Protein AF-A0A9W9VR51-F1 (afdb_monomer_lite)

Sequence (541 aa):
MGSLRTIALVILAISTFTFIALFGRLPAFRKTPIAFLYRVVWVYFPNSVAYVDSRLLGGRLTRIWNQSGKYILYENHPLVLLFFIGLLAGGEVVFLPAAWPRIGSVHYPWVSLVVFMPYFLLYKCVVTKSQITPENHDLEIKRYPYDQVLFHAGYRCSTCNLHKPARSKHCKFCKTCISRQDHHCVWLMNCVGANNYIFFLALLLSLSVLLIYGTCLGYSLLRQTLQKMIPAHIQVEMQGWVMYFNIWAIVIQLDPKVGTVTLLMLMTAPLAMAFLVYHTYLVWAGMTTNESAKWSDWKEDVEDGFAFKSHRGQIPDAQPFIDFNDCSWPVKSDQLLVSDDEPPLEGYILVPGTNRIEYRSDTDMPIDPRWHPVQSMKEIDNIYDLGFWNNLKDAAGISIITRGSGASPASGDKVSIHYTGWIYDPKKANKGFQGKQFDSSRSPGRGPLNVQIGVGQVIKGWDEGVLQMSVGEKSNLTITPDYAYGDKYSMFMTILEGLYANHSLHTERLARSPQAQLSSSAMHSTGAHAEGDFGWNLVSL

pLDDT: mean 80.58, std 17.97, range [21.73, 98.44]

Foldseek 3Di:
DPPLVVVVVVLVVVLLVVCLCVPLPPPVCCPDVSVVVNCVVPPVVLVVVQVVCCVPVVSVVVVVVVVVCCCQQVALDCPLQVVVVCLLVVLCVLACVLLVVPDDPVCVVVVVCLSPLLVVLLVLLQPWAQFDDPLQQVVLQLADFAQLQQWAWPDADPQARHTQHPLWDQDPRVSGIGRVFQDCDSNSSGTDGQGSLLSVLSSLVSLLCSLVVLLVSLVVVLVVLLCVVDPPVVVVVPDDPVSVSVSLVVSCVVVVSSNVSSVVSPSCNVVSVVVSVVVLVCLQQLGGNVVVVVVVVVQVLLVLQQKKKAFQVVDPLSPPSDPPVSRLQAFGGRMHMAGDPDADFPQWDDDHGDRYIDHDDDPPGHHDPRIDTRNDPVVRDPSSNPGNLVSVCSSNVWFWNYAAPADADDQFAKKWWWKWKAAQASNVSVVVRRHHTPDTQPPPPHHTDIDGALPPPAFQQCNPVSSSGGAQIWIKGWAQQNRHVHPVGHTMIMTIGGIHGPPPPPPPVCVPDPVNVVVVPPPDDDDDDDDDDDDDDDDDD

InterPro domains:
  IPR001179 FKBP-type peptidyl-prolyl cis-trans isomerase domain [PF00254] (409-488)
  IPR001179 FKBP-type peptidyl-prolyl cis-trans isomerase domain [PS50059] (412-488)
  IPR001594 Palmitoyltransferase, DHHC domain [PF01529] (156-295)
  IPR039859 Palmitoyltransferase PFA4/ZDHHC16/ZDHHC20/ERF2-like [PTHR22883] (83-392)
  IPR046357 Peptidyl-prolyl cis-trans isomerase domain superfamily [G3DSA:3.10.50.40] (393-495)

Radius of gyration: 29.49 Å; chains: 1; bounding box: 66×85×82 Å

Organism: NCBI:txid1131564

Secondary structure (DSSP, 8-state):
-HHHHHHHHHHHHHHHHHHHHHHTTSGGGTTSHHHHHHHIIIIIHHHHHHHHHHHHSTTHHHHHHHHHHHHHHSS--THHHHHHHHHHHHHHHHHHHHHGGGS-TTHHHHHHHHHHHHHHHHHHHHH---B--TTTHHHHHHHS---SSS--TTPEETTTTEEPPTT-EEETTTTEEETT--EEEGGGTEEE-TTTHHHHHHHHHHHHHHHHHHHHHHHHHHHHHHHHHS-HHHHHT---HHHHHHHHHHHHHHSHHHHHHHHHHHHHHHHHHHHHHHHHHHHHTT--HHHHHHHHHHHHHHHHT-EEEEEGGG-TT---S---TT---S----EEEEE-SSPPBTTEEEPTTSS-EEESS-S-PPB-TT-EE---GGGS--TT---HHHHHHHHTT-EEEE---SPPPPTT-EEEEEEEEEEE-GGGGGGTTEEEEEEETTSTT---EEEETTTTSS-HHHHHHGGGS-TT-EEEEEE-GGGTT-TTS--EEEEEEEEEE-TTHHHHHHTT-HHHHHSSSSSS-----------------

Structure (mmCIF, N/CA/C/O backbone):
data_AF-A0A9W9VR51-F1
#
_entry.id   AF-A0A9W9VR51-F1
#
loop_
_atom_site.group_PDB
_atom_site.id
_atom_site.type_symbol
_atom_site.label_atom_id
_atom_site.label_alt_id
_atom_site.label_comp_id
_atom_site.label_asym_id
_atom_site.label_entity_id
_atom_site.label_seq_id
_atom_site.pdbx_PDB_ins_code
_atom_site.Cartn_x
_atom_site.Cartn_y
_atom_site.Cartn_z
_atom_site.occupancy
_atom_site.B_iso_or_equiv
_atom_site.auth_seq_id
_atom_site.auth_comp_id
_atom_site.auth_asym_id
_atom_site.auth_atom_id
_atom_site.pdbx_PDB_model_num
ATOM 1 N N . MET A 1 1 ? -5.681 -6.961 41.348 1.00 52.41 1 MET A N 1
ATOM 2 C CA . MET A 1 1 ? -4.368 -7.174 40.691 1.00 52.41 1 MET A CA 1
ATOM 3 C C . MET A 1 1 ? -4.360 -8.316 39.670 1.00 52.41 1 MET A C 1
ATOM 5 O O . MET A 1 1 ? -3.678 -8.171 38.665 1.00 52.41 1 MET A O 1
ATOM 9 N N . GLY A 1 2 ? -5.106 -9.415 39.865 1.00 75.12 2 GLY A N 1
ATOM 10 C CA . GLY A 1 2 ? -5.097 -10.550 38.926 1.00 75.12 2 GLY A CA 1
ATOM 11 C C . GLY A 1 2 ? -5.645 -10.229 37.530 1.00 75.12 2 GLY A C 1
ATOM 12 O O . GLY A 1 2 ? -4.947 -10.419 36.545 1.00 75.12 2 GLY A O 1
ATOM 13 N N . SER A 1 3 ? -6.854 -9.673 37.433 1.00 65.19 3 SER A N 1
ATOM 14 C CA . SER A 1 3 ? -7.541 -9.464 36.148 1.00 65.19 3 SER A CA 1
ATOM 15 C C . SER A 1 3 ? -6.824 -8.492 35.205 1.00 65.19 3 SER A C 1
ATOM 17 O O . SER A 1 3 ? -6.687 -8.790 34.025 1.00 65.19 3 SER A O 1
ATOM 19 N N . LEU A 1 4 ? -6.309 -7.365 35.709 1.00 56.28 4 LEU A N 1
ATOM 20 C CA . LEU A 1 4 ? -5.608 -6.378 34.879 1.00 56.28 4 LEU A CA 1
ATOM 21 C C . LEU A 1 4 ? -4.275 -6.901 34.341 1.00 56.28 4 LEU A C 1
ATOM 23 O O . LEU A 1 4 ? -3.997 -6.754 33.155 1.00 56.28 4 LEU A O 1
ATOM 27 N N . ARG A 1 5 ? -3.458 -7.520 35.205 1.00 73.00 5 ARG A N 1
ATOM 28 C CA . ARG A 1 5 ? -2.203 -8.152 34.783 1.00 73.00 5 ARG A CA 1
ATOM 29 C C . ARG A 1 5 ? -2.491 -9.211 33.724 1.00 73.00 5 ARG A C 1
ATOM 31 O O . ARG A 1 5 ? -1.786 -9.259 32.726 1.00 73.00 5 ARG A O 1
ATOM 38 N N . THR A 1 6 ? -3.546 -10.003 33.907 1.00 74.75 6 THR A N 1
ATOM 39 C CA . THR A 1 6 ? -3.979 -10.988 32.914 1.00 74.75 6 THR A CA 1
ATOM 40 C C . THR A 1 6 ? -4.389 -10.328 31.600 1.00 74.75 6 THR A C 1
ATOM 42 O O . THR A 1 6 ? -3.892 -10.744 30.563 1.00 74.75 6 THR A O 1
ATOM 45 N N . ILE A 1 7 ? -5.216 -9.277 31.612 1.00 68.62 7 ILE A N 1
ATOM 46 C CA . ILE A 1 7 ? -5.632 -8.570 30.387 1.00 68.62 7 ILE A CA 1
ATOM 47 C C . ILE A 1 7 ? -4.420 -7.969 29.666 1.00 68.62 7 ILE A C 1
ATOM 49 O O . ILE A 1 7 ? -4.251 -8.198 28.474 1.00 68.62 7 ILE A O 1
ATOM 53 N N . ALA A 1 8 ? -3.543 -7.260 30.379 1.00 67.31 8 ALA A N 1
ATOM 54 C CA . ALA A 1 8 ? -2.346 -6.658 29.797 1.00 67.31 8 ALA A CA 1
ATOM 55 C C . ALA A 1 8 ? -1.380 -7.712 29.232 1.00 67.31 8 ALA A C 1
ATOM 57 O O . ALA A 1 8 ? -0.840 -7.518 28.148 1.00 67.31 8 ALA A O 1
ATOM 58 N N . LEU A 1 9 ? -1.193 -8.843 29.923 1.00 77.50 9 LEU A N 1
ATOM 59 C CA . LEU A 1 9 ? -0.374 -9.953 29.429 1.00 77.50 9 LEU A CA 1
ATOM 60 C C . LEU A 1 9 ? -0.997 -10.633 28.211 1.00 77.50 9 LEU A C 1
ATOM 62 O O . LEU A 1 9 ? -0.273 -10.944 27.275 1.00 77.50 9 LEU A O 1
ATOM 66 N N . VAL A 1 10 ? -2.316 -10.845 28.200 1.00 76.94 10 VAL A N 1
ATOM 67 C CA . VAL A 1 10 ? -3.035 -11.414 27.049 1.00 76.94 10 VAL A CA 1
ATOM 68 C C . VAL A 1 10 ? -2.874 -10.506 25.841 1.00 76.94 10 VAL A C 1
ATOM 70 O O . VAL A 1 10 ? -2.510 -10.957 24.763 1.00 76.94 10 VAL A O 1
ATOM 73 N N . ILE A 1 11 ? -3.088 -9.214 26.038 1.00 72.75 11 ILE A N 1
ATOM 74 C CA . ILE A 1 11 ? -2.928 -8.205 25.008 1.00 72.75 11 ILE A CA 1
ATOM 75 C C . ILE A 1 11 ? -1.483 -8.165 24.498 1.00 72.75 11 ILE A C 1
ATOM 77 O O . ILE A 1 11 ? -1.264 -8.259 23.296 1.00 72.75 11 ILE A O 1
ATOM 81 N N . LEU A 1 12 ? -0.494 -8.070 25.392 1.00 77.50 12 LEU A N 1
ATOM 82 C CA . LEU A 1 12 ? 0.919 -8.045 25.016 1.00 77.50 12 LEU A CA 1
ATOM 83 C C . LEU A 1 12 ? 1.310 -9.329 24.280 1.00 77.50 12 LEU A C 1
ATOM 85 O O . LEU A 1 12 ? 2.041 -9.263 23.295 1.00 77.50 12 LEU A O 1
ATOM 89 N N . ALA A 1 13 ? 0.797 -10.481 24.714 1.00 82.38 13 ALA A N 1
ATOM 90 C CA . ALA A 1 13 ? 1.004 -11.756 24.045 1.00 82.38 13 ALA A CA 1
ATOM 91 C C . ALA A 1 13 ? 0.387 -11.758 22.642 1.00 82.38 13 ALA A C 1
ATOM 93 O O . ALA A 1 13 ? 1.072 -12.136 21.698 1.00 82.38 13 ALA A O 1
ATOM 94 N N . ILE A 1 14 ? -0.852 -11.283 22.473 1.00 79.88 14 ILE A N 1
ATOM 95 C CA . ILE A 1 14 ? -1.516 -11.182 21.163 1.00 79.88 14 ILE A CA 1
ATOM 96 C C . ILE A 1 14 ? -0.765 -10.206 20.252 1.00 79.88 14 ILE A C 1
ATOM 98 O O . ILE A 1 14 ? -0.496 -10.538 19.099 1.00 79.88 14 ILE A O 1
ATOM 102 N N . SER A 1 15 ? -0.383 -9.029 20.746 1.00 75.00 15 SER A N 1
ATOM 103 C CA . SER A 1 15 ? 0.371 -8.035 19.977 1.00 75.00 15 SER A CA 1
ATOM 104 C C . SER A 1 15 ? 1.755 -8.553 19.587 1.00 75.00 15 SER A C 1
ATOM 106 O O . SER A 1 15 ? 2.140 -8.430 18.428 1.00 75.00 15 SER A O 1
ATOM 108 N N . THR A 1 16 ? 2.474 -9.201 20.509 1.00 80.94 16 THR A N 1
ATOM 109 C CA . THR A 1 16 ? 3.786 -9.817 20.242 1.00 80.94 16 THR A CA 1
ATOM 110 C C . THR A 1 16 ? 3.656 -10.966 19.248 1.00 80.94 16 THR A C 1
ATOM 112 O O . THR A 1 16 ? 4.427 -11.048 18.296 1.00 80.94 16 THR A O 1
ATOM 115 N N . PHE A 1 17 ? 2.648 -11.824 19.411 1.00 85.19 17 PHE A N 1
ATOM 116 C CA . PHE A 1 17 ? 2.348 -12.907 18.479 1.00 85.19 17 PHE A CA 1
ATOM 117 C C . PHE A 1 17 ? 2.042 -12.368 17.079 1.00 85.19 17 PHE A C 1
ATOM 119 O O . PHE A 1 17 ? 2.613 -12.841 16.100 1.00 85.19 17 PHE A O 1
ATOM 126 N N . THR A 1 18 ? 1.196 -11.341 16.987 1.00 76.38 18 THR A N 1
ATOM 127 C CA . THR A 1 18 ? 0.835 -10.687 15.723 1.00 76.38 18 THR A CA 1
ATOM 128 C C . THR A 1 18 ? 2.060 -10.047 15.074 1.00 76.38 18 THR A C 1
ATOM 130 O O . THR A 1 18 ? 2.288 -10.227 13.880 1.00 76.38 18 THR A O 1
ATOM 133 N N . PHE A 1 19 ? 2.900 -9.367 15.857 1.00 79.88 19 PHE A N 1
ATOM 134 C CA . PHE A 1 19 ? 4.151 -8.786 15.380 1.00 79.88 19 PHE A CA 1
ATOM 135 C C . PHE A 1 19 ? 5.100 -9.860 14.832 1.00 79.88 19 PHE A C 1
ATOM 137 O O . PHE A 1 19 ? 5.578 -9.740 13.707 1.00 79.88 19 PHE A O 1
ATOM 144 N N . ILE A 1 20 ? 5.329 -10.946 15.577 1.00 83.12 20 ILE A N 1
ATOM 145 C CA . ILE A 1 20 ? 6.168 -12.067 15.131 1.00 83.12 20 ILE A CA 1
ATOM 146 C C . ILE A 1 20 ? 5.590 -12.690 13.856 1.00 83.12 20 ILE A C 1
ATOM 148 O O . ILE A 1 20 ? 6.338 -12.954 12.919 1.00 83.12 20 ILE A O 1
ATOM 152 N N . ALA A 1 21 ? 4.273 -12.894 13.787 1.00 77.94 21 ALA A N 1
ATOM 153 C CA . ALA A 1 21 ? 3.611 -13.474 12.622 1.00 77.94 21 ALA A CA 1
ATOM 154 C C . ALA A 1 21 ? 3.775 -12.618 11.355 1.00 77.94 21 ALA A C 1
ATOM 156 O O . ALA A 1 21 ? 4.009 -13.161 10.275 1.00 77.94 21 ALA A O 1
ATOM 157 N N . LEU A 1 22 ? 3.684 -11.291 11.483 1.00 73.56 22 LEU A N 1
ATOM 158 C CA . LEU A 1 22 ? 3.779 -10.364 10.353 1.00 73.56 22 LEU A CA 1
ATOM 159 C C . LEU A 1 22 ? 5.228 -10.072 9.947 1.00 73.56 22 LEU A C 1
ATOM 161 O O . LEU A 1 22 ? 5.555 -10.092 8.758 1.00 73.56 22 LEU A O 1
ATOM 165 N N . PHE A 1 23 ? 6.098 -9.821 10.926 1.00 79.75 23 PHE A N 1
ATOM 166 C CA . PHE A 1 23 ? 7.432 -9.267 10.701 1.00 79.75 23 PHE A CA 1
ATOM 167 C C . PHE A 1 23 ? 8.563 -10.276 10.902 1.00 79.75 23 PHE A C 1
ATOM 169 O O . PHE A 1 23 ? 9.652 -10.066 10.381 1.00 79.75 23 PHE A O 1
ATOM 176 N N . GLY A 1 24 ? 8.338 -11.403 11.582 1.00 80.00 24 GLY A N 1
ATOM 177 C CA . GLY A 1 24 ? 9.412 -12.336 11.945 1.00 80.00 24 GLY A CA 1
ATOM 178 C C . GLY A 1 24 ? 10.113 -13.033 10.776 1.00 80.00 24 GLY A C 1
ATOM 179 O O . GLY A 1 24 ? 11.185 -13.604 10.960 1.00 80.00 24 GLY A O 1
ATOM 180 N N . ARG A 1 25 ? 9.555 -12.943 9.564 1.00 78.31 25 ARG A N 1
ATOM 181 C CA . ARG A 1 25 ? 10.185 -13.415 8.321 1.00 78.31 25 ARG A CA 1
ATOM 182 C C . ARG A 1 25 ? 11.056 -12.373 7.612 1.00 78.31 25 ARG A C 1
ATOM 184 O O . ARG A 1 25 ? 11.686 -12.717 6.615 1.00 78.31 25 ARG A O 1
ATOM 191 N N . LEU A 1 26 ? 11.047 -11.110 8.050 1.00 72.12 26 LEU A N 1
ATOM 192 C CA . LEU A 1 26 ? 11.796 -10.052 7.371 1.00 72.12 26 LEU A CA 1
ATOM 193 C C . LEU A 1 26 ? 13.311 -10.291 7.493 1.00 72.12 26 LEU A C 1
ATOM 195 O O . LEU A 1 26 ? 13.769 -10.692 8.568 1.00 72.12 26 LEU A O 1
ATOM 199 N N . PRO A 1 27 ? 14.103 -9.991 6.442 1.00 69.31 27 PRO A N 1
ATOM 200 C CA . PRO A 1 27 ? 15.560 -10.133 6.474 1.00 69.31 27 PRO A CA 1
ATOM 201 C C . PRO A 1 27 ? 16.213 -9.408 7.657 1.00 69.31 27 PRO A C 1
ATOM 203 O O . PRO A 1 27 ? 17.085 -9.978 8.311 1.00 69.31 27 PRO A O 1
ATOM 206 N N . ALA A 1 28 ? 15.706 -8.222 8.014 1.00 71.44 28 ALA A N 1
ATOM 207 C CA . ALA A 1 28 ? 16.165 -7.436 9.162 1.00 71.44 28 ALA A CA 1
ATOM 208 C C . ALA A 1 28 ? 16.145 -8.220 10.487 1.00 71.44 28 ALA A C 1
ATOM 210 O O . ALA A 1 28 ? 17.007 -8.039 11.342 1.00 71.44 28 ALA A O 1
ATOM 211 N N . PHE A 1 29 ? 15.193 -9.143 10.652 1.00 79.56 29 PHE A N 1
ATOM 212 C CA . PHE A 1 29 ? 15.061 -9.944 11.865 1.00 79.56 29 PHE A CA 1
ATOM 213 C C . PHE A 1 29 ? 15.735 -11.314 11.767 1.00 79.56 29 PHE A C 1
ATOM 215 O O . PHE A 1 29 ? 15.733 -12.033 12.764 1.00 79.56 29 PHE A O 1
ATOM 222 N N . ARG A 1 30 ? 16.349 -11.685 10.632 1.00 81.56 30 ARG A N 1
ATOM 223 C CA . ARG A 1 30 ? 16.844 -13.049 10.338 1.00 81.56 30 ARG A CA 1
ATOM 224 C C . ARG A 1 30 ? 17.785 -13.617 11.412 1.00 81.56 30 ARG A C 1
ATOM 226 O O . ARG A 1 30 ? 17.783 -14.829 11.620 1.00 81.56 30 ARG A O 1
ATOM 233 N N . LYS A 1 31 ? 18.548 -12.760 12.103 1.00 84.94 31 LYS A N 1
ATOM 234 C CA . LYS A 1 31 ? 19.495 -13.119 13.179 1.00 84.94 31 LYS A CA 1
ATOM 235 C C . LYS A 1 31 ? 19.008 -12.739 14.591 1.00 84.94 31 LYS A C 1
ATOM 237 O O . LYS A 1 31 ? 19.806 -12.661 15.516 1.00 84.94 31 LYS A O 1
ATOM 242 N N . THR A 1 32 ? 17.712 -12.486 14.770 1.00 90.06 32 THR A N 1
ATOM 243 C CA . THR A 1 32 ? 17.131 -12.026 16.046 1.00 90.06 32 THR A CA 1
ATOM 244 C C . THR A 1 32 ? 16.257 -13.099 16.708 1.00 90.06 32 THR A C 1
ATOM 246 O O . THR A 1 32 ? 15.789 -14.021 16.026 1.00 90.06 32 THR A O 1
ATOM 249 N N . PRO A 1 33 ? 15.941 -12.964 18.015 1.00 92.19 33 PRO A N 1
ATOM 250 C CA . PRO A 1 33 ? 14.974 -13.836 18.686 1.00 92.19 33 PRO A CA 1
ATOM 251 C C . PRO A 1 33 ? 13.595 -13.847 18.012 1.00 92.19 33 PRO A C 1
ATOM 253 O O . PRO A 1 33 ? 12.895 -14.854 18.062 1.00 92.19 33 PRO A O 1
ATOM 256 N N . ILE A 1 34 ? 13.214 -12.759 17.334 1.00 88.00 34 ILE A N 1
ATOM 257 C CA . ILE A 1 34 ? 11.936 -12.641 16.621 1.00 88.00 34 ILE A CA 1
ATOM 258 C C . ILE A 1 34 ? 11.867 -13.670 15.482 1.00 88.00 34 ILE A C 1
ATOM 260 O O . ILE A 1 34 ? 10.874 -14.389 15.374 1.00 88.00 34 ILE A O 1
ATOM 264 N N . ALA A 1 35 ? 12.923 -13.801 14.670 1.00 88.00 35 ALA A N 1
ATOM 265 C CA . ALA A 1 35 ? 12.959 -14.807 13.604 1.00 88.00 35 ALA A CA 1
ATOM 266 C C . ALA A 1 35 ? 13.033 -16.236 14.148 1.00 88.00 35 ALA A C 1
ATOM 268 O O . ALA A 1 35 ? 12.449 -17.149 13.562 1.00 88.00 35 ALA A O 1
ATOM 269 N N . PHE A 1 36 ? 13.711 -16.444 15.279 1.00 92.69 36 PHE A N 1
ATOM 270 C CA . PHE A 1 36 ? 13.698 -17.739 15.955 1.00 92.69 36 PHE A CA 1
ATOM 271 C C . PHE A 1 36 ? 12.279 -18.121 16.401 1.00 92.69 36 PHE A C 1
ATOM 273 O O . PHE A 1 36 ? 11.792 -19.189 16.033 1.00 92.69 36 PHE A O 1
ATOM 280 N N . LEU A 1 37 ? 11.583 -17.229 17.116 1.00 92.12 37 LEU A N 1
ATOM 281 C CA . LEU A 1 37 ? 10.201 -17.447 17.556 1.00 92.12 37 LEU A CA 1
ATOM 282 C C . LEU A 1 37 ? 9.254 -17.653 16.370 1.00 92.12 37 LEU A C 1
ATOM 284 O O . LEU A 1 37 ? 8.401 -18.536 16.418 1.00 92.12 37 LEU A O 1
ATOM 288 N N . TYR A 1 38 ? 9.443 -16.908 15.279 1.00 91.88 38 TYR A N 1
ATOM 289 C CA . TYR A 1 38 ? 8.705 -17.127 14.038 1.00 91.88 38 TYR A CA 1
ATOM 290 C C . TYR A 1 38 ? 8.883 -18.557 13.514 1.00 91.88 38 TYR A C 1
ATOM 292 O O . TYR A 1 38 ? 7.890 -19.227 13.236 1.00 91.88 38 TYR A O 1
ATOM 300 N N . ARG A 1 39 ? 10.123 -19.062 13.425 1.00 92.06 39 ARG A N 1
ATOM 301 C CA . ARG A 1 39 ? 10.389 -20.442 12.979 1.00 92.06 39 ARG A CA 1
ATOM 302 C C . ARG A 1 39 ? 9.756 -21.466 13.914 1.00 92.06 39 ARG A C 1
ATOM 304 O O . ARG A 1 39 ? 9.154 -22.421 13.435 1.00 92.06 39 ARG A O 1
ATOM 311 N N . VAL A 1 40 ? 9.836 -21.259 15.227 1.00 93.56 40 VAL A N 1
ATOM 312 C CA . VAL A 1 40 ? 9.200 -22.153 16.206 1.00 93.56 40 VAL A CA 1
ATOM 313 C C . VAL A 1 40 ? 7.690 -22.225 15.980 1.00 93.56 40 VAL A C 1
ATOM 315 O O . VAL A 1 40 ? 7.150 -23.319 15.837 1.00 93.56 40 VAL A O 1
ATOM 318 N N . VAL A 1 41 ? 7.018 -21.077 15.888 1.00 90.00 41 VAL A N 1
ATOM 319 C CA . VAL A 1 41 ? 5.552 -20.998 15.797 1.00 90.00 41 VAL A CA 1
ATOM 320 C C . VAL A 1 41 ? 5.019 -21.412 14.425 1.00 90.00 41 VAL A C 1
ATOM 322 O O . VAL A 1 41 ? 3.989 -22.074 14.355 1.00 90.00 41 VAL A O 1
ATOM 325 N N . TRP A 1 42 ? 5.691 -21.032 13.337 1.00 88.00 42 TRP A N 1
ATOM 326 C CA . TRP A 1 42 ? 5.146 -21.146 11.977 1.00 88.00 42 TRP A CA 1
ATOM 327 C C . TRP A 1 42 ? 5.806 -22.215 11.110 1.00 88.00 42 TRP A C 1
ATOM 329 O O . TRP A 1 42 ? 5.262 -22.558 10.064 1.00 88.00 42 TRP A O 1
ATOM 339 N N . VAL A 1 43 ? 6.949 -22.761 11.530 1.00 88.31 43 VAL A N 1
ATOM 340 C CA . VAL A 1 43 ? 7.636 -23.841 10.808 1.00 88.31 43 VAL A CA 1
ATOM 341 C C . VAL A 1 43 ? 7.653 -25.104 11.661 1.00 88.31 43 VAL A C 1
ATOM 343 O O . VAL A 1 43 ? 7.072 -26.117 11.282 1.00 88.31 43 VAL A O 1
ATOM 346 N N . TYR A 1 44 ? 8.262 -25.055 12.844 1.00 92.44 44 TYR A N 1
ATOM 347 C CA . TYR A 1 44 ? 8.492 -26.253 13.652 1.00 92.44 44 TYR A CA 1
ATOM 348 C C . TYR A 1 44 ? 7.224 -26.785 14.320 1.00 92.44 44 TYR A C 1
ATOM 350 O O . TYR A 1 44 ? 7.007 -27.997 14.309 1.00 92.44 44 TYR A O 1
ATOM 358 N N . PHE A 1 45 ? 6.371 -25.915 14.867 1.00 91.81 45 PHE A N 1
ATOM 359 C CA . PHE A 1 45 ? 5.119 -26.340 15.491 1.00 91.81 45 PHE A CA 1
ATOM 360 C C . PHE A 1 45 ? 4.143 -26.966 14.474 1.00 91.81 45 PHE A C 1
ATOM 362 O O . PHE A 1 45 ? 3.732 -28.105 14.703 1.00 91.81 45 PHE A O 1
ATOM 369 N N . PRO A 1 46 ? 3.832 -26.344 13.316 1.00 87.94 46 PRO A N 1
ATOM 370 C CA . PRO A 1 46 ? 2.957 -26.954 12.317 1.00 87.94 46 PRO A CA 1
ATOM 371 C C . PRO A 1 46 ? 3.530 -28.256 11.752 1.00 87.94 46 PRO A C 1
ATOM 373 O O . PRO A 1 46 ? 2.779 -29.210 11.576 1.00 87.94 46 PRO A O 1
ATOM 376 N N . ASN A 1 47 ? 4.851 -28.339 11.541 1.00 89.88 47 ASN A N 1
ATOM 377 C CA . ASN A 1 47 ? 5.500 -29.575 11.095 1.00 89.88 47 ASN A CA 1
ATOM 378 C C . ASN A 1 47 ? 5.408 -30.686 12.151 1.00 89.88 47 ASN A C 1
ATOM 380 O O . ASN A 1 47 ? 5.150 -31.835 11.805 1.00 89.88 47 ASN A O 1
ATOM 384 N N . SER A 1 48 ? 5.561 -30.350 13.435 1.00 90.94 48 SER A N 1
ATOM 385 C CA . SER A 1 48 ? 5.374 -31.296 14.542 1.00 90.94 48 SER A CA 1
ATOM 386 C C . SER A 1 48 ? 3.931 -31.801 14.613 1.00 90.94 48 SER A C 1
ATOM 388 O O . SER A 1 48 ? 3.708 -33.005 14.718 1.00 90.94 48 SER A O 1
ATOM 390 N N . VAL A 1 49 ? 2.943 -30.905 14.494 1.00 89.75 49 VAL A N 1
ATOM 391 C CA . VAL A 1 49 ? 1.518 -31.276 14.447 1.00 89.75 49 VAL A CA 1
ATOM 392 C C . VAL A 1 49 ? 1.229 -32.163 13.237 1.00 89.75 49 VAL A C 1
ATOM 394 O O . VAL A 1 49 ? 0.577 -33.192 13.386 1.00 89.75 49 VAL A O 1
ATOM 397 N N . ALA A 1 50 ? 1.758 -31.815 12.061 1.00 89.50 50 ALA A N 1
ATOM 398 C CA . ALA A 1 50 ? 1.613 -32.608 10.845 1.00 89.50 50 ALA A CA 1
ATOM 399 C C . ALA A 1 50 ? 2.239 -33.999 10.977 1.00 89.50 50 ALA A C 1
ATOM 401 O O . ALA A 1 50 ? 1.643 -34.989 10.558 1.00 89.50 50 ALA A O 1
ATOM 402 N N . TYR A 1 51 ? 3.407 -34.094 11.611 1.00 91.88 51 TYR A N 1
ATOM 403 C CA . TYR A 1 51 ? 4.064 -35.364 11.892 1.00 91.88 51 TYR A CA 1
ATOM 404 C C . TYR A 1 51 ? 3.224 -36.239 12.834 1.00 91.88 51 TYR A C 1
ATOM 406 O O . TYR A 1 51 ? 2.991 -37.412 12.542 1.00 91.88 51 TYR A O 1
ATOM 414 N N . VAL A 1 52 ? 2.702 -35.674 13.925 1.00 92.69 52 VAL A N 1
ATOM 415 C CA . VAL A 1 52 ? 1.833 -36.399 14.865 1.00 92.69 52 VAL A CA 1
ATOM 416 C C . VAL A 1 52 ? 0.523 -36.835 14.198 1.00 92.69 52 VAL A C 1
ATOM 418 O O . VAL A 1 52 ? 0.146 -38.000 14.311 1.00 92.69 52 VAL A O 1
ATOM 421 N N . ASP A 1 53 ? -0.140 -35.952 13.446 1.00 93.19 53 ASP A N 1
ATOM 422 C CA . ASP A 1 53 ? -1.364 -36.264 12.693 1.00 93.19 53 ASP A CA 1
ATOM 423 C C . ASP A 1 53 ? -1.120 -37.352 11.638 1.00 93.19 53 ASP A C 1
ATOM 425 O O . ASP A 1 53 ? -1.934 -38.262 11.483 1.00 93.19 53 ASP A O 1
ATOM 429 N N . SER A 1 54 ? 0.035 -37.325 10.962 1.00 92.62 54 SER A N 1
ATOM 430 C CA . SER A 1 54 ? 0.429 -38.367 10.006 1.00 92.62 54 SER A CA 1
ATOM 431 C C . SER A 1 54 ? 0.526 -39.746 10.661 1.00 92.62 54 SER A C 1
ATOM 433 O O . SER A 1 54 ? 0.145 -40.745 10.053 1.00 92.62 54 SER A O 1
ATOM 435 N N . ARG A 1 55 ? 0.967 -39.792 11.925 1.00 93.62 55 ARG A N 1
ATOM 436 C CA . ARG A 1 55 ? 1.223 -41.030 12.662 1.00 93.62 55 ARG A CA 1
ATOM 437 C C . ARG A 1 55 ? -0.002 -41.559 13.404 1.00 93.62 55 ARG A C 1
ATOM 439 O O . ARG A 1 55 ? -0.153 -42.770 13.506 1.00 93.62 55 ARG A O 1
ATOM 446 N N . LEU A 1 56 ? -0.860 -40.676 13.919 1.00 94.12 56 LEU A N 1
ATOM 447 C CA . LEU A 1 56 ? -2.026 -41.059 14.725 1.00 94.12 56 LEU A CA 1
ATOM 448 C C . LEU A 1 56 ? -3.333 -41.104 13.928 1.00 94.12 56 LEU A C 1
ATOM 450 O O . LEU A 1 56 ? -4.195 -41.928 14.218 1.00 94.12 56 LEU A O 1
ATOM 454 N N . LEU A 1 57 ? -3.502 -40.224 12.940 1.00 92.44 57 LEU A N 1
ATOM 455 C CA . LEU A 1 57 ? -4.779 -40.002 12.248 1.00 92.44 57 LEU A CA 1
ATOM 456 C C . LEU A 1 57 ? -4.642 -40.061 10.716 1.00 92.44 57 LEU A C 1
ATOM 458 O O . LEU A 1 57 ? -5.577 -39.718 9.986 1.00 92.44 57 LEU A O 1
ATOM 462 N N . GLY A 1 58 ? -3.480 -40.497 10.217 1.00 90.50 58 GLY A N 1
ATOM 463 C CA . GLY A 1 58 ? -3.197 -40.649 8.791 1.00 90.50 58 GLY A CA 1
ATOM 464 C C . GLY A 1 58 ? -3.187 -39.329 8.014 1.00 90.50 58 GLY A C 1
ATOM 465 O O . GLY A 1 58 ? -3.542 -39.313 6.837 1.00 90.50 58 GLY A O 1
ATOM 466 N N . GLY A 1 59 ? -2.848 -38.209 8.660 1.00 88.56 59 GLY A N 1
ATOM 467 C CA . GLY A 1 59 ? -2.718 -36.902 8.001 1.00 88.56 59 GLY A CA 1
ATOM 468 C C . GLY A 1 59 ? -4.051 -36.196 7.709 1.00 88.56 59 GLY A C 1
ATOM 469 O O . GLY A 1 59 ? -4.106 -35.263 6.898 1.00 88.56 59 GLY A O 1
ATOM 470 N N . ARG A 1 60 ? -5.162 -36.661 8.298 1.00 89.56 60 ARG A N 1
ATOM 471 C CA . ARG A 1 60 ? -6.498 -36.116 8.020 1.00 89.56 60 ARG A CA 1
ATOM 472 C C . ARG A 1 60 ? -6.677 -34.703 8.570 1.00 89.56 60 ARG A C 1
ATOM 474 O O . ARG A 1 60 ? -7.217 -33.873 7.835 1.00 89.56 60 ARG A O 1
ATOM 481 N N . LEU A 1 61 ? -6.248 -34.418 9.804 1.00 87.62 61 LEU A N 1
ATOM 482 C CA . LEU A 1 61 ? -6.450 -33.097 10.410 1.00 87.62 61 LEU A CA 1
ATOM 483 C C . LEU A 1 61 ? -5.618 -32.034 9.705 1.00 87.62 61 LEU A C 1
ATOM 485 O O . LEU A 1 61 ? -6.142 -30.976 9.371 1.00 87.62 61 LEU A O 1
ATOM 489 N N . THR A 1 62 ? -4.351 -32.319 9.413 1.00 87.50 62 THR A N 1
ATOM 490 C CA . THR A 1 62 ? -3.458 -31.401 8.705 1.00 87.50 62 THR A CA 1
ATOM 491 C C . THR A 1 62 ? -3.968 -31.116 7.301 1.00 87.50 62 THR A C 1
ATOM 493 O O . THR A 1 62 ? -3.931 -29.971 6.856 1.00 87.50 62 THR A O 1
ATOM 496 N N . ARG A 1 63 ? -4.515 -32.119 6.606 1.00 87.12 63 ARG A N 1
ATOM 497 C CA . ARG A 1 63 ? -5.141 -31.909 5.297 1.00 87.12 63 ARG A CA 1
ATOM 498 C C . ARG A 1 63 ? -6.362 -30.992 5.383 1.00 87.12 63 ARG A C 1
ATOM 500 O O . ARG A 1 63 ? -6.447 -30.065 4.584 1.00 87.12 63 ARG A O 1
ATOM 507 N N . ILE A 1 64 ? -7.268 -31.217 6.339 1.00 88.00 64 ILE A N 1
ATOM 508 C CA . ILE A 1 64 ? -8.448 -30.357 6.543 1.00 88.00 64 ILE A CA 1
ATOM 509 C C . ILE A 1 64 ? -8.008 -28.936 6.909 1.00 88.00 64 ILE A C 1
ATOM 511 O O . ILE A 1 64 ? -8.464 -27.978 6.295 1.00 88.00 64 ILE A O 1
ATOM 515 N N . TRP A 1 65 ? -7.076 -28.795 7.854 1.00 84.56 65 TRP A N 1
ATOM 516 C CA . TRP A 1 65 ? -6.531 -27.505 8.273 1.00 84.56 65 TRP A CA 1
ATOM 517 C C . TRP A 1 65 ? -5.926 -26.733 7.098 1.00 84.56 65 TRP A C 1
ATOM 519 O O . TRP A 1 65 ? -6.260 -25.571 6.880 1.00 84.56 65 TRP A O 1
ATOM 529 N N . ASN A 1 66 ? -5.087 -27.389 6.293 1.00 85.00 66 ASN A N 1
ATOM 530 C CA . ASN A 1 66 ? -4.458 -26.771 5.130 1.00 85.00 66 ASN A CA 1
ATOM 531 C C . ASN A 1 66 ? -5.478 -26.411 4.045 1.00 85.00 66 ASN A C 1
ATOM 533 O O . ASN A 1 66 ? -5.342 -25.363 3.421 1.00 85.00 66 ASN A O 1
ATOM 537 N N . GLN A 1 67 ? -6.504 -27.238 3.824 1.00 84.31 67 GLN A N 1
ATOM 538 C CA . GLN A 1 67 ? -7.585 -26.931 2.884 1.00 84.31 67 GLN A CA 1
ATOM 539 C C . GLN A 1 67 ? -8.403 -25.723 3.346 1.00 84.31 67 GLN A C 1
ATOM 541 O O . GLN A 1 67 ? -8.580 -24.789 2.570 1.00 84.31 67 GLN A O 1
ATOM 546 N N . SER A 1 68 ? -8.821 -25.689 4.612 1.00 81.75 68 SER A N 1
ATOM 547 C CA . SER A 1 68 ? -9.553 -24.559 5.193 1.00 81.75 68 SER A CA 1
ATOM 548 C C . SER A 1 68 ? -8.720 -23.278 5.188 1.00 81.75 68 SER A C 1
ATOM 550 O O . SER A 1 68 ? -9.203 -22.227 4.780 1.00 81.75 68 SER A O 1
ATOM 552 N N . GLY A 1 69 ? -7.444 -23.354 5.576 1.00 76.75 69 GLY A N 1
ATOM 553 C CA . GLY A 1 69 ? -6.527 -22.215 5.528 1.00 76.75 69 GLY A CA 1
ATOM 554 C C . GLY A 1 69 ? -6.305 -21.710 4.101 1.00 76.75 69 GLY A C 1
ATOM 555 O O . GLY A 1 69 ? -6.333 -20.502 3.864 1.00 76.75 69 GLY A O 1
ATOM 556 N N . LYS A 1 70 ? -6.154 -22.623 3.131 1.00 77.94 70 LYS A N 1
ATOM 557 C CA . LYS A 1 70 ? -6.065 -22.286 1.704 1.00 77.94 70 LYS A CA 1
ATOM 558 C C . LYS A 1 70 ? -7.331 -21.582 1.216 1.00 77.94 70 LYS A C 1
ATOM 560 O O . LYS A 1 70 ? -7.225 -20.533 0.594 1.00 77.94 70 LYS A O 1
ATOM 565 N N . TYR A 1 71 ? -8.498 -22.108 1.563 1.00 77.88 71 TYR A N 1
ATOM 566 C CA . TYR A 1 71 ? -9.791 -21.531 1.208 1.00 77.88 71 TYR A CA 1
ATOM 567 C C . TYR A 1 71 ? -10.001 -20.128 1.804 1.00 77.88 71 TYR A C 1
ATOM 569 O O . TYR A 1 71 ? -10.451 -19.219 1.117 1.00 77.88 71 TYR A O 1
ATOM 577 N N . ILE A 1 72 ? -9.635 -19.919 3.073 1.00 76.19 72 ILE A N 1
ATOM 578 C CA . ILE A 1 72 ? -9.863 -18.640 3.762 1.00 76.19 72 ILE A CA 1
ATOM 579 C C . ILE A 1 72 ? -8.855 -17.564 3.336 1.00 76.19 72 ILE A C 1
ATOM 581 O O . ILE A 1 72 ? -9.243 -16.415 3.142 1.00 76.19 72 ILE A O 1
ATOM 585 N N . LEU A 1 73 ? -7.564 -17.905 3.236 1.00 71.19 73 LEU A N 1
ATOM 586 C CA . LEU A 1 73 ? -6.482 -16.920 3.071 1.00 71.19 73 LEU A CA 1
ATOM 587 C C . LEU A 1 73 ? -5.939 -16.818 1.643 1.00 71.19 73 LEU A C 1
ATOM 589 O O . LEU A 1 73 ? -5.318 -15.814 1.298 1.00 71.19 73 LEU A O 1
ATOM 593 N N . TYR A 1 74 ? -6.106 -17.866 0.835 1.00 68.44 74 TYR A N 1
ATOM 594 C CA . TYR A 1 74 ? -5.466 -17.996 -0.477 1.00 68.44 74 TYR A CA 1
ATOM 595 C C . TYR A 1 74 ? -6.471 -18.161 -1.625 1.00 68.44 74 TYR A C 1
ATOM 597 O O . TYR A 1 74 ? -6.057 -18.272 -2.780 1.00 68.44 74 TYR A O 1
ATOM 605 N N . GLU A 1 75 ? -7.769 -18.143 -1.337 1.00 73.12 75 GLU A N 1
ATOM 606 C CA . GLU A 1 75 ? -8.836 -17.995 -2.324 1.00 73.12 75 GLU A CA 1
ATOM 607 C C . GLU A 1 75 ? -9.559 -16.664 -2.082 1.00 73.12 75 GLU A C 1
ATOM 609 O O . GLU A 1 75 ? -9.528 -16.120 -0.978 1.00 73.12 75 GLU A O 1
ATOM 614 N N . ASN A 1 76 ? -10.183 -16.096 -3.120 1.00 70.12 76 ASN A N 1
ATOM 615 C CA . ASN A 1 76 ? -10.931 -14.842 -2.989 1.00 70.12 76 ASN A CA 1
ATOM 616 C C . ASN A 1 76 ? -12.249 -15.114 -2.246 1.00 70.12 76 ASN A C 1
ATOM 618 O O . ASN A 1 76 ? -13.309 -15.189 -2.867 1.00 70.12 76 ASN A O 1
ATOM 622 N N . HIS A 1 77 ? -12.182 -15.276 -0.925 1.00 79.81 77 HIS A N 1
ATOM 623 C CA . HIS A 1 77 ? -13.338 -15.532 -0.075 1.00 79.81 77 HIS A CA 1
ATOM 624 C C . HIS A 1 77 ? -13.692 -14.312 0.793 1.00 79.81 77 HIS A C 1
ATOM 626 O O . HIS A 1 77 ? -12.803 -13.726 1.414 1.00 79.81 77 HIS A O 1
ATOM 632 N N . PRO A 1 78 ? -14.980 -13.929 0.913 1.00 86.31 78 PRO A N 1
ATOM 633 C CA . PRO A 1 78 ? -15.378 -12.708 1.618 1.00 86.31 78 PRO A CA 1
ATOM 634 C C . PRO A 1 78 ? -15.224 -12.727 3.129 1.00 86.31 78 PRO A C 1
ATOM 636 O O . PRO A 1 78 ? -15.427 -11.697 3.756 1.00 86.31 78 PRO A O 1
ATOM 639 N N . LEU A 1 79 ? -14.823 -13.843 3.738 1.00 87.50 79 LEU A N 1
ATOM 640 C CA . LEU A 1 79 ? -14.779 -13.959 5.200 1.00 87.50 79 LEU A CA 1
ATOM 641 C C . LEU A 1 79 ? -13.817 -12.964 5.845 1.00 87.50 79 LEU A C 1
ATOM 643 O O . LEU A 1 79 ? -14.176 -12.372 6.855 1.00 87.50 79 LEU A O 1
ATOM 647 N N . VAL A 1 80 ? -12.630 -12.750 5.271 1.00 87.00 80 VAL A N 1
ATOM 648 C CA . VAL A 1 80 ? -11.650 -11.813 5.845 1.00 87.00 80 VAL A CA 1
ATOM 649 C C . VAL A 1 80 ? -12.139 -10.367 5.725 1.00 87.00 80 VAL A C 1
ATOM 651 O O . VAL A 1 80 ? -12.024 -9.598 6.678 1.00 87.00 80 VAL A O 1
ATOM 654 N N . LEU A 1 81 ? -12.751 -10.010 4.591 1.00 90.75 81 LEU A N 1
ATOM 655 C CA . LEU A 1 81 ? -13.348 -8.690 4.382 1.00 90.75 81 LEU A CA 1
ATOM 656 C C . LEU A 1 81 ? -14.558 -8.462 5.305 1.00 90.75 81 LEU A C 1
ATOM 658 O O . LEU A 1 81 ? -14.655 -7.417 5.941 1.00 90.75 81 LEU A O 1
ATOM 662 N N . LEU A 1 82 ? -15.453 -9.447 5.425 1.00 92.44 82 LEU A N 1
ATOM 663 C CA . LEU A 1 82 ? -16.604 -9.398 6.332 1.00 92.44 82 LEU A CA 1
ATOM 664 C C . LEU A 1 82 ? -16.164 -9.310 7.793 1.00 92.44 82 LEU A C 1
ATOM 666 O O . LEU A 1 82 ? -16.748 -8.552 8.558 1.00 92.44 82 LEU A O 1
ATOM 670 N N . PHE A 1 83 ? -15.117 -10.043 8.174 1.00 90.31 83 PHE A N 1
ATOM 671 C CA . PHE A 1 83 ? -14.517 -9.950 9.499 1.00 90.31 83 PHE A CA 1
ATOM 672 C C . PHE A 1 83 ? -13.962 -8.545 9.765 1.00 90.31 83 PHE A C 1
ATOM 674 O O . PHE A 1 83 ? -14.236 -7.973 10.817 1.00 90.31 83 PHE A O 1
ATOM 681 N N . PHE A 1 84 ? -13.238 -7.960 8.807 1.00 91.88 84 PHE A N 1
ATOM 682 C CA . PHE A 1 84 ? -12.701 -6.604 8.928 1.00 91.88 84 PHE A CA 1
ATOM 683 C C . PHE A 1 84 ? -13.802 -5.545 9.071 1.00 91.88 84 PHE A C 1
ATOM 685 O O . PHE A 1 84 ? -13.754 -4.730 9.991 1.00 91.88 84 PHE A O 1
ATOM 692 N N . ILE A 1 85 ? -14.831 -5.601 8.218 1.00 95.38 85 ILE A N 1
ATOM 693 C CA . ILE A 1 85 ? -16.008 -4.722 8.306 1.00 95.38 85 ILE A CA 1
ATOM 694 C C . ILE A 1 85 ? -16.735 -4.934 9.640 1.00 95.38 85 ILE A C 1
ATOM 696 O O . ILE A 1 85 ? -17.126 -3.965 10.283 1.00 95.38 85 ILE A O 1
ATOM 700 N N . GLY A 1 86 ? -16.881 -6.185 10.082 1.00 94.19 86 GLY A N 1
ATOM 701 C CA . GLY A 1 86 ? -17.503 -6.526 11.359 1.00 94.19 86 GLY A CA 1
ATOM 702 C C . GLY A 1 86 ? -16.739 -5.979 12.565 1.00 94.19 86 GLY A C 1
ATOM 703 O O . GLY A 1 86 ? -17.365 -5.534 13.523 1.00 94.19 86 GLY A O 1
ATOM 704 N N . LEU A 1 87 ? -15.404 -5.957 12.517 1.00 91.19 87 LEU A N 1
ATOM 705 C CA . LEU A 1 87 ? -14.571 -5.376 13.570 1.00 91.19 87 LEU A CA 1
ATOM 706 C C . LEU A 1 87 ? -14.741 -3.852 13.648 1.00 91.19 87 LEU A C 1
ATOM 708 O O . LEU A 1 87 ? -14.916 -3.325 14.747 1.00 91.19 87 LEU A O 1
ATOM 712 N N . LEU A 1 88 ? -14.739 -3.161 12.502 1.00 95.00 88 LEU A N 1
ATOM 713 C CA . LEU A 1 88 ? -14.977 -1.713 12.430 1.00 95.00 88 LEU A CA 1
ATOM 714 C C . LEU A 1 88 ? -16.384 -1.356 12.933 1.00 95.00 88 LEU A C 1
ATOM 716 O O . LEU A 1 88 ? -16.529 -0.632 13.920 1.00 95.00 88 LEU A O 1
ATOM 720 N N . ALA A 1 89 ? -17.413 -1.952 12.326 1.00 96.88 89 ALA A N 1
ATOM 721 C CA . ALA A 1 89 ? -18.806 -1.663 12.650 1.00 96.88 89 ALA A CA 1
ATOM 722 C C . ALA A 1 89 ? -19.155 -2.077 14.085 1.00 96.88 89 ALA A C 1
ATOM 724 O O . ALA A 1 89 ? -19.865 -1.361 14.787 1.00 96.88 89 ALA A O 1
ATOM 725 N N . GLY A 1 90 ? -18.630 -3.210 14.560 1.00 94.25 90 GLY A N 1
ATOM 726 C CA . GLY A 1 90 ? -18.821 -3.667 15.935 1.00 94.25 90 GLY A CA 1
ATOM 727 C C . GLY A 1 90 ? -18.233 -2.695 16.958 1.00 94.25 90 GLY A C 1
ATOM 728 O O . GLY A 1 90 ? -18.893 -2.377 17.949 1.00 94.25 90 GLY A O 1
ATOM 729 N N . GLY A 1 91 ? -17.029 -2.170 16.703 1.00 94.94 91 GLY A N 1
ATOM 730 C CA . GLY A 1 91 ? -16.421 -1.135 17.540 1.00 94.94 91 GLY A CA 1
ATOM 731 C C . GLY A 1 91 ? -17.263 0.142 17.582 1.00 94.94 91 GLY A C 1
ATOM 732 O O . GLY A 1 91 ? -17.539 0.666 18.660 1.00 94.94 91 GLY A O 1
ATOM 733 N N . GLU A 1 92 ? -17.737 0.601 16.425 1.00 97.00 92 GLU A N 1
ATOM 734 C CA . GLU A 1 92 ? -18.572 1.800 16.290 1.00 97.00 92 GLU A CA 1
ATOM 735 C C . GLU A 1 92 ? -19.932 1.654 16.986 1.00 97.00 92 GLU A C 1
ATOM 737 O O . GLU A 1 92 ? -20.334 2.543 17.736 1.00 97.00 92 GLU A O 1
ATOM 742 N N . VAL A 1 93 ? -20.614 0.518 16.815 1.00 97.38 93 VAL A N 1
ATOM 743 C CA . VAL A 1 93 ? -21.906 0.219 17.460 1.00 97.38 93 VAL A CA 1
ATOM 744 C C . VAL A 1 93 ? -21.784 0.177 18.984 1.00 97.38 93 VAL A C 1
ATOM 746 O O . VAL A 1 93 ? -22.716 0.560 19.690 1.00 97.38 93 VAL A O 1
ATOM 749 N N . VAL A 1 94 ? -20.641 -0.259 19.518 1.00 95.56 94 VAL A N 1
ATOM 750 C CA . VAL A 1 94 ? -20.396 -0.267 20.967 1.00 95.56 94 VAL A CA 1
ATOM 751 C C . VAL A 1 94 ? -20.004 1.123 21.476 1.00 95.56 94 VAL A C 1
ATOM 753 O O . VAL A 1 94 ? -20.516 1.565 22.508 1.00 95.56 94 VAL A O 1
ATOM 756 N N . PHE A 1 95 ? -19.111 1.818 20.769 1.00 98.00 95 PHE A N 1
ATOM 757 C CA . PHE A 1 95 ? -18.515 3.076 21.217 1.00 98.00 95 PHE A CA 1
ATOM 758 C C . PHE A 1 95 ? -19.435 4.283 21.011 1.00 98.00 95 PHE A C 1
ATOM 760 O O . PHE A 1 95 ? -19.635 5.062 21.945 1.00 98.00 95 PHE A O 1
ATOM 767 N N . LEU A 1 96 ? -20.018 4.449 19.818 1.00 97.94 96 LEU A N 1
ATOM 768 C CA . LEU A 1 96 ? -20.747 5.665 19.448 1.00 97.94 96 LEU A CA 1
ATOM 769 C C . LEU A 1 96 ? -21.966 5.925 20.339 1.00 97.94 96 LEU A C 1
ATOM 771 O O . LEU A 1 96 ? -22.054 7.041 20.842 1.00 97.94 96 LEU A O 1
ATOM 775 N N . PRO A 1 97 ? -22.858 4.961 20.646 1.00 98.06 97 PRO A N 1
ATOM 776 C CA . PRO A 1 97 ? -24.001 5.231 21.523 1.00 98.06 97 PRO A CA 1
ATOM 777 C C . PRO A 1 97 ? -23.596 5.646 22.944 1.00 98.06 97 PRO A C 1
ATOM 779 O O . PRO A 1 97 ? -24.301 6.422 23.585 1.00 98.06 97 PRO A O 1
ATOM 782 N N . ALA A 1 98 ? -22.458 5.148 23.441 1.00 96.94 98 ALA A N 1
ATOM 783 C CA . ALA A 1 98 ? -21.923 5.523 24.750 1.00 96.94 98 ALA A CA 1
ATOM 784 C C . ALA A 1 98 ? -21.228 6.898 24.726 1.00 96.94 98 ALA A C 1
ATOM 786 O O . ALA A 1 98 ? -21.291 7.644 25.705 1.00 96.94 98 ALA A O 1
ATOM 787 N N . ALA A 1 99 ? -20.578 7.238 23.612 1.00 97.31 99 ALA A N 1
ATOM 788 C CA . ALA A 1 99 ? -19.867 8.496 23.417 1.00 97.31 99 ALA A CA 1
ATOM 789 C C . ALA A 1 99 ? -20.802 9.668 23.069 1.00 97.31 99 ALA A C 1
ATOM 791 O O . ALA A 1 99 ? -20.625 10.765 23.593 1.00 97.31 99 ALA A O 1
ATOM 792 N N . TRP A 1 100 ? -21.812 9.445 22.224 1.00 97.50 100 TRP A N 1
ATOM 793 C CA . TRP A 1 100 ? -22.664 10.481 21.626 1.00 97.50 100 TRP A CA 1
ATOM 794 C C . TRP A 1 100 ? -23.274 11.493 22.613 1.00 97.50 100 TRP A C 1
ATOM 796 O O . TRP A 1 100 ? -23.193 12.691 22.337 1.00 97.50 100 TRP A O 1
ATOM 806 N N . PRO A 1 101 ? -23.827 11.089 23.778 1.00 97.25 101 PRO A N 1
ATOM 807 C CA . PRO A 1 101 ? -24.396 12.046 24.732 1.00 97.25 101 PRO A CA 1
ATOM 808 C C . PRO A 1 101 ? -23.345 12.825 25.543 1.00 97.25 101 PRO A C 1
ATOM 810 O O . PRO A 1 101 ? -23.703 13.706 26.319 1.00 97.25 101 PRO A O 1
ATOM 813 N N . ARG A 1 102 ? -22.055 12.488 25.420 1.00 97.25 102 ARG A N 1
ATOM 814 C CA . ARG A 1 102 ? -20.956 13.029 26.245 1.00 97.25 102 ARG A CA 1
ATOM 815 C C . ARG A 1 102 ? -19.974 13.901 25.471 1.00 97.25 102 ARG A C 1
ATOM 817 O O . ARG A 1 102 ? -19.077 14.493 26.074 1.00 97.25 102 ARG A O 1
ATOM 824 N N . ILE A 1 103 ? -20.101 13.935 24.149 1.00 96.94 103 ILE A N 1
ATOM 825 C CA . ILE A 1 103 ? -19.237 14.714 23.265 1.00 96.94 103 ILE A CA 1
ATOM 826 C C . ILE A 1 103 ? -19.887 16.061 22.948 1.00 96.94 103 ILE A C 1
ATOM 828 O O . ILE A 1 103 ? -21.103 16.163 22.811 1.00 96.94 103 ILE A O 1
ATOM 832 N N . GLY A 1 104 ? -19.064 17.104 22.836 1.00 96.25 104 GLY A N 1
ATOM 833 C CA . GLY A 1 104 ? -19.530 18.422 22.411 1.00 96.25 104 GLY A CA 1
ATOM 834 C C . GLY A 1 104 ? -19.987 18.429 20.950 1.00 96.25 104 GLY A C 1
ATOM 835 O O . GLY A 1 104 ? -19.519 17.625 20.143 1.00 96.25 104 GLY A O 1
ATOM 836 N N . SER A 1 105 ? -20.846 19.387 20.592 1.00 96.12 105 SER A N 1
ATOM 837 C CA . SER A 1 105 ? -21.431 19.511 19.246 1.00 96.12 105 SER A CA 1
ATOM 838 C C . SER A 1 105 ? -20.402 19.636 18.122 1.00 96.12 105 SER A C 1
ATOM 840 O O . SER A 1 105 ? -20.649 19.182 17.005 1.00 96.12 105 SER A O 1
ATOM 842 N N . VAL A 1 106 ? -19.218 20.174 18.432 1.00 95.44 106 VAL A N 1
ATOM 843 C CA . VAL A 1 106 ? -18.084 20.249 17.503 1.00 95.44 106 VAL A CA 1
ATOM 844 C C . VAL A 1 106 ? -17.686 18.875 16.957 1.00 95.44 106 VAL A C 1
ATOM 846 O O . VAL A 1 106 ? -17.243 18.789 15.820 1.00 95.44 106 VAL A O 1
ATOM 849 N N . HIS A 1 107 ? -17.872 17.793 17.721 1.00 96.81 107 HIS A N 1
ATOM 850 C CA . HIS A 1 107 ? -17.447 16.453 17.322 1.00 96.81 107 HIS A CA 1
ATOM 851 C C . HIS A 1 107 ? -18.407 15.768 16.344 1.00 96.81 107 HIS A C 1
ATOM 853 O O . HIS A 1 107 ? -17.973 14.856 15.647 1.00 96.81 107 HIS A O 1
ATOM 859 N N . TYR A 1 108 ? -19.675 16.177 16.243 1.00 95.94 108 TYR A N 1
ATOM 860 C CA . TYR A 1 108 ? -20.655 15.500 15.383 1.00 95.94 108 TYR A CA 1
ATOM 861 C C . TYR A 1 108 ? -20.263 15.426 13.895 1.00 95.94 108 TYR A C 1
ATOM 863 O O . TYR A 1 108 ? -20.292 14.318 13.344 1.00 95.94 108 TYR A O 1
ATOM 871 N N . PRO A 1 109 ? -19.850 16.525 13.226 1.00 96.25 109 PRO A N 1
ATOM 872 C CA . PRO A 1 109 ? -19.424 16.441 11.829 1.00 96.25 109 PRO A CA 1
ATOM 873 C C . PRO A 1 109 ? -18.150 15.603 11.663 1.00 96.25 109 PRO A C 1
ATOM 875 O O . PRO A 1 109 ? -18.065 14.790 10.743 1.00 96.25 109 PRO A O 1
ATOM 878 N N . TRP A 1 110 ? -17.186 15.733 12.581 1.00 95.12 110 TRP A N 1
ATOM 879 C CA . TRP A 1 110 ? -15.924 14.992 12.519 1.00 95.12 110 TRP A CA 1
ATOM 880 C C . TRP A 1 110 ? -16.113 13.495 12.733 1.00 95.12 110 TRP A C 1
ATOM 882 O O . TRP A 1 110 ? -15.573 12.706 11.968 1.00 95.12 110 TRP A O 1
ATOM 892 N N . VAL A 1 111 ? -16.909 13.091 13.726 1.00 97.44 111 VAL A N 1
ATOM 893 C CA . VAL A 1 111 ? -17.228 11.678 13.973 1.00 97.44 111 VAL A CA 1
ATOM 894 C C . VAL A 1 111 ? -17.905 11.072 12.747 1.00 97.44 111 VAL A C 1
ATOM 896 O O . VAL A 1 111 ? -17.502 10.002 12.307 1.00 97.44 111 VAL A O 1
ATOM 899 N N . SER A 1 112 ? -18.867 11.779 12.148 1.00 95.94 112 SER A N 1
ATOM 900 C CA . SER A 1 112 ? -19.566 11.302 10.948 1.00 95.94 112 SER A CA 1
ATOM 901 C C . SER A 1 112 ? -18.603 11.093 9.773 1.00 95.94 112 SER A C 1
ATOM 903 O O . SER A 1 112 ? -18.634 10.049 9.125 1.00 95.94 112 SER A O 1
ATOM 905 N N . LEU A 1 113 ? -17.706 12.054 9.530 1.00 96.38 113 LEU A N 1
ATOM 906 C CA . LEU A 1 113 ? -16.704 11.976 8.466 1.00 96.38 113 LEU A CA 1
ATOM 907 C C . LEU A 1 113 ? -15.705 10.832 8.692 1.00 96.38 113 LEU A C 1
ATOM 909 O O . LEU A 1 113 ? -15.426 10.057 7.779 1.00 96.38 113 LEU A O 1
ATOM 913 N N . VAL A 1 114 ? -15.168 10.737 9.909 1.00 97.31 114 VAL A N 1
ATOM 914 C CA . VAL A 1 114 ? -14.115 9.785 10.279 1.00 97.31 114 VAL A CA 1
ATOM 915 C C . VAL A 1 114 ? -14.633 8.345 10.308 1.00 97.31 114 VAL A C 1
ATOM 917 O O . VAL A 1 114 ? -13.892 7.437 9.946 1.00 97.31 114 VAL A O 1
ATOM 920 N N . VAL A 1 115 ? -15.903 8.139 10.665 1.00 97.38 115 VAL A N 1
ATOM 921 C CA . VAL A 1 115 ? -16.575 6.833 10.573 1.00 97.38 115 VAL A CA 1
ATOM 922 C C . VAL A 1 115 ? -16.867 6.473 9.116 1.00 97.38 115 VAL A C 1
ATOM 924 O O . VAL A 1 115 ? -16.590 5.360 8.693 1.00 97.38 115 VAL A O 1
ATOM 927 N N . PHE A 1 116 ? -17.379 7.406 8.309 1.00 97.94 116 PHE A N 1
ATOM 928 C CA . PHE A 1 116 ? -17.781 7.114 6.929 1.00 97.94 116 PHE A CA 1
ATOM 929 C C . PHE A 1 116 ? -16.602 6.826 5.981 1.00 97.94 116 PHE A C 1
ATOM 931 O O . PHE A 1 116 ? -16.675 5.913 5.152 1.00 97.94 116 PHE A O 1
ATOM 938 N N . MET A 1 117 ? -15.519 7.605 6.077 1.00 97.44 117 MET A N 1
ATOM 939 C CA . MET A 1 117 ? -14.429 7.587 5.091 1.00 97.44 117 MET A CA 1
ATOM 940 C C . MET A 1 117 ? -13.767 6.212 4.894 1.00 97.44 117 MET A C 1
ATOM 942 O O . MET A 1 117 ? -13.616 5.810 3.735 1.00 97.44 117 MET A O 1
ATOM 946 N N . PRO A 1 118 ? -13.420 5.450 5.951 1.00 98.12 118 PRO A N 1
ATOM 947 C CA . PRO A 1 118 ? -12.851 4.115 5.792 1.00 98.12 118 PRO A CA 1
ATOM 948 C C . PRO A 1 118 ? -13.739 3.164 4.986 1.00 98.12 118 PRO A C 1
ATOM 950 O O . PRO A 1 118 ? -13.224 2.451 4.129 1.00 98.12 118 PRO A O 1
ATOM 953 N N . TYR A 1 119 ? -15.063 3.180 5.176 1.00 98.12 119 TYR A N 1
ATOM 954 C CA . TYR A 1 119 ? -15.975 2.320 4.408 1.00 98.12 119 TYR A CA 1
ATOM 955 C C . TYR A 1 119 ? -16.044 2.718 2.936 1.00 98.12 119 TYR A C 1
ATOM 957 O O . TYR A 1 119 ? -15.987 1.855 2.057 1.00 98.12 119 TYR A O 1
ATOM 965 N N . PHE A 1 120 ? -16.132 4.019 2.652 1.00 96.81 120 PHE A N 1
ATOM 966 C CA . PHE A 1 120 ? -16.141 4.519 1.278 1.00 96.81 120 PHE A CA 1
ATOM 967 C C . PHE A 1 120 ? -14.848 4.149 0.539 1.00 96.81 120 PHE A C 1
ATOM 969 O O . PHE A 1 120 ? -14.884 3.635 -0.581 1.00 96.81 120 PHE A O 1
ATOM 976 N N . LEU A 1 121 ? -13.696 4.357 1.176 1.00 96.75 121 LEU A N 1
ATOM 977 C CA . LEU A 1 121 ? -12.391 4.065 0.585 1.00 96.75 121 LEU A CA 1
ATOM 978 C C . LEU A 1 121 ? -12.139 2.561 0.467 1.00 96.75 121 LEU A C 1
ATOM 980 O O . LEU A 1 121 ? -11.604 2.116 -0.549 1.00 96.75 121 LEU A O 1
ATOM 984 N N . LEU A 1 122 ? -12.598 1.768 1.439 1.00 97.44 122 LEU A N 1
ATOM 985 C CA . LEU A 1 122 ? -12.605 0.309 1.362 1.00 97.44 122 LEU A CA 1
ATOM 986 C C . LEU A 1 122 ? -13.409 -0.158 0.147 1.00 97.44 122 LEU A C 1
ATOM 988 O O . LEU A 1 122 ? -12.892 -0.918 -0.671 1.00 97.44 122 LEU A O 1
ATOM 992 N N . TYR A 1 123 ? -14.627 0.359 -0.033 1.00 95.69 123 TYR A N 1
ATOM 993 C CA . TYR A 1 123 ? -15.446 0.074 -1.208 1.00 95.69 123 TYR A CA 1
ATOM 994 C C . TYR A 1 123 ? -14.703 0.424 -2.504 1.00 95.69 123 TYR A C 1
ATOM 996 O O . TYR A 1 123 ? -14.572 -0.434 -3.379 1.00 95.69 123 TYR A O 1
ATOM 1004 N N . LYS A 1 124 ? -14.132 1.634 -2.611 1.00 93.50 124 LYS A N 1
ATOM 1005 C CA . LYS A 1 124 ? -13.368 2.066 -3.797 1.00 93.50 124 LYS A CA 1
ATOM 1006 C C . LYS A 1 124 ? -12.170 1.154 -4.081 1.00 93.50 124 LYS A C 1
ATOM 1008 O O . LYS A 1 124 ? -11.939 0.831 -5.247 1.00 93.50 124 LYS A O 1
ATOM 1013 N N . CYS A 1 125 ? -11.460 0.685 -3.055 1.00 93.75 125 CYS A N 1
ATOM 1014 C CA . CYS A 1 125 ? -10.355 -0.269 -3.193 1.00 93.75 125 CYS A CA 1
ATOM 1015 C C . CYS A 1 125 ? -10.806 -1.633 -3.729 1.00 93.75 125 CYS A C 1
ATOM 1017 O O . CYS A 1 125 ? -10.107 -2.245 -4.544 1.00 93.75 125 CYS A O 1
ATOM 1019 N N . VAL A 1 126 ? -11.964 -2.115 -3.270 1.00 94.00 126 VAL A N 1
ATOM 1020 C CA . VAL A 1 126 ? -12.524 -3.418 -3.647 1.00 94.00 126 VAL A CA 1
ATOM 1021 C C . VAL A 1 126 ? -13.058 -3.390 -5.080 1.00 94.00 126 VAL A C 1
ATOM 1023 O O . VAL A 1 126 ? -12.762 -4.305 -5.853 1.00 94.00 126 VAL A O 1
ATOM 1026 N N . VAL A 1 127 ? -13.818 -2.358 -5.462 1.00 88.81 127 VAL A N 1
ATOM 1027 C CA . VAL A 1 127 ? -14.486 -2.307 -6.778 1.00 88.81 127 VAL A CA 1
ATOM 1028 C C . VAL A 1 127 ? -13.578 -1.835 -7.908 1.00 88.81 127 VAL A C 1
ATOM 1030 O O . VAL A 1 127 ? -13.749 -2.269 -9.043 1.00 88.81 127 VAL A O 1
ATOM 1033 N N . THR A 1 128 ? -12.586 -0.990 -7.620 1.00 87.75 128 THR A N 1
ATOM 1034 C CA . THR A 1 128 ? -11.675 -0.482 -8.652 1.00 87.75 128 THR A CA 1
ATOM 1035 C C . THR A 1 128 ? -10.624 -1.541 -8.977 1.00 87.75 128 THR A C 1
ATOM 1037 O O . THR A 1 128 ? -9.860 -1.968 -8.108 1.00 87.75 128 THR A O 1
ATOM 1040 N N . LYS A 1 129 ? -10.592 -1.999 -10.232 1.00 88.38 129 LYS A N 1
ATOM 1041 C CA . LYS A 1 129 ? -9.698 -3.070 -10.689 1.00 88.38 129 LYS A CA 1
ATOM 1042 C C . LYS A 1 129 ? -8.537 -2.518 -11.514 1.00 88.38 129 LYS A C 1
ATOM 1044 O O . LYS A 1 129 ? -8.692 -1.583 -12.294 1.00 88.38 129 LYS A O 1
ATOM 1049 N N . SER A 1 130 ? -7.386 -3.165 -11.368 1.00 93.19 130 SER A N 1
ATOM 1050 C CA . SER A 1 130 ? -6.154 -2.875 -12.120 1.00 93.19 130 SER A CA 1
ATOM 1051 C C . SER A 1 130 ? -5.765 -4.058 -13.017 1.00 93.19 130 SER A C 1
ATOM 1053 O O . SER A 1 130 ? -4.586 -4.319 -13.236 1.00 93.19 130 SER A O 1
ATOM 1055 N N . GLN A 1 131 ? -6.752 -4.846 -13.453 1.00 94.56 131 GLN A N 1
ATOM 1056 C CA . GLN A 1 131 ? -6.536 -6.046 -14.262 1.00 94.56 131 GLN A CA 1
ATOM 1057 C C . GLN A 1 131 ? -6.200 -5.674 -15.707 1.00 94.56 131 GLN A C 1
ATOM 1059 O O . GLN A 1 131 ? -6.779 -4.746 -16.270 1.00 94.56 131 GLN A O 1
ATOM 1064 N N . ILE A 1 132 ? -5.279 -6.428 -16.296 1.00 93.69 132 ILE A N 1
ATOM 1065 C CA . ILE A 1 132 ? -4.912 -6.312 -17.703 1.00 93.69 132 ILE A CA 1
ATOM 1066 C C . ILE A 1 132 ? -5.786 -7.286 -18.483 1.00 93.69 132 ILE A C 1
ATOM 1068 O O . ILE A 1 132 ? -5.792 -8.488 -18.207 1.00 93.69 132 ILE A O 1
ATOM 1072 N N . THR A 1 133 ? -6.535 -6.749 -19.433 1.00 89.06 133 THR A N 1
ATOM 1073 C CA . THR A 1 133 ? -7.432 -7.477 -20.324 1.00 89.06 133 THR A CA 1
ATOM 1074 C C . THR A 1 133 ? -6.972 -7.276 -21.768 1.00 89.06 133 THR A C 1
ATOM 1076 O O . THR A 1 133 ? -6.193 -6.360 -22.036 1.00 89.06 133 THR A O 1
ATOM 1079 N N . PRO A 1 134 ? -7.424 -8.104 -22.723 1.00 87.44 134 PRO A N 1
ATOM 1080 C CA . PRO A 1 134 ? -7.100 -7.898 -24.133 1.00 87.44 134 PRO A CA 1
ATOM 1081 C C . PRO A 1 134 ? -7.461 -6.493 -24.639 1.00 87.44 134 PRO A C 1
ATOM 1083 O O . PRO A 1 134 ? -6.746 -5.939 -25.465 1.00 87.44 134 PRO A O 1
ATOM 1086 N N . GLU A 1 135 ? -8.525 -5.886 -24.109 1.00 84.69 135 GLU A N 1
ATOM 1087 C CA . GLU A 1 135 ? -9.021 -4.574 -24.540 1.00 84.69 135 GLU A CA 1
ATOM 1088 C C . GLU A 1 135 ? -8.141 -3.405 -24.074 1.00 84.69 135 GLU A C 1
ATOM 1090 O O . GLU A 1 135 ? -8.072 -2.386 -24.759 1.00 84.69 135 GLU A O 1
ATOM 1095 N N . ASN A 1 136 ? -7.477 -3.524 -22.917 1.00 83.56 136 ASN A N 1
ATOM 1096 C CA . ASN A 1 136 ? -6.605 -2.472 -22.377 1.00 83.56 136 ASN A CA 1
ATOM 1097 C C . ASN A 1 136 ? -5.103 -2.773 -22.529 1.00 83.56 136 ASN A C 1
ATOM 1099 O O . ASN A 1 136 ? -4.274 -1.940 -22.169 1.00 83.56 136 ASN A O 1
ATOM 1103 N N . HIS A 1 137 ? -4.745 -3.938 -23.070 1.00 86.88 137 HIS A N 1
ATOM 1104 C CA . HIS A 1 137 ? -3.369 -4.432 -23.130 1.00 86.88 137 HIS A CA 1
ATOM 1105 C C . HIS A 1 137 ? -2.406 -3.468 -23.835 1.00 86.88 137 HIS A C 1
ATOM 1107 O O . HIS A 1 137 ? -1.359 -3.139 -23.273 1.00 86.88 137 HIS A O 1
ATOM 1113 N N . ASP A 1 138 ? -2.794 -2.949 -25.002 1.00 82.62 138 ASP A N 1
ATOM 1114 C CA . ASP A 1 138 ? -1.980 -2.010 -25.787 1.00 82.62 138 ASP A CA 1
ATOM 1115 C C . ASP A 1 138 ? -1.673 -0.715 -25.024 1.00 82.62 138 ASP A C 1
ATOM 1117 O O . ASP A 1 138 ? -0.591 -0.142 -25.148 1.00 82.62 138 ASP A O 1
ATOM 1121 N N . LEU A 1 139 ? -2.627 -0.249 -24.217 1.00 79.75 139 LEU A N 1
ATOM 1122 C CA . LEU A 1 139 ? -2.474 0.951 -23.397 1.00 79.75 139 LEU A CA 1
ATOM 1123 C C . LEU A 1 139 ? -1.551 0.695 -22.217 1.00 79.75 139 LEU A C 1
ATOM 1125 O O . LEU A 1 139 ? -0.663 1.497 -21.938 1.00 79.75 139 LEU A O 1
ATOM 1129 N N . GLU A 1 140 ? -1.751 -0.430 -21.531 1.00 86.44 140 GLU A N 1
ATOM 1130 C CA . GLU A 1 140 ? -0.938 -0.787 -20.376 1.00 86.44 140 GLU A CA 1
ATOM 1131 C C . GLU A 1 140 ? 0.522 -1.018 -20.783 1.00 86.44 140 GLU A C 1
ATOM 1133 O O . GLU A 1 140 ? 1.415 -0.603 -20.050 1.00 86.44 140 GLU A O 1
ATOM 1138 N N . ILE A 1 141 ? 0.787 -1.574 -21.977 1.00 86.25 141 ILE A N 1
ATOM 1139 C CA . ILE A 1 141 ? 2.147 -1.672 -22.539 1.00 86.25 141 ILE A CA 1
ATOM 1140 C C . ILE A 1 141 ? 2.820 -0.302 -22.659 1.00 86.25 141 ILE A C 1
ATOM 1142 O O . ILE A 1 141 ? 4.008 -0.189 -22.372 1.00 86.25 141 ILE A O 1
ATOM 1146 N N . LYS A 1 142 ? 2.083 0.730 -23.080 1.00 84.00 142 LYS A N 1
ATOM 1147 C CA . LYS A 1 142 ? 2.626 2.083 -23.283 1.00 84.00 142 LYS A CA 1
ATOM 1148 C C . LYS A 1 142 ? 2.710 2.904 -21.994 1.00 84.00 142 LYS A C 1
ATOM 1150 O O . LYS A 1 142 ? 3.259 4.003 -22.017 1.00 84.00 142 LYS A O 1
ATOM 1155 N N . ARG A 1 143 ? 2.167 2.404 -20.880 1.00 84.06 143 ARG A N 1
ATOM 1156 C CA . ARG A 1 143 ? 2.044 3.156 -19.623 1.00 84.06 143 ARG A CA 1
ATOM 1157 C C . ARG A 1 143 ? 3.385 3.451 -18.962 1.00 84.06 143 ARG A C 1
ATOM 1159 O O . ARG A 1 143 ? 3.576 4.548 -18.449 1.00 84.06 143 ARG A O 1
ATOM 1166 N N . TYR A 1 144 ? 4.289 2.477 -18.976 1.00 88.19 144 TYR A N 1
ATOM 1167 C CA . TYR A 1 144 ? 5.615 2.581 -18.376 1.00 88.19 144 TYR A CA 1
ATOM 1168 C C . TYR A 1 144 ? 6.663 2.022 -19.346 1.00 88.19 144 TYR A C 1
ATOM 1170 O O . TYR A 1 144 ? 6.405 0.990 -19.973 1.00 88.19 144 TYR A O 1
ATOM 1178 N N . PRO A 1 145 ? 7.837 2.664 -19.474 1.00 86.94 145 PRO A N 1
ATOM 1179 C CA . PRO A 1 145 ? 8.919 2.149 -20.300 1.00 86.94 145 PRO A CA 1
ATOM 1180 C C . PRO A 1 145 ? 9.545 0.922 -19.630 1.00 86.94 145 PRO A C 1
ATOM 1182 O O . PRO A 1 145 ? 9.491 0.784 -18.412 1.00 86.94 145 PRO A O 1
ATOM 1185 N N . TYR A 1 146 ? 10.164 0.042 -20.414 1.00 87.62 146 TYR A N 1
ATOM 1186 C CA . TYR A 1 146 ? 10.999 -1.037 -19.882 1.00 87.62 146 TYR A CA 1
ATOM 1187 C C . TYR A 1 146 ? 12.375 -0.467 -19.526 1.00 87.62 146 TYR A C 1
ATOM 1189 O O . TYR A 1 146 ? 13.015 0.169 -20.365 1.00 87.62 146 TYR A O 1
ATOM 1197 N N . ASP A 1 147 ? 12.818 -0.681 -18.290 1.00 87.00 147 ASP A N 1
ATOM 1198 C CA . ASP A 1 147 ? 14.071 -0.126 -17.767 1.00 87.00 147 ASP A CA 1
ATOM 1199 C C . ASP A 1 147 ? 15.297 -0.983 -18.102 1.00 87.00 147 ASP A C 1
ATOM 1201 O O . ASP A 1 147 ? 16.412 -0.499 -17.951 1.00 87.00 147 ASP A O 1
ATOM 1205 N N . GLN A 1 148 ? 15.099 -2.224 -18.572 1.00 85.06 148 GLN A N 1
ATOM 1206 C CA . GLN A 1 148 ? 16.161 -3.222 -18.774 1.00 85.06 148 GLN A CA 1
ATOM 1207 C C . GLN A 1 148 ? 16.956 -3.527 -17.490 1.00 85.06 148 GLN A C 1
ATOM 1209 O O . GLN A 1 148 ? 18.086 -3.997 -17.555 1.00 85.06 148 GLN A O 1
ATOM 1214 N N . VAL A 1 149 ? 16.349 -3.269 -16.326 1.00 89.44 149 VAL A N 1
ATOM 1215 C CA . VAL A 1 149 ? 16.914 -3.547 -14.999 1.00 89.44 149 VAL A CA 1
ATOM 1216 C C . VAL A 1 149 ? 15.964 -4.441 -14.215 1.00 89.44 149 VAL A C 1
ATOM 1218 O O . VAL A 1 149 ? 16.309 -5.559 -13.836 1.00 89.44 149 VAL A O 1
ATOM 1221 N N . LEU A 1 150 ? 14.732 -3.985 -13.986 1.00 91.44 150 LEU A N 1
ATOM 1222 C CA . LEU A 1 150 ? 13.689 -4.765 -13.320 1.00 91.44 150 LEU A CA 1
ATOM 1223 C C . LEU A 1 150 ? 12.683 -5.367 -14.300 1.00 91.44 150 LEU A C 1
ATOM 1225 O O . LEU A 1 150 ? 11.990 -6.338 -13.952 1.00 91.44 150 LEU A O 1
ATOM 1229 N N . PHE A 1 151 ? 12.528 -4.738 -15.464 1.00 90.75 151 PHE A N 1
ATOM 1230 C CA . PHE A 1 151 ? 11.520 -5.043 -16.462 1.00 90.75 151 PHE A CA 1
ATOM 1231 C C . PHE A 1 151 ? 12.113 -4.976 -17.866 1.00 90.75 151 PHE A C 1
ATOM 1233 O O . PHE A 1 151 ? 12.494 -3.914 -18.357 1.00 90.75 151 PHE A O 1
ATOM 1240 N N . HIS A 1 152 ? 12.076 -6.118 -18.543 1.00 86.50 152 HIS A N 1
ATOM 1241 C CA . HIS A 1 152 ? 12.564 -6.285 -19.905 1.00 86.50 152 HIS A CA 1
ATOM 1242 C C . HIS A 1 152 ? 11.402 -6.492 -20.874 1.00 86.50 152 HIS A C 1
ATOM 1244 O O . HIS A 1 152 ? 10.377 -7.097 -20.535 1.00 86.50 152 HIS A O 1
ATOM 1250 N N . ALA A 1 153 ? 11.567 -5.992 -22.094 1.00 82.81 153 ALA A N 1
ATOM 1251 C CA . 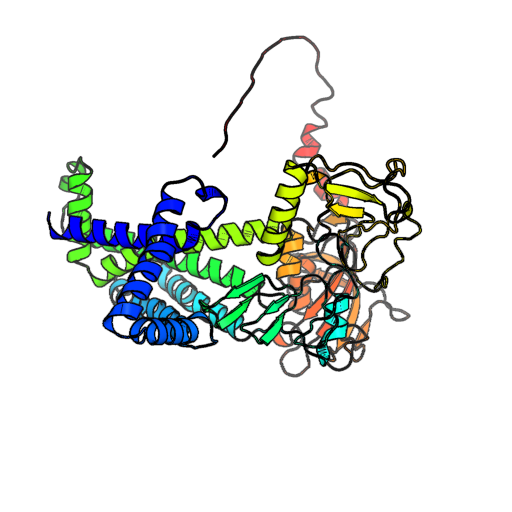ALA A 1 153 ? 10.592 -6.177 -23.158 1.00 82.81 153 ALA A CA 1
ATOM 1252 C C . ALA A 1 153 ? 10.562 -7.636 -23.656 1.00 82.81 153 ALA A C 1
ATOM 1254 O O . ALA A 1 153 ? 11.503 -8.404 -23.475 1.00 82.81 153 ALA A O 1
ATOM 1255 N N . GLY A 1 154 ? 9.455 -8.029 -24.293 1.00 79.38 154 GLY A N 1
ATOM 1256 C CA . GLY A 1 154 ? 9.302 -9.355 -24.911 1.00 79.38 154 GLY A CA 1
ATOM 1257 C C . GLY A 1 154 ? 8.853 -10.477 -23.966 1.00 79.38 154 GLY A C 1
ATOM 1258 O O . GLY A 1 154 ? 8.463 -11.545 -24.434 1.00 79.38 154 GLY A O 1
ATOM 1259 N N . TYR A 1 155 ? 8.811 -10.245 -22.650 1.00 84.75 155 TYR A N 1
ATOM 1260 C CA . TYR A 1 155 ? 8.347 -11.260 -21.706 1.00 84.75 155 TYR A CA 1
ATOM 1261 C C . TYR A 1 155 ? 6.838 -11.524 -21.848 1.00 84.75 155 TYR A C 1
ATOM 1263 O O . TYR A 1 155 ? 6.009 -10.619 -21.704 1.00 84.75 155 TYR A O 1
ATOM 1271 N N . ARG A 1 156 ? 6.453 -12.790 -22.048 1.00 89.88 156 ARG A N 1
ATOM 1272 C CA . ARG A 1 156 ? 5.047 -13.229 -22.099 1.00 89.88 156 ARG A CA 1
ATOM 1273 C C . ARG A 1 156 ? 4.623 -13.908 -20.803 1.00 89.88 156 ARG A C 1
ATOM 1275 O O . ARG A 1 156 ? 5.341 -14.726 -20.239 1.00 89.88 156 ARG A O 1
ATOM 1282 N N . CYS A 1 157 ? 3.419 -13.600 -20.328 1.00 93.06 157 CYS A N 1
ATOM 1283 C CA . CYS A 1 157 ? 2.804 -14.355 -19.241 1.00 93.06 157 CYS A CA 1
ATOM 1284 C C . CYS A 1 157 ? 2.285 -15.694 -19.776 1.00 93.06 157 CYS A C 1
ATOM 1286 O O . CYS A 1 157 ? 1.395 -15.696 -20.622 1.00 93.06 157 CYS A O 1
ATOM 1288 N N . SER A 1 158 ? 2.779 -16.817 -19.250 1.00 93.81 158 SER A N 1
ATOM 1289 C CA . SER A 1 158 ? 2.336 -18.163 -19.646 1.00 93.81 158 SER A CA 1
ATOM 1290 C C . SER A 1 158 ? 0.859 -18.432 -19.339 1.00 93.81 158 SER A C 1
ATOM 1292 O O . SER A 1 158 ? 0.182 -19.082 -20.125 1.00 93.81 158 SER A O 1
ATOM 1294 N N . THR A 1 159 ? 0.337 -17.896 -18.230 1.00 94.50 159 THR A N 1
ATOM 1295 C CA . THR A 1 159 ? -1.062 -18.101 -17.823 1.00 94.50 159 THR A CA 1
ATOM 1296 C C . THR A 1 159 ? -2.046 -17.247 -18.622 1.00 94.50 159 THR A C 1
ATOM 1298 O O . THR A 1 159 ? -3.081 -17.740 -19.053 1.00 94.50 159 THR A O 1
ATOM 1301 N N . CYS A 1 160 ? -1.752 -15.955 -18.798 1.00 94.06 160 CYS A N 1
ATOM 1302 C CA . CYS A 1 160 ? -2.650 -15.018 -19.487 1.00 94.06 160 CYS A CA 1
ATOM 1303 C C . CYS A 1 160 ? -2.422 -14.964 -21.003 1.00 94.06 160 CYS A C 1
ATOM 1305 O O . CYS A 1 160 ? -3.214 -14.354 -21.709 1.00 94.06 160 CYS A O 1
ATOM 1307 N N . ASN A 1 161 ? -1.315 -15.532 -21.487 1.00 92.62 161 ASN A N 1
ATOM 1308 C CA . ASN A 1 161 ? -0.864 -15.462 -22.874 1.00 92.62 161 ASN A CA 1
ATOM 1309 C C . ASN A 1 161 ? -0.827 -14.033 -23.463 1.00 92.62 161 ASN A C 1
ATOM 1311 O O . ASN A 1 161 ? -1.205 -13.806 -24.610 1.00 92.62 161 ASN A O 1
ATOM 1315 N N . LEU A 1 162 ? -0.337 -13.068 -22.681 1.00 90.62 162 LEU A N 1
ATOM 1316 C CA . LEU A 1 162 ? -0.144 -11.673 -23.095 1.00 90.62 162 LEU A CA 1
ATOM 1317 C C . LEU A 1 162 ? 1.300 -11.222 -22.861 1.00 90.62 162 LEU A C 1
ATOM 1319 O O . LEU A 1 162 ? 1.984 -11.756 -21.983 1.00 90.62 162 LEU A O 1
ATOM 1323 N N . HIS A 1 163 ? 1.768 -10.240 -23.634 1.00 90.62 163 HIS A N 1
ATOM 1324 C CA . HIS A 1 163 ? 3.054 -9.574 -23.385 1.00 90.62 163 HIS A CA 1
ATOM 1325 C C . HIS A 1 163 ? 2.931 -8.768 -22.097 1.00 90.62 163 HIS A C 1
ATOM 1327 O O . HIS A 1 163 ? 2.022 -7.956 -21.983 1.00 90.62 163 HIS A O 1
ATOM 1333 N N . LYS A 1 164 ? 3.784 -8.995 -21.103 1.00 91.62 164 LYS A N 1
ATOM 1334 C CA . LYS A 1 164 ? 3.645 -8.326 -19.808 1.00 91.62 164 LYS A CA 1
ATOM 1335 C C . LYS A 1 164 ? 4.099 -6.871 -19.909 1.00 91.62 164 LYS A C 1
ATOM 1337 O O . LYS A 1 164 ? 5.283 -6.666 -20.149 1.00 91.62 164 LYS A O 1
ATOM 1342 N N . PRO A 1 165 ? 3.226 -5.886 -19.625 1.00 91.94 165 PRO A N 1
ATOM 1343 C CA . PRO A 1 165 ? 3.663 -4.504 -19.480 1.00 91.94 165 PRO A CA 1
ATOM 1344 C C . PRO A 1 165 ? 4.701 -4.334 -18.371 1.00 91.94 165 PRO A C 1
ATOM 1346 O O . PRO A 1 165 ? 4.704 -5.105 -17.397 1.00 91.94 165 PRO A O 1
ATOM 1349 N N . ALA A 1 166 ? 5.538 -3.302 -18.470 1.00 92.00 166 ALA A N 1
ATOM 1350 C CA . ALA A 1 166 ? 6.435 -2.917 -17.386 1.00 92.00 166 ALA A CA 1
ATOM 1351 C C . ALA A 1 166 ? 5.640 -2.673 -16.088 1.00 92.00 166 ALA A C 1
ATOM 1353 O O . ALA A 1 166 ? 4.472 -2.274 -16.110 1.00 92.00 166 ALA A O 1
ATOM 1354 N N . ARG A 1 167 ? 6.245 -2.995 -14.938 1.00 94.69 167 ARG A N 1
ATOM 1355 C CA . ARG A 1 167 ? 5.606 -2.926 -13.606 1.00 94.69 167 ARG A CA 1
ATOM 1356 C C . ARG A 1 167 ? 4.394 -3.849 -13.397 1.00 94.69 167 ARG A C 1
ATOM 1358 O O . ARG A 1 167 ? 3.780 -3.835 -12.331 1.00 94.69 167 ARG A O 1
ATOM 1365 N N . SER A 1 168 ? 4.054 -4.711 -14.359 1.00 95.62 168 SER A N 1
ATOM 1366 C CA . SER A 1 168 ? 2.966 -5.685 -14.209 1.00 95.62 168 SER A CA 1
ATOM 1367 C C . SER A 1 168 ? 3.421 -7.032 -13.633 1.00 95.62 168 SER A C 1
ATOM 1369 O O . SER A 1 168 ? 4.548 -7.511 -13.835 1.00 95.62 168 SER A O 1
ATOM 1371 N N . LYS A 1 169 ? 2.504 -7.726 -12.952 1.00 95.38 169 LYS A N 1
ATOM 1372 C CA . LYS A 1 169 ? 2.732 -9.091 -12.458 1.00 95.38 169 LYS A CA 1
ATOM 1373 C C . LYS A 1 169 ? 1.461 -9.929 -12.536 1.00 95.38 169 LYS A C 1
ATOM 1375 O O . LYS A 1 169 ? 0.353 -9.424 -12.394 1.00 95.38 169 LYS A O 1
ATOM 1380 N N . HIS A 1 170 ? 1.631 -11.217 -12.840 1.00 96.56 170 HIS A N 1
ATOM 1381 C CA . HIS A 1 170 ? 0.532 -12.175 -12.794 1.00 96.56 170 HIS A CA 1
ATOM 1382 C C . HIS A 1 170 ? 0.222 -12.497 -11.336 1.00 96.56 170 HIS A C 1
ATOM 1384 O O . HIS A 1 170 ? 1.069 -13.034 -10.615 1.00 96.56 170 HIS A O 1
ATOM 1390 N N . CYS A 1 171 ? -0.993 -12.185 -10.906 1.00 95.06 171 CYS A N 1
ATOM 1391 C CA . CYS A 1 171 ? -1.450 -12.525 -9.576 1.00 95.06 171 CYS A CA 1
ATOM 1392 C C . CYS A 1 171 ? -2.153 -13.882 -9.608 1.00 95.06 171 CYS A C 1
ATOM 1394 O O . CYS A 1 171 ? -3.236 -14.010 -10.175 1.00 95.06 171 CYS A O 1
ATOM 1396 N N . LYS A 1 172 ? -1.582 -14.882 -8.926 1.00 91.44 172 LYS A N 1
ATOM 1397 C CA . LYS A 1 172 ? -2.169 -16.230 -8.820 1.00 91.44 172 LYS A CA 1
ATOM 1398 C C . LYS A 1 172 ? -3.569 -16.250 -8.189 1.00 91.44 172 LYS A C 1
ATOM 1400 O O . LYS A 1 172 ? -4.352 -17.149 -8.468 1.00 91.44 172 LYS A O 1
ATOM 1405 N N . PHE A 1 173 ? -3.875 -15.261 -7.348 1.00 88.75 173 PHE A N 1
ATOM 1406 C CA . PHE A 1 173 ? -5.149 -15.147 -6.635 1.00 88.75 173 PHE A CA 1
ATOM 1407 C C . PHE A 1 173 ? -6.233 -14.507 -7.501 1.00 88.75 173 PHE A C 1
ATOM 1409 O O . PHE A 1 173 ? -7.353 -15.001 -7.581 1.00 88.75 173 PHE A O 1
ATOM 1416 N N . CYS A 1 174 ? -5.887 -13.427 -8.206 1.00 90.94 174 CYS A N 1
ATOM 1417 C CA . CYS A 1 174 ? -6.786 -12.790 -9.167 1.00 90.94 174 CYS A CA 1
ATOM 1418 C C . CYS A 1 174 ? -6.851 -13.545 -10.504 1.00 90.94 174 CYS A C 1
ATOM 1420 O O . CYS A 1 174 ? -7.717 -13.240 -11.315 1.00 90.94 174 CYS A O 1
ATOM 1422 N N . LYS A 1 175 ? -5.939 -14.504 -10.729 1.00 92.69 175 LYS A N 1
ATOM 1423 C CA . LYS A 1 175 ? -5.793 -15.314 -11.950 1.00 92.69 175 LYS A CA 1
ATOM 1424 C C . LYS A 1 175 ? -5.633 -14.474 -13.218 1.00 92.69 175 LYS A C 1
ATOM 1426 O O . LYS A 1 175 ? -6.031 -14.879 -14.302 1.00 92.69 175 LYS A O 1
ATOM 1431 N N . THR A 1 176 ? -5.039 -13.294 -13.076 1.00 94.94 176 THR A N 1
ATOM 1432 C CA . THR A 1 176 ? -4.795 -12.377 -14.186 1.00 94.94 176 THR A CA 1
ATOM 1433 C C . THR A 1 176 ? -3.572 -11.502 -13.917 1.00 94.94 176 THR A C 1
ATOM 1435 O O . THR A 1 176 ? -3.107 -11.385 -12.776 1.00 94.94 176 THR A O 1
ATOM 1438 N N . CYS A 1 177 ? -3.030 -10.903 -14.974 1.00 97.19 177 CYS A N 1
ATOM 1439 C CA . CYS A 1 177 ? -1.998 -9.884 -14.873 1.00 97.19 177 CYS A CA 1
ATOM 1440 C C . CYS A 1 177 ? -2.591 -8.581 -14.338 1.00 97.19 177 CYS A C 1
ATOM 1442 O O . CYS A 1 177 ? -3.673 -8.164 -14.739 1.00 97.19 177 CYS A O 1
ATOM 1444 N N . ILE A 1 178 ? -1.874 -7.949 -13.416 1.00 97.62 178 ILE A N 1
ATOM 1445 C CA . ILE A 1 178 ? -2.265 -6.698 -12.775 1.00 97.62 178 ILE A CA 1
ATOM 1446 C C . ILE A 1 178 ? -1.268 -5.616 -13.188 1.00 97.62 178 ILE A C 1
ATOM 1448 O O . ILE A 1 178 ? -0.057 -5.826 -13.077 1.00 97.62 178 ILE A O 1
ATOM 1452 N N . SER A 1 179 ? -1.777 -4.480 -13.666 1.00 94.88 179 SER A N 1
ATOM 1453 C CA . SER A 1 179 ? -0.975 -3.306 -14.017 1.00 94.88 179 SER A CA 1
ATOM 1454 C C . SER A 1 179 ? -0.453 -2.607 -12.764 1.00 94.88 179 SER A C 1
ATOM 1456 O O . SER A 1 179 ? -1.188 -2.481 -11.777 1.00 94.88 179 SER A O 1
ATOM 1458 N N . ARG A 1 180 ? 0.824 -2.190 -12.806 1.00 94.94 180 ARG A N 1
ATOM 1459 C CA . ARG A 1 180 ? 1.593 -1.648 -11.671 1.00 94.94 180 ARG A CA 1
ATOM 1460 C C . ARG A 1 180 ? 1.259 -2.389 -10.374 1.00 94.94 180 ARG A C 1
ATOM 1462 O O . ARG A 1 180 ? 0.738 -1.805 -9.428 1.00 94.94 180 ARG A O 1
ATOM 1469 N N . GLN A 1 181 ? 1.429 -3.712 -10.382 1.00 96.62 181 GLN A N 1
ATOM 1470 C CA . GLN A 1 181 ? 0.968 -4.547 -9.276 1.00 96.62 181 GLN A CA 1
ATOM 1471 C C . GLN A 1 181 ? 1.803 -4.259 -8.030 1.00 96.62 181 GLN A C 1
ATOM 1473 O O . GLN A 1 181 ? 2.983 -4.599 -7.992 1.00 96.62 181 GLN A O 1
ATOM 1478 N N . ASP A 1 182 ? 1.156 -3.754 -6.984 1.00 97.12 182 ASP A N 1
ATOM 1479 C CA . ASP A 1 182 ? 1.800 -3.574 -5.694 1.00 97.12 182 ASP A CA 1
ATOM 1480 C C . ASP A 1 182 ? 1.792 -4.884 -4.904 1.00 97.12 182 ASP A C 1
ATOM 1482 O O . ASP A 1 182 ? 2.810 -5.566 -4.775 1.00 97.12 182 ASP A O 1
ATOM 1486 N N . HIS A 1 183 ? 0.609 -5.318 -4.479 1.00 95.19 183 HIS A N 1
ATOM 1487 C CA . HIS A 1 183 ? 0.423 -6.590 -3.796 1.00 95.19 183 HIS A CA 1
ATOM 1488 C C . HIS A 1 183 ? -1.010 -7.103 -3.964 1.00 95.19 183 HIS A C 1
ATOM 1490 O O . HIS A 1 183 ? -1.920 -6.401 -4.410 1.00 95.19 183 HIS A O 1
ATOM 1496 N N . HIS A 1 184 ? -1.222 -8.368 -3.615 1.00 94.38 184 HIS A N 1
ATOM 1497 C CA . HIS A 1 184 ? -2.566 -8.894 -3.419 1.00 94.38 184 HIS A CA 1
ATOM 1498 C C . HIS A 1 184 ? -2.961 -8.697 -1.959 1.00 94.38 184 HIS A C 1
ATOM 1500 O O . HIS A 1 184 ? -2.294 -9.232 -1.073 1.00 94.38 184 HIS A O 1
ATOM 1506 N N . CYS A 1 185 ? -4.019 -7.928 -1.710 1.00 93.44 185 CYS A N 1
ATOM 1507 C CA . CYS A 1 185 ? -4.473 -7.643 -0.359 1.00 93.44 185 CYS A CA 1
ATOM 1508 C C . CYS A 1 185 ? -5.655 -8.543 -0.007 1.00 93.44 185 CYS A C 1
ATOM 1510 O O . CYS A 1 185 ? -6.760 -8.372 -0.526 1.00 93.44 185 CYS A O 1
ATOM 1512 N N . VAL A 1 186 ? -5.424 -9.480 0.914 1.00 89.81 186 VAL A N 1
ATOM 1513 C CA . VAL A 1 186 ? -6.453 -10.414 1.401 1.00 89.81 186 VAL A CA 1
ATOM 1514 C C . VAL A 1 186 ? -7.614 -9.656 2.063 1.00 89.81 186 VAL A C 1
ATOM 1516 O O . VAL A 1 186 ? -8.767 -10.043 1.907 1.00 89.81 186 VAL A O 1
ATOM 1519 N N . TRP A 1 187 ? -7.332 -8.519 2.710 1.00 90.88 187 TRP A N 1
ATOM 1520 C CA . TRP A 1 187 ? -8.342 -7.653 3.333 1.00 90.88 187 TRP A CA 1
ATOM 1521 C C . TRP A 1 187 ? -9.276 -6.969 2.332 1.00 90.88 187 TRP A C 1
ATOM 1523 O O . TRP A 1 187 ? -10.386 -6.604 2.695 1.00 90.88 187 TRP A O 1
ATOM 1533 N N . LEU A 1 188 ? -8.841 -6.803 1.081 1.00 92.88 188 LEU A N 1
ATOM 1534 C CA . LEU A 1 188 ? -9.633 -6.192 0.010 1.00 92.88 188 LEU A CA 1
ATOM 1535 C C . LEU A 1 188 ? -10.239 -7.227 -0.940 1.00 92.88 188 LEU A C 1
ATOM 1537 O O . LEU A 1 188 ? -11.007 -6.861 -1.828 1.00 92.88 188 LEU A O 1
ATOM 1541 N N . MET A 1 189 ? -9.823 -8.496 -0.833 1.00 90.56 189 MET A N 1
ATOM 1542 C CA . MET A 1 189 ? -10.075 -9.530 -1.846 1.00 90.56 189 MET A CA 1
ATOM 1543 C C . MET A 1 189 ? -9.744 -9.059 -3.271 1.00 90.56 189 MET A C 1
ATOM 1545 O O . MET A 1 189 ? -10.416 -9.388 -4.253 1.00 90.56 189 MET A O 1
ATOM 1549 N N . ASN A 1 190 ? -8.739 -8.197 -3.383 1.00 93.00 190 ASN A N 1
ATOM 1550 C CA . ASN A 1 190 ? -8.391 -7.521 -4.616 1.00 93.00 190 ASN A CA 1
ATOM 1551 C C . ASN A 1 190 ? -6.893 -7.239 -4.630 1.00 93.00 190 ASN A C 1
ATOM 1553 O O . ASN A 1 190 ? -6.249 -7.095 -3.587 1.00 93.00 190 ASN A O 1
ATOM 1557 N N . CYS A 1 191 ? -6.329 -7.134 -5.827 1.00 96.00 191 CYS A N 1
ATOM 1558 C CA . CYS A 1 191 ? -4.994 -6.578 -5.955 1.00 96.00 191 CYS A CA 1
ATOM 1559 C C . CYS A 1 191 ? -5.032 -5.064 -5.803 1.00 96.00 191 CYS A C 1
ATOM 1561 O O . CYS A 1 191 ? -5.903 -4.396 -6.361 1.00 96.00 191 CYS A O 1
ATOM 1563 N N . VAL A 1 192 ? -4.040 -4.544 -5.090 1.00 97.75 192 VAL A N 1
ATOM 1564 C CA . VAL A 1 192 ? -3.682 -3.134 -5.140 1.00 97.75 192 VAL A CA 1
ATOM 1565 C C . VAL A 1 192 ? -2.723 -2.962 -6.317 1.00 97.75 192 VAL A C 1
ATOM 1567 O O . VAL A 1 192 ? -1.714 -3.663 -6.419 1.00 97.75 192 VAL A O 1
ATOM 1570 N N . GLY A 1 193 ? -3.071 -2.079 -7.244 1.00 95.88 193 GLY A N 1
ATOM 1571 C CA . GLY A 1 193 ? -2.284 -1.779 -8.434 1.00 95.88 193 GLY A CA 1
ATOM 1572 C C . GLY A 1 193 ? -2.623 -0.407 -9.006 1.00 95.88 193 GLY A C 1
ATOM 1573 O O . GLY A 1 193 ? -3.197 0.425 -8.305 1.00 95.88 193 GLY A O 1
ATOM 1574 N N . ALA A 1 194 ? -2.313 -0.186 -10.283 1.00 90.38 194 ALA A N 1
ATOM 1575 C CA . ALA A 1 194 ? -2.308 1.140 -10.908 1.00 90.38 194 ALA A CA 1
ATOM 1576 C C . ALA A 1 194 ? -3.542 2.018 -10.621 1.00 90.38 194 ALA A C 1
ATOM 1578 O O . ALA A 1 194 ? -3.397 3.192 -10.304 1.00 90.38 194 ALA A O 1
ATOM 1579 N N . ASN A 1 195 ? -4.752 1.459 -10.711 1.00 87.75 195 ASN A N 1
ATOM 1580 C CA . ASN A 1 195 ? -5.990 2.242 -10.685 1.00 87.75 195 ASN A CA 1
ATOM 1581 C C . ASN A 1 195 ? -6.578 2.426 -9.278 1.00 87.75 195 ASN A C 1
ATOM 1583 O O . ASN A 1 195 ? -7.441 3.277 -9.084 1.00 87.75 195 ASN A O 1
ATOM 1587 N N . ASN A 1 196 ? -6.166 1.615 -8.299 1.00 91.62 196 ASN A N 1
ATOM 1588 C CA . ASN A 1 196 ? -6.725 1.641 -6.942 1.00 91.62 196 ASN A CA 1
ATOM 1589 C C . ASN A 1 196 ? -5.698 1.927 -5.838 1.00 91.62 196 ASN A C 1
ATOM 1591 O O . ASN A 1 196 ? -6.082 1.999 -4.671 1.00 91.62 196 ASN A O 1
ATOM 1595 N N . TYR A 1 197 ? -4.426 2.137 -6.186 1.00 95.50 197 TYR A N 1
ATOM 1596 C CA . TYR A 1 197 ? -3.366 2.434 -5.221 1.00 95.50 197 TYR A CA 1
ATOM 1597 C C . TYR A 1 197 ? -3.637 3.717 -4.417 1.00 95.50 197 TYR A C 1
ATOM 1599 O O . TYR A 1 197 ? -3.472 3.713 -3.199 1.00 95.50 197 TYR A O 1
ATOM 1607 N N . ILE A 1 198 ? -4.145 4.788 -5.045 1.00 92.44 198 ILE A N 1
ATOM 1608 C CA . ILE A 1 198 ? -4.488 6.027 -4.324 1.00 92.44 198 ILE A CA 1
ATOM 1609 C C . ILE A 1 198 ? -5.619 5.833 -3.308 1.00 92.44 198 ILE A C 1
ATOM 1611 O O . ILE A 1 198 ? -5.546 6.358 -2.199 1.00 92.44 198 ILE A O 1
ATOM 1615 N N . PHE A 1 199 ? -6.637 5.032 -3.641 1.00 94.88 199 PHE A N 1
ATOM 1616 C CA . PHE A 1 199 ? -7.707 4.706 -2.695 1.00 94.88 199 PHE A CA 1
ATOM 1617 C C . PHE A 1 199 ? -7.172 3.883 -1.529 1.00 94.88 199 PHE A C 1
ATOM 1619 O O . PHE A 1 199 ? -7.614 4.078 -0.404 1.00 94.88 199 PHE A O 1
ATOM 1626 N N . PHE A 1 200 ? -6.201 3.004 -1.782 1.00 97.31 200 PHE A N 1
ATOM 1627 C CA . PHE A 1 200 ? -5.561 2.212 -0.740 1.00 97.31 200 PHE A CA 1
ATOM 1628 C C . PHE A 1 200 ? -4.718 3.079 0.206 1.00 97.31 200 PHE A C 1
ATOM 1630 O O . PHE A 1 200 ? -4.845 2.949 1.422 1.00 97.31 200 PHE A O 1
ATOM 1637 N N . LEU A 1 201 ? -3.938 4.029 -0.323 1.00 96.69 201 LEU A N 1
ATOM 1638 C CA . LEU A 1 201 ? -3.235 5.029 0.491 1.00 96.69 201 LEU A CA 1
ATOM 1639 C C . LEU A 1 201 ? -4.207 5.857 1.339 1.00 96.69 201 LEU A C 1
ATOM 1641 O O . LEU A 1 201 ? -4.014 6.010 2.545 1.00 96.69 201 LEU A O 1
ATOM 1645 N N . ALA A 1 202 ? -5.281 6.354 0.721 1.00 95.94 202 ALA A N 1
ATOM 1646 C CA . ALA A 1 202 ? -6.313 7.108 1.420 1.00 95.94 202 ALA A CA 1
ATOM 1647 C C . ALA A 1 202 ? -7.025 6.251 2.480 1.00 95.94 202 ALA A C 1
ATOM 1649 O O . ALA A 1 202 ? -7.330 6.752 3.560 1.00 95.94 202 ALA A O 1
ATOM 1650 N N . LEU A 1 203 ? -7.260 4.960 2.217 1.00 97.94 203 LEU A N 1
ATOM 1651 C CA . LEU A 1 203 ? -7.839 4.026 3.181 1.00 97.94 203 LEU A CA 1
ATOM 1652 C C . LEU A 1 203 ? -6.937 3.897 4.413 1.00 97.94 203 LEU A C 1
ATOM 1654 O O . LEU A 1 203 ? -7.423 4.075 5.528 1.00 97.94 203 LEU A O 1
ATOM 1658 N N . LEU A 1 204 ? -5.632 3.668 4.227 1.00 98.06 204 LEU A N 1
ATOM 1659 C CA . LEU A 1 204 ? -4.662 3.601 5.328 1.00 98.06 204 LEU A CA 1
ATOM 1660 C C . LEU A 1 204 ? -4.624 4.901 6.143 1.00 98.06 204 LEU A C 1
ATOM 1662 O O . LEU A 1 204 ? -4.587 4.855 7.376 1.00 98.06 204 LEU A O 1
ATOM 1666 N N . LEU A 1 205 ? -4.688 6.054 5.471 1.00 98.06 205 LEU A N 1
ATOM 1667 C CA . LEU A 1 205 ? -4.776 7.355 6.131 1.00 98.06 205 LEU A CA 1
ATOM 1668 C C . LEU A 1 205 ? -6.074 7.490 6.935 1.00 98.06 205 LEU A C 1
ATOM 1670 O O . LEU A 1 205 ? -6.022 7.825 8.114 1.00 98.06 205 LEU A O 1
ATOM 1674 N N . SER A 1 206 ? -7.227 7.184 6.337 1.00 98.31 206 SER A N 1
ATOM 1675 C CA . SER A 1 206 ? -8.533 7.290 6.999 1.00 98.31 206 SER A CA 1
ATOM 1676 C C . SER A 1 206 ? -8.662 6.354 8.204 1.00 98.31 206 SER A C 1
ATOM 1678 O O . SER A 1 206 ? -9.176 6.769 9.238 1.00 98.31 206 SER A O 1
ATOM 1680 N N . LEU A 1 207 ? -8.125 5.131 8.116 1.00 98.19 207 LEU A N 1
ATOM 1681 C CA . LEU A 1 207 ? -8.056 4.192 9.235 1.00 98.19 207 LEU A CA 1
ATOM 1682 C C . LEU A 1 207 ? -7.130 4.716 10.334 1.00 98.19 207 LEU A C 1
ATOM 1684 O O . LEU A 1 207 ? -7.495 4.678 11.504 1.00 98.19 207 LEU A O 1
ATOM 1688 N N . SER A 1 208 ? -5.961 5.254 9.978 1.00 98.31 208 SER A N 1
ATOM 1689 C CA . SER A 1 208 ? -5.047 5.859 10.956 1.00 98.31 208 SER A CA 1
ATOM 1690 C C . SER A 1 208 ? -5.710 7.036 11.678 1.00 98.31 208 SER A C 1
ATOM 1692 O O . SER A 1 208 ? -5.645 7.124 12.902 1.00 98.31 208 SER A O 1
ATOM 1694 N N . VAL A 1 209 ? -6.417 7.900 10.941 1.00 98.44 209 VAL A N 1
ATOM 1695 C CA . VAL A 1 209 ? -7.185 9.016 11.509 1.00 98.44 209 VAL A CA 1
ATOM 1696 C C . VAL A 1 209 ? -8.297 8.507 12.425 1.00 98.44 209 VAL A C 1
ATOM 1698 O O . VAL A 1 209 ? -8.390 8.992 13.548 1.00 98.44 209 VAL A O 1
ATOM 1701 N N . LEU A 1 210 ? -9.092 7.514 12.005 1.00 98.31 210 LEU A N 1
ATOM 1702 C CA . LEU A 1 210 ? -10.138 6.895 12.831 1.00 98.31 210 LEU A CA 1
ATOM 1703 C C . LEU A 1 210 ? -9.579 6.371 14.152 1.00 98.31 210 LEU A C 1
ATOM 1705 O O . LEU A 1 210 ? -10.106 6.700 15.213 1.00 98.31 210 LEU A O 1
ATOM 1709 N N . LEU A 1 211 ? -8.496 5.598 14.095 1.00 98.00 211 LEU A N 1
ATOM 1710 C CA . LEU A 1 211 ? -7.911 4.970 15.274 1.00 98.00 211 LEU A CA 1
ATOM 1711 C C . LEU A 1 211 ? -7.294 6.006 16.224 1.00 98.00 211 LEU A C 1
ATOM 1713 O O . LEU A 1 211 ? -7.522 5.932 17.430 1.00 98.00 211 LEU A O 1
ATOM 1717 N N . ILE A 1 212 ? -6.568 7.004 15.709 1.00 98.00 212 ILE A N 1
ATOM 1718 C CA . ILE A 1 212 ? -5.953 8.060 16.532 1.00 98.00 212 ILE A CA 1
ATOM 1719 C C . ILE A 1 212 ? -7.028 8.973 17.128 1.00 98.00 212 ILE A C 1
ATOM 1721 O O . ILE A 1 212 ? -7.054 9.189 18.339 1.00 98.00 212 ILE A O 1
ATOM 1725 N N . TYR A 1 213 ? -7.939 9.490 16.300 1.00 98.25 213 TYR A N 1
ATOM 1726 C CA . TYR A 1 213 ? -9.012 10.373 16.752 1.00 98.25 213 TYR A CA 1
ATOM 1727 C C . TYR A 1 213 ? -9.930 9.663 17.750 1.00 98.25 213 TYR A C 1
ATOM 1729 O O . TYR A 1 213 ? -10.222 10.214 18.812 1.00 98.25 213 TYR A O 1
ATOM 1737 N N . GLY A 1 214 ? -10.329 8.424 17.454 1.00 97.94 214 GLY A N 1
ATOM 1738 C CA . GLY A 1 214 ? -11.124 7.592 18.350 1.00 97.94 214 GLY A CA 1
ATOM 1739 C C . GLY A 1 214 ? -10.413 7.317 19.675 1.00 97.94 214 GLY A C 1
ATOM 1740 O O . GLY A 1 214 ? -11.041 7.403 20.728 1.00 97.94 214 GLY A O 1
ATOM 1741 N N . THR A 1 215 ? -9.097 7.082 19.655 1.00 98.00 215 THR A N 1
ATOM 1742 C CA . THR A 1 215 ? -8.284 6.927 20.872 1.00 98.00 215 THR A CA 1
ATOM 1743 C C . THR A 1 215 ? -8.258 8.207 21.707 1.00 98.00 215 THR A C 1
ATOM 1745 O O . THR A 1 215 ? -8.509 8.158 22.911 1.00 98.00 215 THR A O 1
ATOM 1748 N N . CYS A 1 216 ? -8.008 9.364 21.089 1.00 98.25 216 CYS A N 1
ATOM 1749 C CA . CYS A 1 216 ? -7.991 10.657 21.778 1.00 98.25 216 CYS A CA 1
ATOM 1750 C C . CYS A 1 216 ? -9.362 11.009 22.374 1.00 98.25 216 CYS A C 1
ATOM 1752 O O . CYS A 1 216 ? -9.458 11.437 23.527 1.00 98.25 216 CYS A O 1
ATOM 1754 N N . LEU A 1 217 ? -10.433 10.795 21.604 1.00 98.12 217 LEU A N 1
ATOM 1755 C CA . LEU A 1 217 ? -11.805 11.015 22.053 1.00 98.12 217 LEU A CA 1
ATOM 1756 C C . LEU A 1 217 ? -12.167 10.061 23.196 1.00 98.12 217 LEU A C 1
ATOM 1758 O O . LEU A 1 217 ? -12.685 10.494 24.223 1.00 98.12 217 LEU A O 1
ATOM 1762 N N . GLY A 1 218 ? -11.833 8.781 23.049 1.00 98.00 218 GLY A N 1
ATOM 1763 C CA . GLY A 1 218 ? -12.021 7.756 24.066 1.00 98.00 218 GLY A CA 1
ATOM 1764 C C . GLY A 1 218 ? -11.290 8.073 25.368 1.00 98.00 218 GLY A C 1
ATOM 1765 O O . GLY A 1 218 ? -11.895 8.038 26.436 1.00 98.00 218 GLY A O 1
ATOM 1766 N N . TYR A 1 219 ? -10.024 8.491 25.293 1.00 97.69 219 TYR A N 1
ATOM 1767 C CA . TYR A 1 219 ? -9.255 8.945 26.453 1.00 97.69 219 TYR A CA 1
ATOM 1768 C C . TYR A 1 219 ? -9.912 10.145 27.149 1.00 97.69 219 TYR A C 1
ATOM 1770 O O . TYR A 1 219 ? -10.040 10.153 28.374 1.00 97.69 219 TYR A O 1
ATOM 1778 N N . SER A 1 220 ? -10.384 11.135 26.382 1.00 97.69 220 SER A N 1
ATOM 1779 C CA . SER A 1 220 ? -11.112 12.292 26.923 1.00 97.69 220 SER A CA 1
ATOM 1780 C C . SER A 1 220 ? -12.380 11.869 27.675 1.00 97.69 220 SER A C 1
ATOM 1782 O O . SER A 1 220 ? -12.620 12.312 28.800 1.00 97.69 220 SER A O 1
ATOM 1784 N N . LEU A 1 221 ? -13.159 10.944 27.107 1.00 97.81 221 LEU A N 1
ATOM 1785 C CA . LEU A 1 221 ? -14.354 10.397 27.748 1.00 97.81 221 LEU A CA 1
ATOM 1786 C C . LEU A 1 221 ? -14.007 9.617 29.022 1.00 97.81 221 LEU A C 1
ATOM 1788 O O . LEU A 1 221 ? -14.591 9.874 30.072 1.00 97.81 221 LEU A O 1
ATOM 1792 N N . LEU A 1 222 ? -13.014 8.729 28.983 1.00 96.75 222 LEU A N 1
ATOM 1793 C CA . LEU A 1 222 ? -12.572 7.990 30.168 1.00 96.75 222 LEU A CA 1
ATOM 1794 C C . LEU A 1 222 ? -12.032 8.924 31.262 1.00 96.75 222 LEU A C 1
ATOM 1796 O O . LEU A 1 222 ? -12.254 8.674 32.445 1.00 96.75 222 LEU A O 1
ATOM 1800 N N . ARG A 1 223 ? -11.409 10.050 30.896 1.00 94.56 223 ARG A N 1
ATOM 1801 C CA . ARG A 1 223 ? -11.010 11.086 31.857 1.00 94.56 223 ARG A CA 1
ATOM 1802 C C . ARG A 1 223 ? -12.215 11.721 32.557 1.00 94.56 223 ARG A C 1
ATOM 1804 O O . ARG A 1 223 ? -12.136 11.967 33.757 1.00 94.56 223 ARG A O 1
ATOM 1811 N N . GLN A 1 224 ? -13.340 11.930 31.867 1.00 94.62 224 GLN A N 1
ATOM 1812 C CA . GLN A 1 224 ? -14.586 12.359 32.526 1.00 94.62 224 GLN A CA 1
ATOM 1813 C C . GLN A 1 224 ? -15.078 11.300 33.528 1.00 94.62 224 GLN A C 1
ATOM 1815 O O . GLN A 1 224 ? -15.563 11.645 34.604 1.00 94.62 224 GLN A O 1
ATOM 1820 N N . THR A 1 225 ? -14.946 10.011 33.197 1.00 94.44 225 THR A N 1
ATOM 1821 C CA . THR A 1 225 ? -15.283 8.906 34.112 1.00 94.44 225 THR A CA 1
ATOM 1822 C C . THR A 1 225 ? -14.369 8.918 35.344 1.00 94.44 225 THR A C 1
ATOM 1824 O O . THR A 1 225 ? -14.857 8.819 36.468 1.00 94.44 225 THR A O 1
ATOM 1827 N N . LEU A 1 226 ? -13.063 9.135 35.158 1.00 92.50 226 LEU A N 1
ATOM 1828 C CA . LEU A 1 226 ? -12.096 9.286 36.249 1.00 92.50 226 LEU A CA 1
ATOM 1829 C C . LEU A 1 226 ? -12.438 10.469 37.168 1.00 92.50 226 LEU A C 1
ATOM 1831 O O . LEU A 1 226 ? -12.436 10.313 38.385 1.00 92.50 226 LEU A O 1
ATOM 1835 N N . GLN A 1 227 ? -12.776 11.629 36.600 1.00 91.12 227 GLN A N 1
ATOM 1836 C CA . GLN A 1 227 ? -13.145 12.829 37.363 1.00 91.12 227 GLN A CA 1
ATOM 1837 C C . GLN A 1 227 ? -14.407 12.640 38.212 1.00 91.12 227 GLN A C 1
ATOM 1839 O O . GLN A 1 227 ? -14.511 13.235 39.281 1.00 91.12 227 GLN A O 1
ATOM 1844 N N . LYS A 1 228 ? -15.353 11.806 37.762 1.00 90.38 228 LYS A N 1
ATOM 1845 C CA . LYS A 1 228 ? -16.538 11.440 38.554 1.00 90.38 228 LYS A CA 1
ATOM 1846 C C . LYS A 1 228 ? -16.209 10.487 39.704 1.00 90.38 228 LYS A C 1
ATOM 1848 O O . LYS A 1 228 ? -16.911 10.499 40.706 1.00 90.38 228 LYS A O 1
ATOM 1853 N N . MET A 1 229 ? -15.177 9.657 39.550 1.00 88.19 229 MET A N 1
ATOM 1854 C CA . MET A 1 229 ? -14.774 8.669 40.554 1.00 88.19 229 MET A CA 1
ATOM 1855 C C . MET A 1 229 ? -13.881 9.268 41.640 1.00 88.19 229 MET A C 1
ATOM 1857 O O . MET A 1 229 ? -14.065 8.974 42.817 1.00 88.19 229 MET A O 1
ATOM 1861 N N . ILE A 1 230 ? -12.892 10.073 41.245 1.00 84.44 230 ILE A N 1
ATOM 1862 C CA . ILE A 1 230 ? -11.848 10.581 42.137 1.00 84.44 230 ILE A CA 1
ATOM 1863 C C . ILE A 1 230 ? -11.821 12.111 42.035 1.00 84.44 230 ILE A C 1
ATOM 1865 O O . ILE A 1 230 ? -11.498 12.633 40.964 1.00 84.44 230 ILE A O 1
ATOM 1869 N N . PRO A 1 231 ? -12.119 12.849 43.120 1.00 80.56 231 PRO A N 1
ATOM 1870 C CA . PRO A 1 231 ? -11.990 14.303 43.159 1.00 80.56 231 PRO A CA 1
ATOM 1871 C C . PRO A 1 231 ? -10.571 14.780 42.814 1.00 80.56 231 PRO A C 1
ATOM 1873 O O . PRO A 1 231 ? -9.585 14.140 43.172 1.00 80.56 231 PRO A O 1
ATOM 1876 N N . ALA A 1 232 ? -10.457 15.946 42.171 1.00 76.38 232 ALA A N 1
ATOM 1877 C CA . ALA A 1 232 ? -9.189 16.456 41.633 1.00 76.38 232 ALA A CA 1
ATOM 1878 C C . ALA A 1 232 ? -8.053 16.590 42.669 1.00 76.38 232 ALA A C 1
ATOM 1880 O O . ALA A 1 232 ? -6.898 16.382 42.315 1.00 76.38 232 ALA A O 1
ATOM 1881 N N . HIS A 1 233 ? -8.364 16.885 43.937 1.00 74.06 233 HIS A N 1
ATOM 1882 C CA . HIS A 1 233 ? -7.352 17.015 44.994 1.00 74.06 233 HIS A CA 1
ATOM 1883 C C . HIS A 1 233 ? -6.642 15.685 45.305 1.00 74.06 233 HIS A C 1
ATOM 1885 O O . HIS A 1 233 ? -5.438 15.681 45.527 1.00 74.06 233 HIS A O 1
ATOM 1891 N N . ILE A 1 234 ? -7.354 14.556 45.222 1.00 73.25 234 ILE A N 1
ATOM 1892 C CA . ILE A 1 234 ? -6.800 13.211 45.456 1.00 73.25 234 ILE A CA 1
ATOM 1893 C C . ILE A 1 234 ? -5.976 12.745 44.246 1.00 73.25 234 ILE A C 1
ATOM 1895 O O . ILE A 1 234 ? -5.006 12.008 44.392 1.00 73.25 234 ILE A O 1
ATOM 1899 N N . GLN A 1 235 ? -6.315 13.209 43.036 1.00 70.69 235 GLN A N 1
ATOM 1900 C CA . GLN A 1 235 ? -5.584 12.842 41.815 1.00 70.69 235 GLN A CA 1
ATOM 1901 C C . GLN A 1 235 ? -4.127 13.337 41.817 1.00 70.69 235 GLN A C 1
ATOM 1903 O O . GLN A 1 235 ? -3.271 12.695 41.216 1.00 70.69 235 GLN A O 1
ATOM 1908 N N . VAL A 1 236 ? -3.835 14.462 42.480 1.00 63.78 236 VAL A N 1
ATOM 1909 C CA . VAL A 1 236 ? -2.488 15.067 42.535 1.00 63.78 236 VAL A CA 1
ATOM 1910 C C . VAL A 1 236 ? -1.540 14.276 43.444 1.00 63.78 236 VAL A C 1
ATOM 1912 O O . VAL A 1 236 ? -0.337 14.224 43.193 1.00 63.78 236 VAL A O 1
ATOM 1915 N N . GLU A 1 237 ? -2.079 13.598 44.457 1.00 66.25 237 GLU A N 1
ATOM 1916 C CA . GLU A 1 237 ? -1.312 12.744 45.373 1.00 66.25 237 GLU A CA 1
ATOM 1917 C C . GLU A 1 237 ? -0.961 11.380 44.759 1.00 66.25 237 GLU A C 1
ATOM 1919 O O . GLU A 1 237 ? -0.162 10.621 45.311 1.00 66.25 237 GLU A O 1
ATOM 1924 N N . MET A 1 238 ? -1.523 11.057 43.590 1.00 62.84 238 MET A N 1
ATOM 1925 C CA . MET A 1 238 ? -1.332 9.766 42.946 1.00 62.84 238 MET A CA 1
ATOM 1926 C C . MET A 1 238 ? 0.035 9.639 42.253 1.00 62.84 238 MET A C 1
ATOM 1928 O O . MET A 1 238 ? 0.134 9.642 41.026 1.00 62.84 238 MET A O 1
ATOM 1932 N N . GLN A 1 239 ? 1.106 9.475 43.028 1.00 66.44 239 GLN A N 1
ATOM 1933 C CA . GLN A 1 239 ? 2.455 9.297 42.492 1.00 66.44 239 GLN A CA 1
ATOM 1934 C C . GLN A 1 239 ? 2.827 7.809 42.411 1.00 66.44 239 GLN A C 1
ATOM 1936 O O . GLN A 1 239 ? 3.164 7.171 43.403 1.00 66.44 239 GLN A O 1
ATOM 1941 N N . GLY A 1 240 ? 2.746 7.226 41.211 1.00 81.75 240 GLY A N 1
ATOM 1942 C CA . GLY A 1 240 ? 3.301 5.896 40.938 1.00 81.75 240 GLY A CA 1
ATOM 1943 C C . GLY A 1 240 ? 2.668 5.171 39.750 1.00 81.75 240 GLY A C 1
ATOM 1944 O O . GLY A 1 240 ? 1.446 5.097 39.627 1.00 81.75 240 GLY A O 1
ATOM 1945 N N . TRP A 1 241 ? 3.507 4.558 38.906 1.00 82.12 241 TRP A N 1
ATOM 1946 C CA . TRP A 1 241 ? 3.080 3.813 37.712 1.00 82.12 241 TRP A CA 1
ATOM 1947 C C . TRP A 1 241 ? 2.065 2.703 38.018 1.00 82.12 241 TRP A C 1
ATOM 1949 O O . TRP A 1 241 ? 1.074 2.556 37.309 1.00 82.12 241 TRP A O 1
ATOM 1959 N N . VAL A 1 242 ? 2.261 1.946 39.103 1.00 80.62 242 VAL A N 1
ATOM 1960 C CA . VAL A 1 242 ? 1.351 0.852 39.496 1.00 80.62 242 VAL A CA 1
ATOM 1961 C C . VAL A 1 242 ? -0.047 1.378 39.827 1.00 80.62 242 VAL A C 1
ATOM 1963 O O . VAL A 1 242 ? -1.047 0.819 39.379 1.00 80.62 242 VAL A O 1
ATOM 1966 N N . MET A 1 243 ? -0.125 2.470 40.588 1.00 81.94 243 MET A N 1
ATOM 1967 C CA . MET A 1 243 ? -1.394 3.096 40.954 1.00 81.94 243 MET A CA 1
ATOM 1968 C C . MET A 1 243 ? -2.081 3.718 39.734 1.00 81.94 243 MET A C 1
ATOM 1970 O O . MET A 1 243 ? -3.281 3.521 39.558 1.00 81.94 243 MET A O 1
ATOM 1974 N N . TYR A 1 244 ? -1.317 4.368 38.851 1.00 84.12 244 TYR A N 1
ATOM 1975 C CA . TYR A 1 244 ? -1.810 4.881 37.573 1.00 84.12 244 TYR A CA 1
ATOM 1976 C C . TYR A 1 244 ? -2.495 3.780 36.748 1.00 84.12 244 TYR A C 1
ATOM 1978 O O . TYR A 1 244 ? -3.667 3.913 36.396 1.00 84.12 244 TYR A O 1
ATOM 1986 N N . PHE A 1 245 ? -1.812 2.656 36.496 1.00 84.81 245 PHE A N 1
ATOM 1987 C CA . PHE A 1 245 ? -2.386 1.559 35.709 1.00 84.81 245 PHE A CA 1
ATOM 1988 C C . PHE A 1 245 ? -3.599 0.917 36.388 1.00 84.81 245 PHE A C 1
ATOM 1990 O O . PHE A 1 245 ? -4.585 0.620 35.715 1.00 84.81 245 PHE A O 1
ATOM 1997 N N . ASN A 1 246 ? -3.564 0.732 37.712 1.00 84.69 246 ASN A N 1
ATOM 1998 C CA . ASN A 1 246 ? -4.702 0.191 38.456 1.00 84.69 246 ASN A CA 1
ATOM 1999 C C . ASN A 1 246 ? -5.934 1.101 38.367 1.00 84.69 246 ASN A C 1
ATOM 2001 O O . ASN A 1 246 ? -7.047 0.605 38.223 1.00 84.69 246 ASN A O 1
ATOM 2005 N N . ILE A 1 247 ? -5.757 2.419 38.414 1.00 87.12 247 ILE A N 1
ATOM 2006 C CA . ILE A 1 247 ? -6.882 3.354 38.330 1.00 87.12 247 ILE A CA 1
ATOM 2007 C C . ILE A 1 247 ? -7.454 3.397 36.921 1.00 87.12 247 ILE A C 1
ATOM 2009 O O . ILE A 1 247 ? -8.665 3.273 36.761 1.00 87.12 247 ILE A O 1
ATOM 2013 N N . TRP A 1 248 ? -6.612 3.460 35.890 1.00 89.62 248 TRP A N 1
ATOM 2014 C CA . TRP A 1 248 ? -7.093 3.382 34.509 1.00 89.62 248 TRP A CA 1
ATOM 2015 C C . TRP A 1 248 ? -7.790 2.056 34.198 1.00 89.62 248 TRP A C 1
ATOM 2017 O O . TRP A 1 248 ? -8.785 2.041 33.477 1.00 89.62 248 TRP A O 1
ATOM 2027 N N . ALA A 1 249 ? -7.348 0.954 34.801 1.00 87.00 249 ALA A N 1
ATOM 2028 C CA . ALA A 1 249 ? -8.052 -0.319 34.724 1.00 87.00 249 ALA A CA 1
ATOM 2029 C C . ALA A 1 249 ? -9.460 -0.266 35.316 1.00 87.00 249 ALA A C 1
ATOM 2031 O O . ALA A 1 249 ? -10.398 -0.776 34.707 1.00 87.00 249 ALA A O 1
ATOM 2032 N N . ILE A 1 250 ? -9.606 0.345 36.494 1.00 89.38 250 ILE A N 1
ATOM 2033 C CA . ILE A 1 250 ? -10.909 0.523 37.142 1.00 89.38 250 ILE A CA 1
ATOM 2034 C C . ILE A 1 250 ? -11.788 1.439 36.284 1.00 89.38 250 ILE A C 1
ATOM 2036 O O . ILE A 1 250 ? -12.943 1.113 36.038 1.00 89.38 250 ILE A O 1
ATOM 2040 N N . VAL A 1 251 ? -11.241 2.538 35.755 1.00 92.56 251 VAL A N 1
ATOM 2041 C CA . VAL A 1 251 ? -11.958 3.451 34.848 1.00 92.56 251 VAL A CA 1
ATOM 2042 C C . VAL A 1 251 ? -12.489 2.708 33.618 1.00 92.56 251 VAL A C 1
ATOM 2044 O O . VAL A 1 251 ? -13.660 2.857 33.278 1.00 92.56 251 VAL A O 1
ATOM 2047 N N . ILE A 1 252 ? -11.665 1.866 32.986 1.00 92.31 252 ILE A N 1
ATOM 2048 C CA . ILE A 1 252 ? -12.078 1.028 31.850 1.00 92.31 252 ILE A CA 1
ATOM 2049 C C . ILE A 1 252 ? -13.168 0.030 32.263 1.00 92.31 252 ILE A C 1
ATOM 2051 O O . ILE A 1 252 ? -14.109 -0.182 31.506 1.00 92.31 252 ILE A O 1
ATOM 2055 N N . GLN A 1 253 ? -13.078 -0.571 33.452 1.00 89.94 253 GLN A N 1
ATOM 2056 C CA . GLN A 1 253 ? -14.089 -1.516 33.945 1.00 89.94 253 GLN A CA 1
ATOM 2057 C C . GLN A 1 253 ? -15.431 -0.849 34.265 1.00 89.94 253 GLN A C 1
ATOM 2059 O O . GLN A 1 253 ? -16.473 -1.472 34.075 1.00 89.94 253 GLN A O 1
ATOM 2064 N N . LEU A 1 254 ? -15.422 0.402 34.729 1.00 93.38 254 LEU A N 1
ATOM 2065 C CA . LEU A 1 254 ? -16.642 1.165 35.005 1.00 93.38 254 LEU A CA 1
ATOM 2066 C C . LEU A 1 254 ? -17.312 1.697 33.738 1.00 93.38 254 LEU A C 1
ATOM 2068 O O . LEU A 1 254 ? -18.519 1.926 33.731 1.00 93.38 254 LEU A O 1
ATOM 2072 N N . ASP A 1 255 ? -16.544 1.884 32.669 1.00 95.44 255 ASP A N 1
ATOM 2073 C CA . ASP A 1 255 ? -17.040 2.336 31.374 1.00 95.44 255 ASP A CA 1
ATOM 2074 C C . ASP A 1 255 ? -16.569 1.396 30.253 1.00 95.44 255 ASP A C 1
ATOM 2076 O O . ASP A 1 255 ? -15.770 1.781 29.396 1.00 95.44 255 ASP A O 1
ATOM 2080 N N . PRO A 1 256 ? -17.031 0.131 30.245 1.00 91.88 256 PRO A N 1
ATOM 2081 C CA . PRO A 1 256 ? -16.454 -0.910 29.398 1.00 91.88 256 PRO A CA 1
ATOM 2082 C C . PRO A 1 256 ? -16.689 -0.666 27.907 1.00 91.88 256 PRO A C 1
ATOM 2084 O O . PRO A 1 256 ? -15.862 -1.082 27.094 1.00 91.88 256 PRO A O 1
ATOM 2087 N N . LYS A 1 257 ? -17.776 0.025 27.535 1.00 94.31 257 LYS A N 1
ATOM 2088 C CA . LYS A 1 257 ? -18.099 0.344 26.134 1.00 94.31 257 LYS A CA 1
ATOM 2089 C C . LYS A 1 257 ? -17.095 1.331 25.543 1.00 94.31 257 LYS A C 1
ATOM 2091 O O . LYS A 1 257 ? -16.555 1.082 24.470 1.00 94.31 257 LYS A O 1
ATOM 2096 N N . VAL A 1 258 ? -16.802 2.418 26.259 1.00 97.19 258 VAL A N 1
ATOM 2097 C CA . VAL A 1 258 ? -15.788 3.391 25.833 1.00 97.19 258 VAL A CA 1
ATOM 2098 C C . VAL A 1 258 ? -14.393 2.806 26.045 1.00 97.19 258 VAL A C 1
ATOM 2100 O O . VAL A 1 258 ? -13.570 2.831 25.134 1.00 97.19 258 VAL A O 1
ATOM 2103 N N . GLY A 1 259 ? -14.133 2.228 27.216 1.00 92.50 259 GLY A N 1
ATOM 2104 C CA . GLY A 1 259 ? -12.822 1.749 27.645 1.00 92.50 259 GLY A CA 1
ATOM 2105 C C . GLY A 1 259 ? -12.243 0.651 26.762 1.00 92.50 259 GLY A C 1
ATOM 2106 O O . GLY A 1 259 ? -11.112 0.776 26.294 1.00 92.50 259 GLY A O 1
ATOM 2107 N N . THR A 1 260 ? -13.022 -0.396 26.482 1.00 89.31 260 THR A N 1
ATOM 2108 C CA . THR A 1 260 ? -12.544 -1.548 25.698 1.00 89.31 260 THR A CA 1
ATOM 2109 C C . THR A 1 260 ? -12.266 -1.164 24.249 1.00 89.31 260 THR A C 1
ATOM 2111 O O . THR A 1 260 ? -11.221 -1.524 23.710 1.00 89.31 260 THR A O 1
ATOM 2114 N N . VAL A 1 261 ? -13.162 -0.395 23.619 1.00 94.62 261 VAL A N 1
ATOM 2115 C CA . VAL A 1 261 ? -12.973 0.035 22.225 1.00 94.62 261 VAL A CA 1
ATOM 2116 C C . VAL A 1 261 ? -11.833 1.053 22.121 1.00 94.62 261 VAL A C 1
ATOM 2118 O O . VAL A 1 261 ? -11.033 0.962 21.197 1.00 94.62 261 VAL A O 1
ATOM 2121 N N . THR A 1 262 ? -11.676 1.957 23.096 1.00 96.44 262 THR A N 1
ATOM 2122 C CA . THR A 1 262 ? -10.523 2.881 23.158 1.00 96.44 262 THR A CA 1
ATOM 2123 C C . THR A 1 262 ? -9.206 2.122 23.235 1.00 96.44 262 THR A C 1
ATOM 2125 O O . THR A 1 262 ? -8.272 2.443 22.507 1.00 96.44 262 THR A O 1
ATOM 2128 N N . LEU A 1 263 ? -9.131 1.092 24.083 1.00 89.94 263 LEU A N 1
ATOM 2129 C CA . LEU A 1 263 ? -7.940 0.256 24.191 1.00 89.94 263 LEU A CA 1
ATOM 2130 C C . LEU A 1 263 ? -7.666 -0.494 22.881 1.00 89.94 263 LEU A C 1
ATOM 2132 O O . LEU A 1 263 ? -6.532 -0.506 22.415 1.00 89.94 263 LEU A O 1
ATOM 2136 N N . LEU A 1 264 ? -8.696 -1.059 22.243 1.00 89.19 264 LEU A N 1
ATOM 2137 C CA . LEU A 1 264 ? -8.554 -1.700 20.935 1.00 89.19 264 LEU A CA 1
ATOM 2138 C C . LEU A 1 264 ? -8.011 -0.722 19.880 1.00 89.19 264 LEU A C 1
ATOM 2140 O O . LEU A 1 264 ? -7.069 -1.065 19.164 1.00 89.19 264 LEU A O 1
ATOM 2144 N N . MET A 1 265 ? -8.555 0.496 19.802 1.00 95.31 265 MET A N 1
ATOM 2145 C CA . MET A 1 265 ? -8.092 1.523 18.859 1.00 95.31 265 MET A CA 1
ATOM 2146 C C . MET A 1 265 ? -6.642 1.936 19.133 1.00 95.31 265 MET A C 1
ATOM 2148 O O . MET A 1 265 ? -5.826 1.938 18.212 1.00 95.31 265 MET A O 1
ATOM 2152 N N . LEU A 1 266 ? -6.294 2.188 20.400 1.00 93.44 266 LEU A N 1
ATOM 2153 C CA . LEU A 1 266 ? -4.940 2.566 20.819 1.00 93.44 266 LEU A CA 1
ATOM 2154 C C . LEU A 1 266 ? -3.904 1.529 20.378 1.00 93.44 266 LEU A C 1
ATOM 2156 O O . LEU A 1 266 ? -2.805 1.874 19.956 1.00 93.44 266 LEU A O 1
ATOM 2160 N N . MET A 1 267 ? -4.254 0.250 20.479 1.00 86.38 267 MET A N 1
ATOM 2161 C CA . MET A 1 267 ? -3.323 -0.846 20.220 1.00 86.38 267 MET A CA 1
ATOM 2162 C C . MET A 1 267 ? -3.254 -1.273 18.761 1.00 86.38 267 MET A C 1
ATOM 2164 O O . MET A 1 267 ? -2.272 -1.887 18.347 1.00 86.38 267 MET A O 1
ATOM 2168 N N . THR A 1 268 ? -4.271 -0.937 17.975 1.00 88.12 268 THR A N 1
ATOM 2169 C CA . THR A 1 268 ? -4.297 -1.197 16.532 1.00 88.12 268 THR A CA 1
ATOM 2170 C C . THR A 1 268 ? -3.746 -0.023 15.721 1.00 88.12 268 THR A C 1
ATOM 2172 O O . THR A 1 268 ? -3.212 -0.249 14.633 1.00 88.12 268 THR A O 1
ATOM 2175 N N . ALA A 1 269 ? -3.780 1.205 16.257 1.00 92.19 269 ALA A N 1
ATOM 2176 C CA . ALA A 1 269 ? -3.256 2.403 15.597 1.00 92.19 269 ALA A CA 1
ATOM 2177 C C . ALA A 1 269 ? -1.803 2.261 15.093 1.00 92.19 269 ALA A C 1
ATOM 2179 O O . ALA A 1 269 ? -1.571 2.581 13.924 1.00 92.19 269 ALA A O 1
ATOM 2180 N N . PRO A 1 270 ? -0.831 1.724 15.869 1.00 88.50 270 PRO A N 1
ATOM 2181 C CA . PRO A 1 270 ? 0.553 1.619 15.406 1.00 88.50 270 PRO A CA 1
ATOM 2182 C C . PRO A 1 270 ? 0.709 0.756 14.154 1.00 88.50 270 PRO A C 1
ATOM 2184 O O . PRO A 1 270 ? 1.528 1.065 13.294 1.00 88.50 270 PRO A O 1
ATOM 2187 N N . LEU A 1 271 ? -0.095 -0.305 14.019 1.00 85.50 271 LEU A N 1
ATOM 2188 C CA . LEU A 1 271 ? -0.044 -1.185 12.853 1.00 85.50 271 LEU A CA 1
ATOM 2189 C C . LEU A 1 271 ? -0.534 -0.464 11.590 1.00 85.50 271 LEU A C 1
ATOM 2191 O O . LEU A 1 271 ? 0.130 -0.520 10.557 1.00 85.50 271 LEU A O 1
ATOM 2195 N N . ALA A 1 272 ? -1.669 0.238 11.677 1.00 91.75 272 ALA A N 1
ATOM 2196 C CA . ALA A 1 272 ? -2.198 1.020 10.559 1.00 91.75 272 ALA A CA 1
ATOM 2197 C C . ALA A 1 272 ? -1.224 2.136 10.140 1.00 91.75 272 ALA A C 1
ATOM 2199 O O . ALA A 1 272 ? -0.947 2.305 8.951 1.00 91.75 272 ALA A O 1
ATOM 2200 N N . MET A 1 273 ? -0.638 2.831 11.121 1.00 93.69 273 MET A N 1
ATOM 2201 C CA . MET A 1 273 ? 0.363 3.871 10.883 1.00 93.69 273 MET A CA 1
ATOM 2202 C C . MET A 1 273 ? 1.637 3.315 10.246 1.00 93.69 273 MET A C 1
ATOM 2204 O O . MET A 1 273 ? 2.156 3.922 9.316 1.00 93.69 273 MET A O 1
ATOM 2208 N N . ALA A 1 274 ? 2.131 2.158 10.696 1.00 88.50 274 ALA A N 1
ATOM 2209 C CA . ALA A 1 274 ? 3.316 1.532 10.115 1.00 88.50 274 ALA A CA 1
ATOM 2210 C C . ALA A 1 274 ? 3.109 1.198 8.629 1.00 88.50 274 ALA A C 1
ATOM 2212 O O . ALA A 1 274 ? 3.982 1.484 7.810 1.00 88.50 274 ALA A O 1
ATOM 2213 N N . PHE A 1 275 ? 1.936 0.668 8.257 1.00 94.25 275 PHE A N 1
ATOM 2214 C CA . PHE A 1 275 ? 1.602 0.444 6.849 1.00 94.25 275 PHE A CA 1
ATOM 2215 C C . PHE A 1 275 ? 1.505 1.752 6.059 1.00 94.25 275 PHE A C 1
ATOM 2217 O O . PHE A 1 275 ? 2.023 1.823 4.945 1.00 94.25 275 PHE A O 1
ATOM 2224 N N . LEU A 1 276 ? 0.898 2.801 6.625 1.00 96.25 276 LEU A N 1
ATOM 2225 C CA . LEU A 1 276 ? 0.830 4.113 5.975 1.00 96.25 276 LEU A CA 1
ATOM 2226 C C . LEU A 1 276 ? 2.227 4.703 5.734 1.00 96.25 276 LEU A C 1
ATOM 2228 O O . LEU A 1 276 ? 2.512 5.162 4.629 1.00 96.25 276 LEU A O 1
ATOM 2232 N N . VAL A 1 277 ? 3.106 4.662 6.738 1.00 95.50 277 VAL A N 1
ATOM 2233 C CA . VAL A 1 277 ? 4.493 5.139 6.632 1.00 95.50 277 VAL A CA 1
ATOM 2234 C C . VAL A 1 277 ? 5.248 4.345 5.571 1.00 95.50 277 VAL A C 1
ATOM 2236 O O . VAL A 1 277 ? 5.876 4.942 4.700 1.00 95.50 277 VAL A O 1
ATOM 2239 N N . TYR A 1 278 ? 5.132 3.016 5.583 1.00 95.06 278 TYR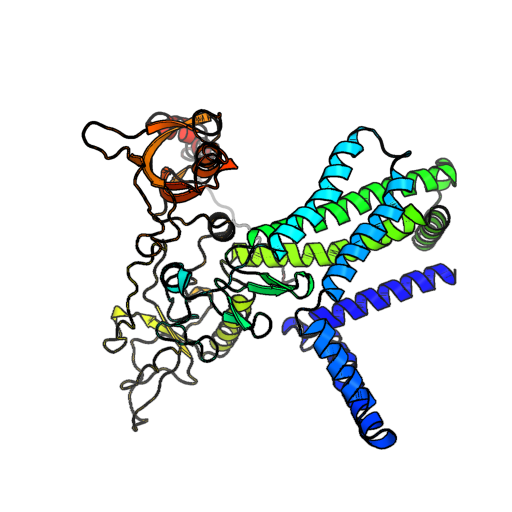 A N 1
ATOM 2240 C CA . TYR A 1 278 ? 5.789 2.166 4.595 1.00 95.06 278 TYR A CA 1
ATOM 2241 C C . TYR A 1 278 ? 5.334 2.482 3.164 1.00 95.06 278 TYR A C 1
ATOM 2243 O O . TYR A 1 278 ? 6.164 2.694 2.284 1.00 95.06 278 TYR A O 1
ATOM 2251 N N . HIS A 1 279 ? 4.028 2.610 2.923 1.00 96.56 279 HIS A N 1
ATOM 2252 C CA . HIS A 1 279 ? 3.533 2.957 1.591 1.00 96.56 279 HIS A CA 1
ATOM 2253 C C . HIS A 1 279 ? 3.844 4.405 1.185 1.00 96.56 279 HIS A C 1
ATOM 2255 O O . HIS A 1 279 ? 4.026 4.679 -0.001 1.00 96.56 279 HIS A O 1
ATOM 2261 N N . THR A 1 280 ? 3.973 5.320 2.148 1.00 95.62 280 THR A N 1
ATOM 2262 C CA . THR A 1 280 ? 4.462 6.684 1.896 1.00 95.62 280 THR A CA 1
ATOM 2263 C C . THR A 1 280 ? 5.927 6.662 1.460 1.00 95.62 280 THR A C 1
ATOM 2265 O O . THR A 1 280 ? 6.288 7.347 0.507 1.00 95.62 280 THR A O 1
ATOM 2268 N N . TYR A 1 281 ? 6.755 5.825 2.092 1.00 95.31 281 TYR A N 1
ATOM 2269 C CA . TYR A 1 281 ? 8.134 5.579 1.668 1.00 95.31 281 TYR A CA 1
ATOM 2270 C C . TYR A 1 281 ? 8.203 4.979 0.256 1.00 95.31 281 TYR A C 1
ATOM 2272 O O . TYR A 1 281 ? 9.002 5.434 -0.557 1.00 95.31 281 TYR A O 1
ATOM 2280 N N . LEU A 1 282 ? 7.335 4.019 -0.077 1.00 95.88 282 LEU A N 1
ATOM 2281 C CA . LEU A 1 282 ? 7.270 3.449 -1.428 1.00 95.88 282 LEU A CA 1
ATOM 2282 C C . LEU A 1 282 ? 6.928 4.508 -2.489 1.00 95.88 282 LEU A C 1
ATOM 2284 O O . LEU A 1 282 ? 7.553 4.543 -3.548 1.00 95.88 282 LEU A O 1
ATOM 2288 N N . VAL A 1 283 ? 5.993 5.418 -2.184 1.00 94.88 283 VAL A N 1
ATOM 2289 C CA . VAL A 1 283 ? 5.706 6.583 -3.041 1.00 94.88 283 VAL A CA 1
ATOM 2290 C C . VAL A 1 283 ? 6.925 7.494 -3.141 1.00 94.88 283 VAL A C 1
ATOM 2292 O O . VAL A 1 283 ? 7.283 7.902 -4.241 1.00 94.88 283 VAL A O 1
ATOM 2295 N N . TRP A 1 284 ? 7.586 7.803 -2.025 1.00 93.19 284 TRP A N 1
ATOM 2296 C CA . TRP A 1 284 ? 8.797 8.624 -2.025 1.00 93.19 284 TRP A CA 1
ATOM 2297 C C . TRP A 1 284 ? 9.892 8.035 -2.919 1.00 93.19 284 TRP A C 1
ATOM 2299 O O . TRP A 1 284 ? 10.445 8.771 -3.723 1.00 93.19 284 TRP A O 1
ATOM 2309 N N . ALA A 1 285 ? 10.113 6.723 -2.857 1.00 89.94 285 ALA A N 1
ATOM 2310 C CA . ALA A 1 285 ? 11.129 6.020 -3.636 1.00 89.94 285 ALA A CA 1
ATOM 2311 C C . ALA A 1 285 ? 10.684 5.599 -5.056 1.00 89.94 285 ALA A C 1
ATOM 2313 O O . ALA A 1 285 ? 11.416 4.893 -5.749 1.00 89.94 285 ALA A O 1
ATOM 2314 N N . GLY A 1 286 ? 9.468 5.953 -5.490 1.00 92.62 286 GLY A N 1
ATOM 2315 C CA . GLY A 1 286 ? 8.981 5.667 -6.847 1.00 92.62 286 GLY A CA 1
ATOM 2316 C C . GLY A 1 286 ? 8.717 4.191 -7.157 1.00 92.62 286 GLY A C 1
ATOM 2317 O O . GLY A 1 286 ? 8.603 3.810 -8.324 1.00 92.62 286 GLY A O 1
ATOM 2318 N N . MET A 1 287 ? 8.585 3.342 -6.139 1.00 94.38 287 MET A N 1
ATOM 2319 C CA . MET A 1 287 ? 8.478 1.889 -6.298 1.00 94.38 287 MET A CA 1
ATOM 2320 C C . MET A 1 287 ? 7.196 1.314 -5.695 1.00 94.38 287 MET A C 1
ATOM 2322 O O . MET A 1 287 ? 6.518 1.932 -4.881 1.00 94.38 287 MET A O 1
ATOM 2326 N N . THR A 1 288 ? 6.851 0.108 -6.123 1.00 96.38 288 THR A N 1
ATOM 2327 C CA . THR A 1 288 ? 5.812 -0.728 -5.514 1.00 96.38 288 THR A CA 1
ATOM 2328 C C . THR A 1 288 ? 6.414 -1.695 -4.491 1.00 96.38 288 THR A C 1
ATOM 2330 O O . THR A 1 288 ? 7.604 -1.996 -4.548 1.00 96.38 288 THR A O 1
ATOM 2333 N N . THR A 1 289 ? 5.597 -2.281 -3.614 1.00 94.50 289 THR A N 1
ATOM 2334 C CA . THR A 1 289 ? 6.017 -3.362 -2.696 1.00 94.50 289 THR A CA 1
ATOM 2335 C C . THR A 1 289 ? 6.633 -4.550 -3.450 1.00 94.50 289 THR A C 1
ATOM 2337 O O . THR A 1 289 ? 7.545 -5.224 -2.973 1.00 94.50 289 THR A O 1
ATOM 2340 N N . ASN A 1 290 ? 6.142 -4.842 -4.659 1.00 93.75 290 ASN A N 1
ATOM 2341 C CA . ASN A 1 290 ? 6.701 -5.902 -5.492 1.00 93.75 290 ASN A CA 1
ATOM 2342 C C . ASN A 1 290 ? 8.079 -5.534 -6.065 1.00 93.75 290 ASN A C 1
ATOM 2344 O O . ASN A 1 290 ? 8.927 -6.407 -6.221 1.00 93.75 290 ASN A O 1
ATOM 2348 N N . GLU A 1 291 ? 8.292 -4.265 -6.401 1.00 95.06 291 GLU A N 1
ATOM 2349 C CA . GLU A 1 291 ? 9.582 -3.758 -6.876 1.00 95.06 291 GLU A CA 1
ATOM 2350 C C . GLU A 1 291 ? 10.591 -3.625 -5.740 1.00 95.06 291 GLU A C 1
ATOM 2352 O O . GLU A 1 291 ? 11.750 -3.951 -5.954 1.00 95.06 291 GLU A O 1
ATOM 2357 N N . SER A 1 292 ? 10.171 -3.251 -4.526 1.00 93.00 292 SER A N 1
ATOM 2358 C CA . SER A 1 292 ? 11.082 -3.150 -3.379 1.00 93.00 292 SER A CA 1
ATOM 2359 C C . SER A 1 292 ? 11.766 -4.477 -3.054 1.00 93.00 292 SER A C 1
ATOM 2361 O O . SER A 1 292 ? 12.910 -4.482 -2.620 1.00 93.00 292 SER A O 1
ATOM 2363 N N . ALA A 1 293 ? 11.084 -5.605 -3.282 1.00 86.12 293 ALA A N 1
ATOM 2364 C CA . ALA A 1 293 ? 11.700 -6.924 -3.158 1.00 86.12 293 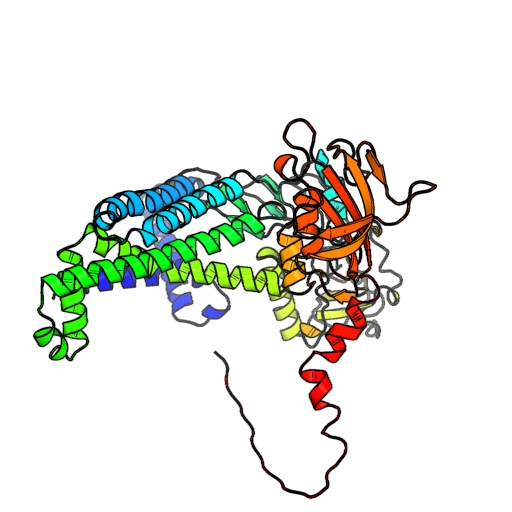ALA A CA 1
ATOM 2365 C C . ALA A 1 293 ? 12.804 -7.131 -4.208 1.00 86.12 293 ALA A C 1
ATOM 2367 O O . ALA A 1 293 ? 13.905 -7.517 -3.849 1.00 86.12 293 ALA A O 1
ATOM 2368 N N . LYS A 1 294 ? 12.550 -6.782 -5.476 1.00 90.75 294 LYS A N 1
ATOM 2369 C CA . LYS A 1 294 ? 13.559 -6.889 -6.543 1.00 90.75 294 LYS A CA 1
ATOM 2370 C C . LYS A 1 294 ? 14.751 -5.952 -6.330 1.00 90.75 294 LYS A C 1
ATOM 2372 O O . LYS A 1 294 ? 15.875 -6.296 -6.660 1.00 90.75 294 LYS A O 1
ATOM 2377 N N . TRP A 1 295 ? 14.504 -4.755 -5.799 1.00 93.25 295 TRP A N 1
ATOM 2378 C CA . TRP A 1 295 ? 15.570 -3.826 -5.426 1.00 93.25 295 TRP A CA 1
ATOM 2379 C C . TRP A 1 295 ? 16.404 -4.342 -4.252 1.00 93.25 295 TRP A C 1
ATOM 2381 O O . TRP A 1 295 ? 17.579 -4.007 -4.164 1.00 93.25 295 TRP A O 1
ATOM 2391 N N . SER A 1 296 ? 15.819 -5.155 -3.364 1.00 88.88 296 SER A N 1
ATOM 2392 C CA . SER A 1 296 ? 16.576 -5.852 -2.321 1.00 88.88 296 SER A CA 1
ATOM 2393 C C . SER A 1 296 ? 17.523 -6.884 -2.923 1.00 88.88 296 SER A C 1
ATOM 2395 O O . SER A 1 296 ? 18.657 -6.946 -2.474 1.00 88.88 296 SER A O 1
ATOM 2397 N N . ASP A 1 297 ? 17.082 -7.635 -3.937 1.00 89.56 297 ASP A N 1
ATOM 2398 C CA . ASP A 1 297 ? 17.936 -8.610 -4.630 1.00 89.56 297 ASP A CA 1
ATOM 2399 C C . ASP A 1 297 ? 19.133 -7.895 -5.286 1.00 89.56 297 ASP A C 1
ATOM 2401 O O . ASP A 1 297 ? 20.276 -8.253 -5.048 1.00 89.56 297 ASP A O 1
ATOM 2405 N N . TRP A 1 298 ? 18.890 -6.785 -5.997 1.00 93.06 298 TRP A N 1
ATOM 2406 C CA . TRP A 1 298 ? 19.976 -5.960 -6.549 1.00 93.06 298 TRP A CA 1
ATOM 2407 C C . TRP A 1 298 ? 20.914 -5.388 -5.490 1.00 93.06 298 TRP A C 1
ATOM 2409 O O . TRP A 1 298 ? 22.105 -5.241 -5.737 1.00 93.06 298 TRP A O 1
ATOM 2419 N N . LYS A 1 299 ? 20.384 -5.026 -4.320 1.00 91.00 299 LYS A N 1
ATOM 2420 C CA . LYS A 1 299 ? 21.208 -4.537 -3.219 1.00 91.00 299 LYS A CA 1
ATOM 2421 C C . LYS A 1 299 ? 22.146 -5.631 -2.706 1.00 91.00 299 LYS A C 1
ATOM 2423 O O . LYS A 1 299 ? 23.293 -5.313 -2.419 1.00 91.00 299 LYS A O 1
ATOM 2428 N N . GLU A 1 300 ? 21.663 -6.867 -2.598 1.00 89.94 300 GLU A N 1
ATOM 2429 C CA . GLU A 1 300 ? 22.492 -8.023 -2.238 1.00 89.94 300 GLU A CA 1
ATOM 2430 C C . GLU A 1 300 ? 23.575 -8.251 -3.312 1.00 89.94 300 GLU A C 1
ATOM 2432 O O . GLU A 1 300 ? 24.752 -8.251 -2.971 1.00 89.94 300 GLU A O 1
ATOM 2437 N N . ASP A 1 301 ? 23.217 -8.265 -4.603 1.00 92.44 301 ASP A N 1
ATOM 2438 C CA . ASP A 1 301 ? 24.183 -8.422 -5.709 1.00 92.44 301 ASP A CA 1
ATOM 2439 C C . ASP A 1 301 ? 25.254 -7.310 -5.740 1.00 92.44 301 ASP A C 1
ATOM 2441 O O . ASP A 1 301 ? 26.413 -7.564 -6.057 1.00 92.44 301 ASP A O 1
ATOM 2445 N N . VAL A 1 302 ? 24.895 -6.064 -5.408 1.00 93.00 302 VAL A N 1
ATOM 2446 C CA . VAL A 1 302 ? 25.850 -4.943 -5.306 1.00 93.00 302 VAL A CA 1
ATOM 2447 C C . VAL A 1 302 ? 26.766 -5.094 -4.090 1.00 93.00 302 VAL A C 1
ATOM 2449 O O . VAL A 1 302 ? 27.960 -4.832 -4.196 1.00 93.00 302 VAL A O 1
ATOM 2452 N N . GLU A 1 303 ? 26.228 -5.495 -2.934 1.00 92.44 303 GLU A N 1
ATOM 2453 C CA . GLU A 1 303 ? 27.019 -5.719 -1.714 1.00 92.44 303 GLU A CA 1
ATOM 2454 C C . GLU A 1 303 ? 28.006 -6.886 -1.877 1.00 92.44 303 GLU A C 1
ATOM 2456 O O . GLU A 1 303 ? 29.118 -6.815 -1.349 1.00 92.44 303 GLU A O 1
ATOM 2461 N N . ASP A 1 304 ? 27.621 -7.908 -2.643 1.00 92.31 304 ASP A N 1
ATOM 2462 C CA . ASP A 1 304 ? 28.447 -9.079 -2.944 1.00 92.31 304 ASP A CA 1
ATOM 2463 C C . ASP A 1 304 ? 29.408 -8.854 -4.134 1.00 92.31 304 ASP A C 1
ATOM 2465 O O . ASP A 1 304 ? 30.347 -9.627 -4.318 1.00 92.31 304 ASP A O 1
ATOM 2469 N N . GLY A 1 305 ? 29.241 -7.766 -4.899 1.00 93.06 305 GLY A N 1
ATOM 2470 C CA . GLY A 1 305 ? 30.128 -7.386 -6.007 1.00 93.06 305 GLY A CA 1
ATOM 2471 C C . GLY A 1 305 ? 29.804 -8.033 -7.360 1.00 93.06 305 GLY A C 1
ATOM 2472 O O . GLY A 1 305 ? 30.640 -7.993 -8.258 1.00 93.06 305 GLY A O 1
ATOM 2473 N N . PHE A 1 306 ? 28.600 -8.585 -7.523 1.00 94.81 306 PHE A N 1
ATOM 2474 C CA . PHE A 1 306 ? 28.145 -9.290 -8.730 1.00 94.81 306 PHE A CA 1
ATOM 2475 C C . PHE A 1 306 ? 27.428 -8.397 -9.750 1.00 94.81 306 PHE A C 1
ATOM 2477 O O . PHE A 1 306 ? 27.113 -8.826 -10.858 1.00 94.81 306 PHE A O 1
ATOM 2484 N N . ALA A 1 307 ? 27.141 -7.143 -9.402 1.00 95.69 307 ALA A N 1
ATOM 2485 C CA . ALA A 1 307 ? 26.422 -6.223 -10.276 1.00 95.69 307 ALA A CA 1
ATOM 2486 C C . ALA A 1 307 ? 27.369 -5.415 -11.182 1.00 95.69 307 ALA A C 1
ATOM 2488 O O . ALA A 1 307 ? 28.225 -4.668 -10.703 1.00 95.69 307 ALA A O 1
ATOM 2489 N N . PHE A 1 308 ? 27.137 -5.468 -12.496 1.00 94.94 308 PHE A N 1
ATOM 2490 C CA . PHE A 1 308 ? 27.886 -4.703 -13.496 1.00 94.94 308 PHE A CA 1
ATOM 2491 C C . PHE A 1 308 ? 26.958 -3.829 -14.344 1.00 94.94 308 PHE A C 1
ATOM 2493 O O . PHE A 1 308 ? 25.876 -4.254 -14.758 1.00 94.94 308 PHE A O 1
ATOM 2500 N N . LYS A 1 309 ? 27.394 -2.599 -14.632 1.00 93.50 309 LYS A N 1
ATOM 2501 C CA . LYS A 1 309 ? 26.658 -1.599 -15.416 1.00 93.50 309 LYS A CA 1
ATOM 2502 C C . LYS A 1 309 ? 27.403 -1.226 -16.698 1.00 93.50 309 LYS A C 1
ATOM 2504 O O . LYS A 1 309 ? 28.621 -1.053 -16.706 1.00 93.50 309 LYS A O 1
ATOM 2509 N N . SER A 1 310 ? 26.648 -1.053 -17.777 1.00 91.31 310 SER A N 1
ATOM 2510 C CA . SER A 1 310 ? 27.114 -0.496 -19.051 1.00 91.31 310 SER A CA 1
ATOM 2511 C C . SER A 1 310 ? 26.048 0.424 -19.660 1.00 91.31 310 SER A C 1
ATOM 2513 O O . SER A 1 310 ? 24.961 0.589 -19.099 1.00 91.31 310 SER A O 1
ATOM 2515 N N . HIS A 1 311 ? 26.346 1.030 -20.808 1.00 86.50 311 HIS A N 1
ATOM 2516 C CA . HIS A 1 311 ? 25.419 1.877 -21.558 1.00 86.50 311 HIS A CA 1
ATOM 2517 C C . HIS A 1 311 ? 24.994 1.200 -22.859 1.00 86.50 311 HIS A C 1
ATOM 2519 O O . HIS A 1 311 ? 25.814 0.660 -23.600 1.00 86.50 311 HIS A O 1
ATOM 2525 N N . ARG A 1 312 ? 23.706 1.300 -23.199 1.00 78.69 312 ARG A N 1
ATOM 2526 C CA . ARG A 1 312 ? 23.116 0.694 -24.403 1.00 78.69 312 ARG A CA 1
ATOM 2527 C C . ARG A 1 312 ? 23.853 1.085 -25.683 1.00 78.69 312 ARG A C 1
ATOM 2529 O O . ARG A 1 312 ? 24.038 0.248 -26.554 1.00 78.69 312 ARG A O 1
ATOM 2536 N N . GLY A 1 313 ? 24.303 2.337 -25.781 1.00 74.31 313 GLY A N 1
ATOM 2537 C CA . GLY A 1 313 ? 25.047 2.828 -26.945 1.00 74.31 313 GLY A CA 1
ATOM 2538 C C . GLY A 1 313 ? 26.444 2.216 -27.114 1.00 74.31 313 GLY A C 1
ATOM 2539 O O . GLY A 1 313 ? 27.006 2.297 -28.201 1.00 74.31 313 GLY A O 1
ATOM 2540 N N . GLN A 1 314 ? 27.003 1.606 -26.066 1.00 79.94 314 GLN A N 1
ATOM 2541 C CA . GLN A 1 314 ? 28.332 0.989 -26.085 1.00 79.94 314 GLN A CA 1
ATOM 2542 C C . GLN A 1 314 ? 28.286 -0.499 -26.458 1.00 79.94 314 GLN A C 1
ATOM 2544 O O . GLN A 1 314 ? 29.316 -1.057 -26.840 1.00 79.94 314 GLN A O 1
ATOM 2549 N N . ILE A 1 315 ? 27.115 -1.143 -26.373 1.00 78.25 315 ILE A N 1
ATOM 2550 C CA . ILE A 1 315 ? 26.933 -2.577 -26.623 1.00 78.25 315 ILE A CA 1
ATOM 2551 C C . ILE A 1 315 ? 26.187 -2.782 -27.961 1.00 78.25 315 ILE A C 1
ATOM 2553 O O . ILE A 1 315 ? 24.966 -2.646 -27.999 1.00 78.25 315 ILE A O 1
ATOM 2557 N N . PRO A 1 316 ? 26.880 -3.131 -29.066 1.00 60.97 316 PRO A N 1
ATOM 2558 C CA . PRO A 1 316 ? 26.285 -3.258 -3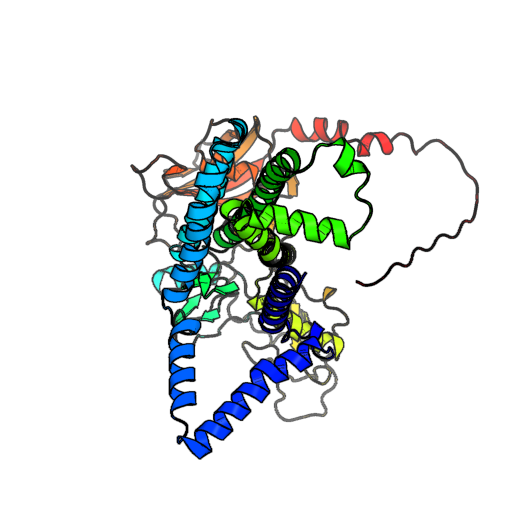0.404 1.00 60.97 316 PRO A CA 1
ATOM 2559 C C . PRO A 1 316 ? 25.198 -4.336 -30.502 1.00 60.97 316 PRO A C 1
ATOM 2561 O O . PRO A 1 316 ? 24.220 -4.159 -31.225 1.00 60.97 316 PRO A O 1
ATOM 2564 N N . ASP A 1 317 ? 25.355 -5.428 -29.744 1.00 60.88 317 ASP A N 1
ATOM 2565 C CA . ASP A 1 317 ? 24.431 -6.570 -29.710 1.00 60.88 317 ASP A CA 1
ATOM 2566 C C . ASP A 1 317 ? 23.322 -6.428 -28.661 1.00 60.88 317 ASP A C 1
ATOM 2568 O O . ASP A 1 317 ? 22.453 -7.297 -28.552 1.00 60.88 317 ASP A O 1
ATOM 2572 N N . ALA A 1 318 ? 23.286 -5.309 -27.925 1.00 57.03 318 ALA A N 1
ATOM 2573 C CA . ALA A 1 318 ? 22.105 -4.908 -27.173 1.00 57.03 318 ALA A CA 1
ATOM 2574 C C . ALA A 1 318 ? 21.058 -4.411 -28.177 1.00 57.03 318 ALA A C 1
ATOM 2576 O O . ALA A 1 318 ? 20.734 -3.224 -28.240 1.00 57.03 318 ALA A O 1
ATOM 2577 N N . GLN A 1 319 ? 20.566 -5.328 -29.021 1.00 52.53 319 GLN A N 1
ATOM 2578 C CA . GLN A 1 319 ? 19.520 -5.031 -29.982 1.00 52.53 319 GLN A CA 1
ATOM 2579 C C . GLN A 1 319 ? 18.379 -4.316 -29.258 1.00 52.53 319 GLN A C 1
ATOM 2581 O O . GLN A 1 319 ? 18.037 -4.687 -28.127 1.00 52.53 319 GLN A O 1
ATOM 2586 N N . PRO A 1 320 ? 17.754 -3.311 -29.892 1.00 47.41 320 PRO A N 1
ATOM 2587 C CA . PRO A 1 320 ? 16.562 -2.701 -29.348 1.00 47.41 320 PRO A CA 1
ATOM 2588 C C . PRO A 1 320 ? 15.485 -3.784 -29.336 1.00 47.41 320 PRO A C 1
ATOM 2590 O O . PRO A 1 320 ? 14.825 -4.033 -30.344 1.00 47.41 320 PRO A O 1
ATOM 2593 N N . PHE A 1 321 ? 15.319 -4.464 -28.200 1.00 47.91 321 PHE A N 1
ATOM 2594 C CA . PHE A 1 321 ? 14.180 -5.333 -27.948 1.00 47.91 321 PHE A CA 1
ATOM 2595 C C . PHE A 1 321 ? 12.958 -4.426 -27.868 1.00 47.91 321 PHE A C 1
ATOM 2597 O O . PHE A 1 321 ? 12.538 -4.017 -26.793 1.00 47.91 321 PHE A O 1
ATOM 2604 N N . ILE A 1 322 ? 12.450 -4.072 -29.048 1.00 46.91 322 ILE A N 1
ATOM 2605 C CA . ILE A 1 322 ? 11.237 -3.312 -29.300 1.00 46.91 322 ILE A CA 1
ATOM 2606 C C . ILE A 1 322 ? 11.234 -2.028 -28.474 1.00 46.91 322 ILE A C 1
ATOM 2608 O O . ILE A 1 322 ? 10.682 -1.957 -27.375 1.00 46.91 322 ILE A O 1
ATOM 2612 N N . ASP A 1 323 ? 11.859 -0.995 -29.032 1.00 48.94 323 ASP A N 1
ATOM 2613 C CA . ASP A 1 323 ? 11.695 0.352 -28.518 1.00 48.94 323 ASP A CA 1
ATOM 2614 C C . ASP A 1 323 ? 10.224 0.740 -28.710 1.00 48.94 323 ASP A C 1
ATOM 2616 O O . ASP A 1 323 ? 9.804 1.200 -29.774 1.00 48.94 323 ASP A O 1
ATOM 2620 N N . PHE A 1 324 ? 9.402 0.504 -27.686 1.00 52.34 324 PHE A N 1
ATOM 2621 C CA . PHE A 1 324 ? 8.101 1.143 -27.553 1.00 52.34 324 PHE A CA 1
ATOM 2622 C C . PHE A 1 324 ? 8.358 2.628 -27.248 1.00 52.34 324 PHE A C 1
ATOM 2624 O O . PHE A 1 324 ? 8.008 3.139 -26.185 1.00 52.34 324 PHE A O 1
ATOM 2631 N N . ASN A 1 325 ? 8.977 3.321 -28.210 1.00 49.53 325 ASN A N 1
ATOM 2632 C CA . ASN A 1 325 ? 9.331 4.741 -28.190 1.00 49.53 325 ASN A CA 1
ATOM 2633 C C . ASN A 1 325 ? 8.099 5.655 -28.071 1.00 49.53 325 ASN A C 1
ATOM 2635 O O . ASN A 1 325 ? 8.223 6.864 -27.907 1.00 49.53 325 ASN A O 1
ATOM 2639 N N . ASP A 1 326 ? 6.914 5.053 -28.118 1.00 59.41 326 ASP A N 1
ATOM 2640 C CA . ASP A 1 326 ? 5.600 5.645 -27.914 1.00 59.41 326 ASP A CA 1
ATOM 2641 C C . ASP A 1 326 ? 5.206 5.787 -26.428 1.00 59.41 326 ASP A C 1
ATOM 2643 O O . ASP A 1 326 ? 4.069 6.152 -26.126 1.00 59.41 326 ASP A O 1
ATOM 2647 N N . CYS A 1 327 ? 6.097 5.471 -25.480 1.00 67.19 327 CYS A N 1
ATOM 2648 C CA . CYS A 1 327 ? 5.842 5.709 -24.061 1.00 67.19 327 CYS A CA 1
ATOM 2649 C C . CYS A 1 327 ? 6.078 7.187 -23.710 1.00 67.19 327 CYS A C 1
ATOM 2651 O O . CYS A 1 327 ? 7.180 7.711 -23.863 1.00 67.19 327 CYS A O 1
ATOM 2653 N N . SER A 1 328 ? 5.051 7.858 -23.182 1.00 67.31 328 SER A N 1
ATOM 2654 C CA . SER A 1 328 ? 5.098 9.273 -22.788 1.00 67.31 328 SER A CA 1
ATOM 2655 C C . SER A 1 328 ? 5.757 9.519 -21.423 1.00 67.31 328 SER A C 1
ATOM 2657 O O . SER A 1 328 ? 5.471 10.530 -20.784 1.00 67.31 328 SER A O 1
ATOM 2659 N N . TRP A 1 329 ? 6.571 8.585 -20.925 1.00 80.94 329 TRP A N 1
ATOM 2660 C CA . TRP A 1 329 ? 7.200 8.706 -19.611 1.00 80.94 329 TRP A CA 1
ATOM 2661 C C . TRP A 1 329 ? 8.331 9.747 -19.641 1.00 80.94 329 TRP A C 1
ATOM 2663 O O . TRP A 1 329 ? 9.156 9.726 -20.557 1.00 80.94 329 TRP A O 1
ATOM 2673 N N . PRO A 1 330 ? 8.405 10.664 -18.658 1.00 76.00 330 PRO A N 1
ATOM 2674 C CA . PRO A 1 330 ? 9.279 11.835 -18.735 1.00 76.00 330 PRO A CA 1
ATOM 2675 C C . PRO A 1 330 ? 10.767 11.544 -18.485 1.00 76.00 330 PRO A C 1
ATOM 2677 O O . PRO A 1 330 ? 11.585 12.446 -18.645 1.00 76.00 330 PRO A O 1
ATOM 2680 N N . VAL A 1 331 ? 11.122 10.330 -18.055 1.00 79.44 331 VAL A N 1
ATOM 2681 C CA . VAL A 1 331 ? 12.497 9.936 -17.713 1.00 79.44 331 VAL A CA 1
ATOM 2682 C C . VAL A 1 331 ? 12.920 8.756 -18.583 1.00 79.44 331 VAL A C 1
ATOM 2684 O O . VAL A 1 331 ? 12.165 7.806 -18.769 1.00 79.44 331 VAL A O 1
ATOM 2687 N N . LYS A 1 332 ? 14.141 8.799 -19.111 1.00 76.19 332 LYS A N 1
ATOM 2688 C CA . LYS A 1 332 ? 14.755 7.689 -19.846 1.00 76.19 332 LYS A CA 1
ATOM 2689 C C . LYS A 1 332 ? 16.140 7.433 -19.255 1.00 76.19 332 LYS A C 1
ATOM 2691 O O . LYS A 1 332 ? 16.790 8.379 -18.822 1.00 76.19 332 LYS A O 1
ATOM 2696 N N . SER A 1 333 ? 16.570 6.177 -19.249 1.00 81.12 333 SER A N 1
ATOM 2697 C CA . SER A 1 333 ? 17.950 5.790 -18.945 1.00 81.12 333 SER A CA 1
ATOM 2698 C C . SER A 1 333 ? 18.457 4.883 -20.060 1.00 81.12 333 SER A C 1
ATOM 2700 O O . SER A 1 333 ? 17.699 4.086 -20.626 1.00 81.12 333 SER A O 1
ATOM 2702 N N . ASP A 1 334 ? 19.729 5.047 -20.399 1.00 81.19 334 ASP A N 1
ATOM 2703 C CA . ASP A 1 334 ? 20.452 4.217 -21.352 1.00 81.19 334 ASP A CA 1
ATOM 2704 C C . ASP A 1 334 ? 21.222 3.082 -20.662 1.00 81.19 334 ASP A C 1
ATOM 2706 O O . ASP A 1 334 ? 21.929 2.342 -21.339 1.00 81.19 334 ASP A O 1
ATOM 2710 N N . GLN A 1 335 ? 21.077 2.911 -19.346 1.00 87.38 335 GLN A N 1
ATOM 2711 C CA . GLN A 1 335 ? 21.802 1.882 -18.611 1.00 87.38 335 GLN A CA 1
ATOM 2712 C C . GLN A 1 335 ? 21.396 0.461 -19.028 1.00 87.38 335 GLN A C 1
ATOM 2714 O O . GLN A 1 335 ? 20.259 0.192 -19.432 1.00 87.38 335 GLN A O 1
ATOM 2719 N N . LEU A 1 336 ? 22.346 -0.450 -18.865 1.00 88.19 336 LEU A N 1
ATOM 2720 C CA . LEU A 1 336 ? 22.179 -1.893 -18.879 1.00 88.19 336 LEU A CA 1
ATOM 2721 C C . LEU A 1 336 ? 22.821 -2.440 -17.614 1.00 88.19 336 LEU A C 1
ATOM 2723 O O . LEU A 1 336 ? 23.925 -2.023 -17.264 1.00 88.19 336 LEU A O 1
ATOM 2727 N N . LEU A 1 337 ? 22.131 -3.357 -16.945 1.00 91.31 337 LEU A N 1
ATOM 2728 C CA . LEU A 1 337 ? 22.654 -4.037 -15.772 1.00 91.31 337 LEU A CA 1
ATOM 2729 C C . LEU A 1 337 ? 22.684 -5.542 -16.004 1.00 91.31 337 LEU A C 1
ATOM 2731 O O . LEU A 1 337 ? 21.717 -6.121 -16.500 1.00 91.31 337 LEU A O 1
ATOM 2735 N N . VAL A 1 338 ? 23.784 -6.162 -15.598 1.00 92.75 338 VAL A N 1
ATOM 2736 C CA . VAL A 1 338 ? 23.933 -7.616 -15.543 1.00 92.75 338 VAL A CA 1
ATOM 2737 C C . VAL A 1 338 ? 24.416 -8.029 -14.162 1.00 92.75 338 VAL A C 1
ATOM 2739 O O . VAL A 1 338 ? 25.058 -7.245 -13.465 1.00 92.75 338 VAL A O 1
ATOM 2742 N N . SER A 1 339 ? 24.041 -9.239 -13.770 1.00 92.81 339 SER A N 1
ATOM 2743 C CA . SER A 1 339 ? 24.486 -9.881 -12.538 1.00 92.81 339 SER A CA 1
ATOM 2744 C C . SER A 1 339 ? 25.229 -11.157 -12.920 1.00 92.81 339 SER A C 1
ATOM 2746 O O . SER A 1 339 ? 24.652 -12.004 -13.614 1.00 92.81 339 SER A O 1
ATOM 2748 N N . ASP A 1 340 ? 26.505 -11.239 -12.549 1.00 91.19 340 ASP A N 1
ATOM 2749 C CA . ASP A 1 340 ? 27.379 -12.390 -12.792 1.00 91.19 340 ASP A CA 1
ATOM 2750 C C . ASP A 1 340 ? 28.455 -12.490 -11.696 1.00 91.19 340 ASP A C 1
ATOM 2752 O O . ASP A 1 340 ? 28.771 -11.494 -11.046 1.00 91.19 340 ASP A O 1
ATOM 2756 N N . ASP A 1 341 ? 29.009 -13.685 -11.486 1.00 87.94 341 ASP A N 1
ATOM 2757 C CA . ASP A 1 341 ? 29.989 -13.936 -10.415 1.00 87.94 341 ASP A CA 1
ATOM 2758 C C . ASP A 1 341 ? 31.334 -13.226 -10.684 1.00 87.94 341 ASP A C 1
ATOM 2760 O O . ASP A 1 341 ? 32.054 -12.867 -9.753 1.00 87.94 341 ASP A O 1
ATOM 2764 N N . GLU A 1 342 ? 31.665 -13.010 -11.961 1.00 88.25 342 GLU A N 1
ATOM 2765 C CA . GLU A 1 342 ? 32.910 -12.399 -12.435 1.00 88.25 342 GLU A CA 1
ATOM 2766 C C . GLU A 1 342 ? 32.624 -11.267 -13.443 1.00 88.25 342 GLU A C 1
ATOM 2768 O O . GLU A 1 342 ? 31.554 -11.237 -14.061 1.00 88.25 342 GLU A O 1
ATOM 2773 N N . PRO A 1 343 ? 33.570 -10.330 -13.661 1.00 90.06 343 PRO A N 1
ATOM 2774 C CA . PRO A 1 343 ? 33.414 -9.278 -14.661 1.00 90.06 343 PRO A CA 1
ATOM 2775 C C . PRO A 1 343 ? 33.120 -9.833 -16.067 1.00 90.06 343 PRO A C 1
ATOM 2777 O O . PRO A 1 343 ? 33.815 -10.754 -16.506 1.00 90.06 343 PRO A O 1
ATOM 2780 N N . PRO A 1 344 ? 32.159 -9.251 -16.816 1.00 91.06 344 PRO A N 1
ATOM 2781 C CA . PRO A 1 344 ? 31.820 -9.720 -18.156 1.00 91.06 344 PRO A CA 1
ATOM 2782 C C . PRO A 1 344 ? 33.032 -9.754 -19.098 1.00 91.06 344 PRO A C 1
ATOM 2784 O O . PRO A 1 344 ? 33.732 -8.751 -19.259 1.00 91.06 344 PRO A O 1
ATOM 2787 N N . LEU A 1 345 ? 33.263 -10.898 -19.745 1.00 90.50 345 LEU A N 1
ATOM 2788 C CA . LEU A 1 345 ? 34.339 -11.078 -20.727 1.00 90.50 345 LEU A CA 1
ATOM 2789 C C . LEU A 1 345 ? 33.866 -10.735 -22.141 1.00 90.50 345 LEU A C 1
ATOM 2791 O O . LEU A 1 345 ? 32.681 -10.849 -22.452 1.00 90.50 345 LEU A O 1
ATOM 2795 N N . GLU A 1 346 ? 34.784 -10.377 -23.036 1.00 86.88 346 GLU A N 1
ATOM 2796 C CA . GLU A 1 346 ? 34.474 -10.197 -24.454 1.00 86.88 346 GLU A CA 1
ATOM 2797 C C . GLU A 1 346 ? 33.861 -11.469 -25.076 1.00 86.88 346 GLU A C 1
ATOM 2799 O O . GLU A 1 346 ? 34.186 -12.597 -24.714 1.00 86.88 346 GLU A O 1
ATOM 2804 N N . GLY A 1 347 ? 32.956 -11.298 -26.047 1.00 82.06 347 GLY A N 1
ATOM 2805 C CA . GLY A 1 347 ? 32.278 -12.422 -26.712 1.00 82.06 347 GLY A CA 1
ATOM 2806 C C . GLY A 1 347 ? 31.076 -13.002 -25.952 1.00 82.06 347 GLY A C 1
ATOM 2807 O O . GLY A 1 347 ? 30.506 -14.004 -26.396 1.00 82.06 347 GLY A O 1
ATOM 2808 N N . TYR A 1 348 ? 30.668 -12.373 -24.845 1.00 86.06 348 TYR A N 1
ATOM 2809 C CA . TYR A 1 348 ? 29.420 -12.678 -24.145 1.00 86.06 348 TYR A CA 1
ATOM 2810 C C . TYR A 1 348 ? 28.177 -12.431 -25.014 1.00 86.06 348 TYR A C 1
ATOM 2812 O O . TYR A 1 348 ? 28.169 -11.625 -25.947 1.00 86.06 348 TYR A O 1
ATOM 2820 N N . ILE A 1 349 ? 27.084 -13.100 -24.658 1.00 85.00 349 ILE A N 1
ATOM 2821 C CA . ILE A 1 349 ? 25.759 -12.896 -25.239 1.00 85.00 349 ILE A CA 1
ATOM 2822 C C . ILE A 1 349 ? 24.805 -12.493 -24.125 1.00 85.00 349 ILE A C 1
ATOM 2824 O O . ILE A 1 349 ? 24.653 -13.209 -23.137 1.00 85.00 349 ILE A O 1
ATOM 2828 N N . LEU A 1 350 ? 24.128 -11.357 -24.302 1.00 84.88 350 LEU A N 1
ATOM 2829 C CA . LEU A 1 350 ? 23.030 -10.960 -23.424 1.00 84.88 350 LEU A CA 1
ATOM 2830 C C . LEU A 1 350 ? 21.867 -11.933 -23.602 1.00 84.88 350 LEU A C 1
ATOM 2832 O O . LEU A 1 350 ? 21.305 -12.039 -24.696 1.00 84.88 350 LEU A O 1
ATOM 2836 N N . VAL A 1 351 ? 21.471 -12.604 -22.523 1.00 84.06 351 VAL A N 1
ATOM 2837 C CA . VAL A 1 351 ? 20.306 -13.488 -22.541 1.00 84.06 351 VAL A CA 1
ATOM 2838 C C . VAL A 1 351 ? 19.042 -12.626 -22.644 1.00 84.06 351 VAL A C 1
ATOM 2840 O O . VAL A 1 351 ? 18.744 -11.857 -21.718 1.00 84.06 351 VAL A O 1
ATOM 2843 N N . PRO A 1 352 ? 18.260 -12.741 -23.736 1.00 79.94 352 PRO A N 1
ATOM 2844 C CA . PRO A 1 352 ? 17.113 -11.876 -23.970 1.00 79.94 352 PRO A CA 1
ATOM 2845 C C . PRO A 1 352 ? 16.105 -11.876 -22.822 1.00 79.94 352 PRO A C 1
ATOM 2847 O O . PRO A 1 352 ? 15.651 -12.926 -22.367 1.00 79.94 352 PRO A O 1
ATOM 2850 N N . GLY A 1 353 ? 15.698 -10.682 -22.392 1.00 77.12 353 GLY A N 1
ATOM 2851 C CA . GLY A 1 353 ? 14.676 -10.530 -21.359 1.00 77.12 353 GLY A CA 1
ATOM 2852 C C . GLY A 1 353 ? 15.162 -10.791 -19.929 1.00 77.12 353 GLY A C 1
ATOM 2853 O O . GLY A 1 353 ? 14.325 -10.980 -19.044 1.00 77.12 353 GLY A O 1
ATOM 2854 N N . THR A 1 354 ? 16.478 -10.836 -19.703 1.00 84.62 354 THR A N 1
ATOM 2855 C CA . THR A 1 354 ? 17.088 -11.076 -18.389 1.00 84.62 354 THR A CA 1
ATOM 2856 C C . THR A 1 354 ? 18.309 -10.177 -18.165 1.00 84.62 354 THR A C 1
ATOM 2858 O O . THR A 1 354 ? 18.794 -9.549 -19.100 1.00 84.62 354 THR A O 1
ATOM 2861 N N . ASN A 1 355 ? 18.821 -10.154 -16.931 1.00 88.88 355 ASN A N 1
ATOM 2862 C CA . ASN A 1 355 ? 20.077 -9.485 -16.563 1.00 88.88 355 ASN A CA 1
ATOM 2863 C C . ASN A 1 355 ? 21.268 -10.461 -16.565 1.00 88.88 355 ASN A C 1
ATOM 2865 O O . ASN A 1 355 ? 22.164 -10.330 -15.739 1.00 88.88 355 ASN A O 1
ATOM 2869 N N . ARG A 1 356 ? 21.235 -11.500 -17.408 1.00 88.12 356 ARG A N 1
ATOM 2870 C CA . ARG A 1 356 ? 22.258 -12.554 -17.440 1.00 88.12 356 ARG A CA 1
ATOM 2871 C C . ARG A 1 356 ? 23.037 -12.536 -18.742 1.00 88.12 356 ARG A C 1
ATOM 2873 O O . ARG A 1 356 ? 22.502 -12.163 -19.791 1.00 88.12 356 ARG A O 1
ATOM 2880 N N . ILE A 1 357 ? 24.272 -13.007 -18.654 1.00 88.38 357 ILE A N 1
ATOM 2881 C CA . ILE A 1 357 ? 25.155 -13.227 -19.791 1.00 88.38 357 ILE A CA 1
ATOM 2882 C C . ILE A 1 357 ? 25.481 -14.711 -19.935 1.00 88.38 357 ILE A C 1
ATOM 2884 O O . ILE A 1 357 ? 25.502 -15.454 -18.958 1.00 88.38 357 ILE A O 1
ATOM 2888 N N . GLU A 1 358 ? 25.676 -15.148 -21.175 1.00 88.00 358 GLU A N 1
ATOM 2889 C CA . GLU A 1 358 ? 26.099 -16.506 -21.521 1.00 88.00 358 GLU A CA 1
ATOM 2890 C C . GLU A 1 358 ? 27.289 -16.454 -22.485 1.00 88.00 358 GLU A C 1
ATOM 2892 O O . GLU A 1 358 ? 27.404 -15.538 -23.302 1.00 88.00 358 GLU A O 1
ATOM 2897 N N . TYR A 1 359 ? 28.152 -17.469 -22.427 1.00 84.88 359 TYR A N 1
ATOM 2898 C CA . TYR A 1 359 ? 29.351 -17.587 -23.261 1.00 84.88 359 TYR A CA 1
ATOM 2899 C C . TYR A 1 359 ? 29.228 -18.788 -24.205 1.00 84.88 359 TYR A C 1
ATOM 2901 O O . TYR A 1 359 ? 28.717 -19.841 -23.822 1.00 84.88 359 TYR A O 1
ATOM 2909 N N . ARG A 1 360 ? 29.675 -18.645 -25.463 1.00 71.06 360 ARG A N 1
ATOM 2910 C CA . ARG A 1 360 ? 29.445 -19.671 -26.500 1.00 71.06 360 ARG A CA 1
ATOM 2911 C C . ARG A 1 360 ? 30.321 -20.918 -26.388 1.00 71.06 360 ARG A C 1
ATOM 2913 O O . ARG A 1 360 ? 29.828 -21.969 -26.786 1.00 71.06 360 ARG A O 1
ATOM 2920 N N . SER A 1 361 ? 31.555 -20.828 -25.881 1.00 65.69 361 SER A N 1
ATOM 2921 C CA . SER A 1 361 ? 32.418 -22.013 -25.667 1.00 65.69 361 SER A CA 1
ATOM 2922 C C . SER A 1 361 ? 33.840 -21.731 -25.157 1.00 65.69 361 SER A C 1
ATOM 2924 O O . SER A 1 361 ? 34.466 -22.679 -24.699 1.00 65.69 361 SER A O 1
ATOM 2926 N N . ASP A 1 362 ? 34.359 -20.498 -25.221 1.00 61.16 362 ASP A N 1
ATOM 2927 C CA . ASP A 1 362 ? 35.725 -20.163 -24.768 1.00 61.16 362 ASP A CA 1
ATOM 2928 C C . ASP A 1 362 ? 35.709 -19.313 -23.491 1.00 61.16 362 ASP A C 1
ATOM 2930 O O . ASP A 1 362 ? 34.998 -18.313 -23.419 1.00 61.16 362 ASP A O 1
ATOM 2934 N N . THR A 1 363 ? 36.502 -19.712 -22.492 1.00 62.62 363 THR A N 1
ATOM 2935 C CA . THR A 1 363 ? 36.609 -19.060 -21.170 1.00 62.62 363 THR A CA 1
ATOM 2936 C C . THR A 1 363 ? 37.859 -18.187 -21.001 1.00 62.62 363 THR A C 1
ATOM 2938 O O . THR A 1 363 ? 38.053 -17.633 -19.928 1.00 62.62 363 THR A O 1
ATOM 2941 N N . ASP A 1 364 ? 38.689 -18.034 -22.041 1.00 74.00 364 ASP A N 1
ATOM 2942 C CA . ASP A 1 364 ? 39.958 -17.273 -22.003 1.00 74.00 364 ASP A CA 1
ATOM 2943 C C . ASP A 1 364 ? 39.869 -15.902 -22.712 1.00 74.00 364 ASP A C 1
ATOM 2945 O O . ASP A 1 364 ? 40.859 -15.364 -23.212 1.00 74.00 364 ASP A O 1
ATOM 2949 N N . MET A 1 365 ? 38.672 -15.319 -22.785 1.00 81.19 365 MET A N 1
ATOM 2950 C CA . MET A 1 365 ? 38.480 -13.982 -23.357 1.00 81.19 365 MET A CA 1
ATOM 2951 C C . MET A 1 365 ? 38.854 -12.893 -22.336 1.00 81.19 365 MET A C 1
ATOM 2953 O O . MET A 1 365 ? 38.638 -13.080 -21.138 1.00 81.19 365 MET A O 1
ATOM 2957 N N . PRO A 1 366 ? 39.416 -11.746 -22.765 1.00 88.88 366 PRO A N 1
ATOM 2958 C CA . PRO A 1 366 ? 39.714 -10.643 -21.855 1.00 88.88 366 PRO A CA 1
ATOM 2959 C C . PRO A 1 366 ? 38.429 -10.024 -21.283 1.00 88.88 366 PRO A C 1
ATOM 2961 O O . PRO A 1 366 ? 37.359 -10.129 -21.881 1.00 88.88 366 PRO A O 1
ATOM 2964 N N . ILE A 1 367 ? 38.548 -9.338 -20.141 1.00 90.25 367 ILE A N 1
ATOM 2965 C CA . ILE A 1 367 ? 37.449 -8.558 -19.549 1.00 90.25 367 ILE A CA 1
ATOM 2966 C C . ILE A 1 367 ? 37.033 -7.453 -20.521 1.00 90.25 367 ILE A C 1
ATOM 2968 O O . ILE A 1 367 ? 37.881 -6.713 -21.021 1.00 90.25 367 ILE A O 1
ATOM 2972 N N . ASP A 1 368 ? 35.731 -7.312 -20.745 1.00 90.25 368 ASP A N 1
ATOM 2973 C CA . ASP A 1 368 ? 35.185 -6.261 -21.588 1.00 90.25 368 ASP A CA 1
ATOM 2974 C C . ASP A 1 368 ? 35.180 -4.915 -20.833 1.00 90.25 368 ASP A C 1
ATOM 2976 O O . ASP A 1 368 ? 34.436 -4.747 -19.860 1.00 90.25 368 ASP A O 1
ATOM 2980 N N . PRO A 1 369 ? 35.958 -3.911 -21.282 1.00 90.75 369 PRO A N 1
ATOM 2981 C CA . PRO A 1 369 ? 36.113 -2.641 -20.573 1.00 90.75 369 PRO A CA 1
ATOM 2982 C C . PRO A 1 369 ? 34.850 -1.766 -20.583 1.00 90.75 369 PRO A C 1
ATOM 2984 O O . PRO A 1 369 ? 34.830 -0.705 -19.9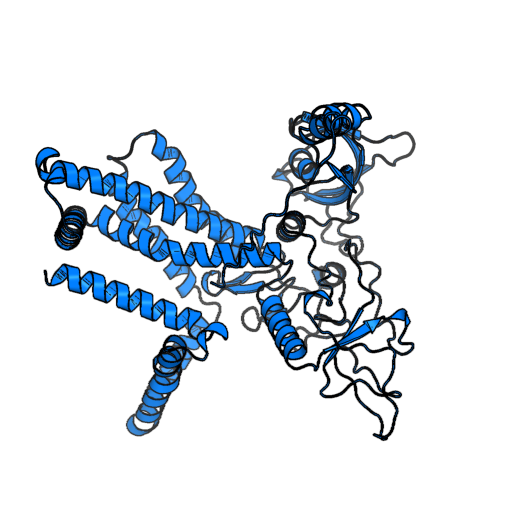62 1.00 90.75 369 PRO A O 1
ATOM 2987 N N . ARG A 1 370 ? 33.798 -2.155 -21.314 1.00 91.81 370 ARG A N 1
ATOM 2988 C CA . ARG A 1 370 ? 32.524 -1.421 -21.365 1.00 91.81 370 ARG A CA 1
ATOM 2989 C C . ARG A 1 370 ? 31.655 -1.672 -20.135 1.00 91.81 370 ARG A C 1
ATOM 2991 O O . ARG A 1 370 ? 30.689 -0.932 -19.924 1.00 91.81 370 ARG A O 1
ATOM 2998 N N . TRP A 1 371 ? 31.966 -2.697 -19.344 1.00 92.25 371 TRP A N 1
ATOM 2999 C CA . TRP A 1 371 ? 31.267 -3.025 -18.106 1.00 92.25 371 TRP A CA 1
ATOM 3000 C C . TRP A 1 371 ? 32.030 -2.508 -16.895 1.00 92.25 371 TRP A C 1
ATOM 3002 O O . TRP A 1 371 ? 33.239 -2.681 -16.774 1.00 92.25 371 TRP A O 1
ATOM 3012 N N . HIS A 1 372 ? 31.296 -1.888 -15.977 1.00 94.06 372 HIS A N 1
ATOM 3013 C CA . HIS A 1 372 ? 31.849 -1.305 -14.762 1.00 94.06 372 HIS A CA 1
ATOM 3014 C C . HIS A 1 372 ? 31.161 -1.934 -13.547 1.00 94.06 372 HIS A C 1
ATOM 3016 O O . HIS A 1 372 ? 29.932 -2.049 -13.560 1.00 94.06 372 HIS A O 1
ATOM 3022 N N . PRO A 1 373 ? 31.904 -2.337 -12.504 1.00 95.44 373 PRO A N 1
ATOM 3023 C CA . PRO A 1 373 ? 31.301 -2.864 -11.286 1.00 95.44 373 PRO A CA 1
ATOM 3024 C C . PRO A 1 373 ? 30.520 -1.761 -10.570 1.00 95.44 373 PRO A C 1
ATOM 3026 O O . PRO A 1 373 ? 31.022 -0.649 -10.393 1.00 95.44 373 PRO A O 1
ATOM 3029 N N . VAL A 1 374 ? 29.304 -2.078 -10.136 1.00 95.69 374 VAL A N 1
ATOM 3030 C CA . VAL A 1 374 ? 28.435 -1.156 -9.404 1.00 95.69 374 VAL A CA 1
ATOM 3031 C C . VAL A 1 374 ? 28.830 -1.171 -7.932 1.00 95.69 374 VAL A C 1
ATOM 3033 O O . VAL A 1 374 ? 28.711 -2.200 -7.277 1.00 95.69 374 VAL A O 1
ATOM 3036 N N . GLN A 1 375 ? 29.281 -0.038 -7.390 1.00 93.00 375 GLN A N 1
ATOM 3037 C CA . GLN A 1 375 ? 29.731 0.037 -5.987 1.00 93.00 375 GLN A CA 1
ATOM 3038 C C . GLN A 1 375 ? 28.603 0.428 -5.026 1.00 93.00 375 GLN A C 1
ATOM 3040 O O . GLN A 1 375 ? 28.687 0.231 -3.812 1.00 93.00 375 GLN A O 1
ATOM 3045 N N . SER A 1 376 ? 27.541 1.043 -5.547 1.00 92.50 376 SER A N 1
ATOM 3046 C CA . SER A 1 376 ? 26.425 1.517 -4.743 1.00 92.50 376 SER A CA 1
ATOM 3047 C C . SER A 1 376 ? 25.112 1.489 -5.508 1.00 92.50 376 SER A C 1
ATOM 3049 O O . SER A 1 376 ? 25.047 1.856 -6.677 1.00 92.50 376 SER A O 1
ATOM 3051 N N . MET A 1 377 ? 24.014 1.227 -4.792 1.00 90.00 377 MET A N 1
ATOM 3052 C CA . MET A 1 377 ? 22.652 1.379 -5.323 1.00 90.00 377 MET A CA 1
ATOM 3053 C C . MET A 1 377 ? 22.362 2.781 -5.883 1.00 90.00 377 MET A C 1
ATOM 3055 O O . MET A 1 377 ? 21.442 2.933 -6.679 1.00 90.00 377 MET A O 1
ATOM 3059 N N . LYS A 1 378 ? 23.129 3.810 -5.489 1.00 88.25 378 LYS A N 1
ATOM 3060 C CA . LYS A 1 378 ? 23.007 5.173 -6.037 1.00 88.25 378 LYS A CA 1
ATOM 3061 C C . LYS A 1 378 ? 23.422 5.284 -7.507 1.00 88.25 378 LYS A C 1
ATOM 3063 O O . LYS A 1 378 ? 23.042 6.252 -8.153 1.00 88.25 378 LYS A O 1
ATOM 3068 N N . GLU A 1 379 ? 24.211 4.340 -8.012 1.00 90.00 379 GLU A N 1
ATOM 3069 C CA . GLU A 1 379 ? 24.669 4.315 -9.405 1.00 90.00 379 GLU A CA 1
ATOM 3070 C C . GLU A 1 379 ? 23.644 3.676 -10.347 1.00 90.00 379 GLU A C 1
ATOM 3072 O O . GLU A 1 379 ? 23.784 3.781 -11.567 1.00 90.00 379 GLU A O 1
ATOM 3077 N N . ILE A 1 380 ? 22.616 3.017 -9.804 1.00 90.81 380 ILE A N 1
ATOM 3078 C CA . ILE A 1 380 ? 21.553 2.381 -10.579 1.00 90.81 380 ILE A CA 1
ATOM 3079 C C . ILE A 1 380 ? 20.384 3.354 -10.705 1.00 90.81 380 ILE A C 1
ATOM 3081 O O . ILE A 1 380 ? 19.790 3.765 -9.706 1.00 90.81 380 ILE A O 1
ATOM 3085 N N . ASP A 1 381 ? 20.007 3.695 -11.936 1.00 88.56 381 ASP A N 1
ATOM 3086 C CA . ASP A 1 381 ? 18.909 4.632 -12.150 1.00 88.56 381 ASP A CA 1
ATOM 3087 C C . ASP A 1 381 ? 17.571 3.928 -11.900 1.00 88.56 381 ASP A C 1
ATOM 3089 O O . ASP A 1 381 ? 17.228 2.953 -12.574 1.00 88.56 381 ASP A O 1
ATOM 3093 N N . ASN A 1 382 ? 16.756 4.456 -10.989 1.00 90.56 382 ASN A N 1
ATOM 3094 C CA . ASN A 1 382 ? 15.344 4.097 -10.916 1.00 90.56 382 ASN A CA 1
ATOM 3095 C C . ASN A 1 382 ? 14.532 5.080 -11.767 1.00 90.56 382 ASN A C 1
ATOM 3097 O O . ASN A 1 382 ? 14.088 6.119 -11.283 1.00 90.56 382 ASN A O 1
ATOM 3101 N N . ILE A 1 383 ? 14.298 4.744 -13.037 1.00 88.81 383 ILE A N 1
ATOM 3102 C CA . ILE A 1 383 ? 13.567 5.629 -13.961 1.00 88.81 383 ILE A CA 1
ATOM 3103 C C . ILE A 1 383 ? 12.110 5.885 -13.546 1.00 88.81 383 ILE A C 1
ATOM 3105 O O . ILE A 1 383 ? 11.476 6.796 -14.081 1.00 88.81 383 ILE A O 1
ATOM 3109 N N . TYR A 1 384 ? 11.562 5.090 -12.622 1.00 91.62 384 TYR A N 1
ATOM 3110 C CA . TYR A 1 384 ? 10.212 5.281 -12.097 1.00 91.62 384 TYR A CA 1
ATOM 3111 C C . TYR A 1 384 ? 10.154 6.241 -10.911 1.00 91.62 384 TYR A C 1
ATOM 3113 O O . TYR A 1 384 ? 9.053 6.633 -10.522 1.00 91.62 384 TYR A O 1
ATOM 3121 N N . ASP A 1 385 ? 11.300 6.626 -10.347 1.00 91.69 385 ASP A N 1
ATOM 3122 C CA . ASP A 1 385 ? 11.355 7.657 -9.323 1.00 91.69 385 ASP A CA 1
ATOM 3123 C C . ASP A 1 385 ? 11.316 9.051 -9.954 1.00 91.69 385 ASP A C 1
ATOM 3125 O O . ASP A 1 385 ? 12.268 9.552 -10.553 1.00 91.69 385 ASP A O 1
ATOM 3129 N N . LEU A 1 386 ? 10.162 9.698 -9.819 1.00 86.25 386 LEU A N 1
ATOM 3130 C CA . LEU A 1 386 ? 9.920 11.058 -10.270 1.00 86.25 386 LEU A CA 1
ATOM 3131 C C . LEU A 1 386 ? 10.043 12.102 -9.148 1.00 86.25 386 LEU A C 1
ATOM 3133 O O . LEU A 1 386 ? 9.757 13.283 -9.387 1.00 86.25 386 LEU A O 1
ATOM 3137 N N . GLY A 1 387 ? 10.446 11.682 -7.948 1.00 85.31 387 GLY A N 1
ATOM 3138 C CA . GLY A 1 387 ? 10.330 12.439 -6.710 1.00 85.31 387 GLY A CA 1
ATOM 3139 C C . GLY A 1 387 ? 8.921 12.365 -6.114 1.00 85.31 387 GLY A C 1
ATOM 3140 O O . GLY A 1 387 ? 7.922 12.247 -6.829 1.00 85.31 387 GLY A O 1
ATOM 3141 N N . PHE A 1 388 ? 8.838 12.481 -4.785 1.00 86.00 388 PHE A N 1
ATOM 3142 C CA . PHE A 1 388 ? 7.631 12.219 -3.986 1.00 86.00 388 PHE A CA 1
ATOM 3143 C C . PHE A 1 388 ? 6.321 12.745 -4.589 1.00 86.00 388 PHE A C 1
ATOM 3145 O O . PHE A 1 388 ? 5.382 11.978 -4.788 1.00 86.00 388 PHE A O 1
ATOM 3152 N N . TRP A 1 389 ? 6.251 14.039 -4.914 1.00 85.56 389 TRP A N 1
ATOM 3153 C CA . TRP A 1 389 ? 5.018 14.654 -5.414 1.00 85.56 389 TRP A CA 1
ATOM 3154 C C . TRP A 1 389 ? 4.593 14.119 -6.782 1.00 85.56 389 TRP A C 1
ATOM 3156 O O . TRP A 1 389 ? 3.405 13.925 -7.021 1.00 85.56 389 TRP A O 1
ATOM 3166 N N . ASN A 1 390 ? 5.541 13.840 -7.674 1.00 84.50 390 ASN A N 1
ATOM 3167 C CA . ASN A 1 390 ? 5.227 13.301 -8.995 1.00 84.50 390 ASN A CA 1
ATOM 3168 C C . ASN A 1 390 ? 4.896 11.808 -8.927 1.00 84.50 390 ASN A C 1
ATOM 3170 O O . ASN A 1 390 ? 3.991 11.355 -9.621 1.00 84.50 390 ASN A O 1
ATOM 3174 N N . ASN A 1 391 ? 5.553 11.061 -8.040 1.00 89.50 391 ASN A N 1
ATOM 3175 C CA . ASN A 1 391 ? 5.195 9.673 -7.751 1.00 89.50 391 ASN A CA 1
ATOM 3176 C C . ASN A 1 391 ? 3.784 9.579 -7.154 1.00 89.50 391 ASN A C 1
ATOM 3178 O O . ASN A 1 391 ? 3.031 8.657 -7.471 1.00 89.50 391 ASN A O 1
ATOM 3182 N N . LEU A 1 392 ? 3.399 10.550 -6.317 1.00 87.00 392 LEU A N 1
ATOM 3183 C CA . LEU A 1 392 ? 2.047 10.651 -5.773 1.00 87.00 392 LEU A CA 1
ATOM 3184 C C . LEU A 1 392 ? 1.017 10.980 -6.866 1.00 87.00 392 LEU A C 1
ATOM 3186 O O . LEU A 1 392 ? -0.060 10.389 -6.878 1.00 87.00 392 LEU A O 1
ATOM 3190 N N . LYS A 1 393 ? 1.351 11.865 -7.816 1.00 82.94 393 LYS A N 1
ATOM 3191 C CA . LYS A 1 393 ? 0.514 12.151 -8.997 1.00 82.94 393 LYS A CA 1
ATOM 3192 C C . LYS A 1 393 ? 0.340 10.918 -9.890 1.00 82.94 393 LYS A C 1
ATOM 3194 O O . LYS A 1 393 ? -0.791 10.604 -10.252 1.00 82.94 393 LYS A O 1
ATOM 3199 N N . ASP A 1 394 ? 1.411 10.171 -10.167 1.00 84.44 394 ASP A N 1
ATOM 3200 C CA . ASP A 1 394 ? 1.338 8.889 -10.889 1.00 84.44 394 ASP A CA 1
ATOM 3201 C C . ASP A 1 394 ? 0.464 7.871 -10.134 1.00 84.44 394 ASP A C 1
ATOM 3203 O O . ASP A 1 394 ? -0.407 7.229 -10.719 1.00 84.44 394 ASP A O 1
ATOM 3207 N N . ALA A 1 395 ? 0.612 7.779 -8.808 1.00 84.56 395 ALA A N 1
ATOM 3208 C CA . ALA A 1 395 ? -0.267 6.987 -7.946 1.00 84.56 395 ALA A CA 1
ATOM 3209 C C . ALA A 1 395 ? -1.741 7.409 -8.002 1.00 84.56 395 ALA A C 1
ATOM 3211 O O . ALA A 1 395 ? -2.609 6.543 -7.890 1.00 84.56 395 ALA A O 1
ATOM 3212 N N . ALA A 1 396 ? -2.021 8.697 -8.201 1.00 76.25 396 ALA A N 1
ATOM 3213 C CA . ALA A 1 396 ? -3.363 9.233 -8.408 1.00 76.25 396 ALA A CA 1
ATOM 3214 C C . ALA A 1 396 ? -3.879 9.074 -9.854 1.00 76.25 396 ALA A C 1
ATOM 3216 O O . ALA A 1 396 ? -5.027 9.422 -10.123 1.00 76.25 396 ALA A O 1
ATOM 3217 N N . GLY A 1 397 ? -3.073 8.538 -10.777 1.00 69.00 397 GLY A N 1
ATOM 3218 C CA . GLY A 1 397 ? -3.445 8.350 -12.182 1.00 69.00 397 GLY A CA 1
ATOM 3219 C C . GLY A 1 397 ? -3.276 9.594 -13.062 1.00 69.00 397 GLY A C 1
ATOM 3220 O O . GLY A 1 397 ? -3.826 9.634 -14.160 1.00 69.00 397 GLY A O 1
ATOM 3221 N N . ILE A 1 398 ? -2.521 10.599 -12.607 1.00 64.44 398 ILE A N 1
ATOM 3222 C CA . ILE A 1 398 ? -2.176 11.793 -13.389 1.00 64.44 398 ILE A CA 1
ATOM 3223 C C . ILE A 1 398 ? -0.886 11.499 -14.168 1.00 64.44 398 ILE A C 1
ATOM 3225 O O . ILE A 1 398 ? 0.192 11.410 -13.579 1.00 64.44 398 ILE A O 1
ATOM 3229 N N . SER A 1 399 ? -0.983 11.338 -15.493 1.00 59.81 399 SER A N 1
ATOM 3230 C CA . SER A 1 399 ? 0.173 11.060 -16.357 1.00 59.81 399 SER A CA 1
ATOM 3231 C C . SER A 1 399 ? 0.792 12.352 -16.904 1.00 59.81 399 SER A C 1
ATOM 3233 O O . SER A 1 399 ? 0.190 13.031 -17.746 1.00 59.81 399 SER A O 1
ATOM 3235 N N . ILE A 1 400 ? 2.010 12.656 -16.454 1.00 57.22 400 ILE A N 1
ATOM 3236 C CA . ILE A 1 400 ? 2.829 13.766 -16.956 1.00 57.22 400 ILE A CA 1
ATOM 3237 C C . ILE A 1 400 ? 3.463 13.342 -18.290 1.00 57.22 400 ILE A C 1
ATOM 3239 O O . ILE A 1 400 ? 4.186 12.351 -18.327 1.00 57.22 400 ILE A O 1
ATOM 3243 N N . ILE A 1 401 ? 3.199 14.077 -19.376 1.00 57.25 401 ILE A N 1
ATOM 3244 C CA . ILE A 1 401 ? 3.740 13.814 -20.729 1.00 57.25 401 ILE A CA 1
ATOM 3245 C C . ILE A 1 401 ? 5.089 14.524 -20.928 1.00 57.25 401 ILE A C 1
ATOM 3247 O O . ILE A 1 401 ? 6.000 14.004 -21.566 1.00 57.25 401 ILE A O 1
ATOM 3251 N N . THR A 1 402 ? 5.241 15.742 -20.411 1.00 57.53 402 THR A N 1
ATOM 3252 C CA . THR A 1 402 ? 6.505 16.491 -20.426 1.00 57.53 402 THR A CA 1
ATOM 3253 C C . THR A 1 402 ? 6.578 17.316 -19.158 1.00 57.53 402 THR A C 1
ATOM 3255 O O . THR A 1 402 ? 5.629 18.031 -18.844 1.00 57.53 402 THR A O 1
ATOM 3258 N N . ARG A 1 403 ? 7.685 17.222 -18.414 1.00 57.97 403 ARG A N 1
ATOM 3259 C CA . ARG A 1 403 ? 7.856 18.003 -17.185 1.00 57.97 403 ARG A CA 1
ATOM 3260 C C . ARG A 1 403 ? 7.962 19.492 -17.500 1.00 57.97 403 ARG A C 1
ATOM 3262 O O . ARG A 1 403 ? 8.718 19.887 -18.383 1.00 57.97 403 ARG A O 1
ATOM 3269 N N . GLY A 1 404 ? 7.240 20.299 -16.728 1.00 59.41 404 GLY A N 1
ATOM 3270 C CA . GLY A 1 404 ? 7.484 21.734 -16.642 1.00 59.41 404 GLY A CA 1
ATOM 3271 C C . GLY A 1 404 ? 8.664 22.029 -15.719 1.00 59.41 404 GLY A C 1
ATOM 3272 O O . GLY A 1 404 ? 8.924 21.272 -14.785 1.00 59.41 404 GLY A O 1
ATOM 3273 N N . SER A 1 405 ? 9.382 23.119 -15.977 1.00 60.75 405 SER A N 1
ATOM 3274 C CA . SER A 1 405 ? 10.496 23.590 -15.140 1.00 60.75 405 SER A CA 1
ATOM 3275 C C . SER A 1 405 ? 10.114 24.752 -14.219 1.00 60.75 405 SER A C 1
ATOM 3277 O O . SER A 1 405 ? 10.920 25.152 -13.382 1.00 60.75 405 SER A O 1
ATOM 3279 N N . GLY A 1 406 ? 8.909 25.312 -14.364 1.00 69.94 406 GLY A N 1
ATOM 3280 C CA . GLY A 1 406 ? 8.473 26.460 -13.573 1.00 69.94 406 GLY A CA 1
ATOM 3281 C C . GLY A 1 406 ? 7.534 26.112 -12.415 1.00 69.94 406 GLY A C 1
ATOM 3282 O O . GLY A 1 406 ? 7.123 24.968 -12.221 1.00 69.94 406 GLY A O 1
ATOM 3283 N N . ALA A 1 407 ? 7.193 27.131 -11.625 1.00 72.50 407 ALA A N 1
ATOM 3284 C CA . ALA A 1 407 ? 6.353 26.987 -10.439 1.00 72.50 407 ALA A CA 1
ATOM 3285 C C . ALA A 1 407 ? 4.946 26.463 -10.775 1.00 72.50 407 ALA A C 1
ATOM 3287 O O . ALA A 1 407 ? 4.412 26.731 -11.853 1.00 72.50 407 ALA A O 1
ATOM 3288 N N . SER A 1 408 ? 4.341 25.739 -9.833 1.00 78.69 408 SER A N 1
ATOM 3289 C CA . SER A 1 408 ? 2.933 25.352 -9.927 1.00 78.69 408 SER A CA 1
ATOM 3290 C C . SER A 1 408 ? 2.008 26.547 -9.656 1.00 78.69 408 SER A C 1
ATOM 3292 O O . SER A 1 408 ? 2.332 27.367 -8.788 1.00 78.69 408 SER A O 1
ATOM 3294 N N . PRO A 1 409 ? 0.870 26.662 -10.367 1.00 81.94 409 PRO A N 1
ATOM 3295 C CA . PRO A 1 409 ? -0.129 27.699 -10.118 1.00 81.94 409 PRO A CA 1
ATOM 3296 C C . PRO A 1 409 ? -0.753 27.566 -8.728 1.00 81.94 409 PRO A C 1
ATOM 3298 O O . PRO A 1 409 ? -1.047 26.462 -8.272 1.00 81.94 409 PRO A O 1
ATOM 3301 N N . ALA A 1 410 ? -1.001 28.695 -8.074 1.00 80.94 410 ALA A N 1
ATOM 3302 C CA . ALA A 1 410 ? -1.843 28.776 -6.891 1.00 80.94 410 ALA A CA 1
ATOM 3303 C C . ALA A 1 410 ? -3.291 29.116 -7.274 1.00 80.94 410 ALA A C 1
ATOM 3305 O O . ALA A 1 410 ? -3.575 29.652 -8.345 1.00 80.94 410 ALA A O 1
ATOM 3306 N N . SER A 1 411 ? -4.219 28.828 -6.364 1.00 84.25 411 SER A N 1
ATOM 3307 C CA . SER A 1 411 ? -5.619 29.226 -6.512 1.00 84.25 411 SER A CA 1
ATOM 3308 C C . SER A 1 411 ? -5.733 30.747 -6.681 1.00 84.25 411 SER A C 1
ATOM 3310 O O . SER A 1 411 ? -5.227 31.500 -5.851 1.00 84.25 411 SER A O 1
ATOM 3312 N N . GLY A 1 412 ? -6.414 31.193 -7.735 1.00 82.06 412 GLY A N 1
ATOM 3313 C CA . GLY A 1 412 ? -6.555 32.598 -8.128 1.00 82.06 412 GLY A CA 1
ATOM 3314 C C . GLY A 1 412 ? -5.540 33.074 -9.173 1.00 82.06 412 GLY A C 1
ATOM 3315 O O . GLY A 1 412 ? -5.723 34.152 -9.744 1.00 82.06 412 GLY A O 1
ATOM 3316 N N . ASP A 1 413 ? -4.506 32.284 -9.479 1.00 80.75 413 ASP A N 1
ATOM 3317 C CA . ASP A 1 413 ? -3.515 32.663 -10.484 1.00 80.75 413 ASP A CA 1
ATOM 3318 C C . ASP A 1 413 ? -4.121 32.658 -11.893 1.00 80.75 413 ASP A C 1
ATOM 3320 O O . ASP A 1 413 ? -4.867 31.755 -12.282 1.00 80.75 413 ASP A O 1
ATOM 3324 N N . LYS A 1 414 ? -3.752 33.670 -12.689 1.00 84.25 414 LYS A N 1
ATOM 3325 C CA . LYS A 1 414 ? -4.037 33.711 -14.128 1.00 84.25 414 LYS A CA 1
ATOM 3326 C C . LYS A 1 414 ? -3.013 32.870 -14.881 1.00 84.25 414 LYS A C 1
ATOM 3328 O O . LYS A 1 414 ? -1.827 33.201 -14.891 1.00 84.25 414 LYS A O 1
ATOM 3333 N N . VAL A 1 415 ? -3.488 31.849 -15.580 1.00 83.00 415 VAL A N 1
ATOM 3334 C CA . VAL A 1 415 ? -2.669 30.962 -16.414 1.00 83.00 415 VAL A CA 1
ATOM 3335 C C . VAL A 1 415 ? -3.057 31.098 -17.881 1.00 83.00 415 VAL A C 1
ATOM 3337 O O . VAL A 1 415 ? -4.212 31.385 -18.201 1.00 83.00 415 VAL A O 1
ATOM 3340 N N . SER A 1 416 ? -2.090 30.874 -18.768 1.00 85.00 416 SER A N 1
ATOM 3341 C CA . SER A 1 416 ? -2.307 30.731 -20.206 1.00 85.00 416 SER A CA 1
ATOM 3342 C C . SER A 1 416 ? -1.991 29.295 -20.612 1.00 85.00 416 SER A C 1
ATOM 3344 O O . SER A 1 416 ? -0.890 28.825 -20.338 1.00 85.00 416 SER A O 1
ATOM 3346 N N . ILE A 1 417 ? -2.940 28.564 -21.202 1.00 84.81 417 ILE A N 1
ATOM 3347 C CA . ILE A 1 417 ? -2.774 27.124 -21.468 1.00 84.81 417 ILE A CA 1
ATOM 3348 C C . ILE A 1 417 ? -3.183 26.781 -22.900 1.00 84.81 417 ILE A C 1
ATOM 3350 O O . ILE A 1 417 ? -4.280 27.134 -23.354 1.00 84.81 417 ILE A O 1
ATOM 3354 N N . HIS A 1 418 ? -2.329 26.040 -23.612 1.00 85.31 418 HIS A N 1
ATOM 3355 C CA . HIS A 1 418 ? -2.771 25.334 -24.807 1.00 85.31 418 HIS A CA 1
ATOM 3356 C C . HIS A 1 418 ? -3.454 24.025 -24.426 1.00 85.31 418 HIS A C 1
ATOM 3358 O O . HIS A 1 418 ? -3.004 23.310 -23.542 1.00 85.31 418 HIS A O 1
ATOM 3364 N N . TYR A 1 419 ? -4.558 23.689 -25.083 1.00 84.88 419 TYR A N 1
ATOM 3365 C CA . TYR A 1 419 ? -5.294 22.478 -24.767 1.00 84.88 419 TYR A CA 1
ATOM 3366 C C . TYR A 1 419 ? -5.923 21.875 -26.008 1.00 84.88 419 TYR A C 1
ATOM 3368 O O . TYR A 1 419 ? -6.258 22.575 -26.967 1.00 84.88 419 TYR A O 1
ATOM 3376 N N . THR A 1 420 ? -6.123 20.565 -25.957 1.00 81.94 420 THR A N 1
ATOM 3377 C CA . THR A 1 420 ? -6.979 19.845 -26.897 1.00 81.94 420 THR A CA 1
ATOM 3378 C C . THR A 1 420 ? -7.867 18.889 -26.111 1.00 81.94 420 THR A C 1
ATOM 3380 O O . THR A 1 420 ? -7.372 18.020 -25.389 1.00 81.94 420 THR A O 1
ATOM 3383 N N . GLY A 1 421 ? -9.178 19.084 -26.233 1.00 84.88 421 GLY A N 1
ATOM 3384 C CA . GLY A 1 421 ? -10.218 18.310 -25.573 1.00 84.88 421 GLY A CA 1
ATOM 3385 C C . GLY A 1 421 ? -10.816 17.243 -26.488 1.00 84.88 421 GLY A C 1
ATOM 3386 O O . GLY A 1 421 ? -11.231 17.516 -27.620 1.00 84.88 421 GLY A O 1
ATOM 3387 N N . TRP A 1 422 ? -10.909 16.026 -25.963 1.00 81.88 422 TRP A N 1
ATOM 3388 C CA . TRP A 1 422 ? -11.490 14.862 -26.618 1.00 81.88 422 TRP A CA 1
ATOM 3389 C C . TRP A 1 422 ? -12.600 14.261 -25.758 1.00 81.88 422 TRP A C 1
ATOM 3391 O O . TRP A 1 422 ? -12.496 14.187 -24.532 1.00 81.88 422 TRP A O 1
ATOM 3401 N N . ILE A 1 423 ? -13.662 13.790 -26.409 1.00 80.94 423 ILE A N 1
ATOM 3402 C CA . ILE A 1 423 ? -14.607 12.874 -25.770 1.00 80.94 423 ILE A CA 1
ATOM 3403 C C . ILE A 1 423 ? -13.848 11.573 -25.515 1.00 80.94 423 ILE A C 1
ATOM 3405 O O . ILE A 1 423 ? -13.245 11.046 -26.449 1.00 80.94 423 ILE A O 1
ATOM 3409 N N . TYR A 1 424 ? -13.854 11.064 -24.284 1.00 73.31 424 TYR A N 1
ATOM 3410 C CA . TYR A 1 424 ? -13.223 9.784 -23.977 1.00 73.31 424 TYR A CA 1
ATOM 3411 C C . TYR A 1 424 ? -13.963 8.672 -24.718 1.00 73.31 424 TYR A C 1
ATOM 3413 O O . TYR A 1 424 ? -15.175 8.507 -24.561 1.00 73.31 424 TYR A O 1
ATOM 3421 N N . ASP A 1 425 ? -13.235 7.908 -25.524 1.00 70.56 425 ASP A N 1
ATOM 3422 C CA . ASP A 1 425 ? -13.781 6.750 -26.219 1.00 70.56 425 ASP A CA 1
ATOM 3423 C C . ASP A 1 425 ? -13.007 5.497 -25.797 1.00 70.56 425 ASP A C 1
ATOM 3425 O O . ASP A 1 425 ? -11.856 5.319 -26.217 1.00 70.56 425 ASP A O 1
ATOM 3429 N N . PRO A 1 426 ? -13.623 4.603 -24.997 1.00 60.56 426 PRO A N 1
ATOM 3430 C CA . PRO A 1 426 ? -12.973 3.368 -24.572 1.00 60.56 426 PRO A CA 1
ATOM 3431 C C . PRO A 1 426 ? -12.621 2.460 -25.759 1.00 60.56 426 PRO A C 1
ATOM 3433 O O . PRO A 1 426 ? -11.743 1.613 -25.632 1.00 60.56 426 PRO A O 1
ATOM 3436 N N . LYS A 1 427 ? -13.251 2.649 -26.930 1.00 59.28 427 LYS A N 1
ATOM 3437 C CA . LYS A 1 427 ? -12.967 1.886 -28.155 1.00 59.28 427 LYS A CA 1
ATOM 3438 C C . LYS A 1 427 ? -11.778 2.436 -28.952 1.00 59.28 427 LYS A C 1
ATOM 3440 O O . LYS A 1 427 ? -11.316 1.764 -29.868 1.00 59.28 427 LYS A O 1
ATOM 3445 N N . LYS A 1 428 ? -11.260 3.630 -28.625 1.00 63.06 428 LYS A N 1
ATOM 3446 C CA . LYS A 1 428 ? -10.090 4.254 -29.284 1.00 63.06 428 LYS A CA 1
ATOM 3447 C C . LYS A 1 428 ? -8.841 4.253 -28.403 1.00 63.06 428 LYS A C 1
ATOM 3449 O O . LYS A 1 428 ? -8.057 5.203 -28.392 1.00 63.06 428 LYS A O 1
ATOM 3454 N N . ALA A 1 429 ? -8.648 3.158 -27.677 1.00 46.88 429 ALA A N 1
ATOM 3455 C CA . ALA A 1 429 ? -7.464 2.864 -26.875 1.00 46.88 429 ALA A CA 1
ATOM 3456 C C . ALA A 1 429 ? -6.139 3.130 -27.621 1.00 46.88 429 ALA A C 1
ATOM 3458 O O . ALA A 1 429 ? -5.253 3.814 -27.119 1.00 46.88 429 ALA A O 1
ATOM 3459 N N . ASN A 1 430 ? -6.037 2.694 -28.877 1.00 41.59 430 ASN A N 1
ATOM 3460 C CA . ASN A 1 430 ? -4.859 2.887 -29.730 1.00 41.59 430 ASN A CA 1
ATOM 3461 C C . ASN A 1 430 ? -4.500 4.359 -30.032 1.00 41.59 430 ASN A C 1
ATOM 3463 O O . ASN A 1 430 ? -3.385 4.632 -30.471 1.00 41.59 430 ASN A O 1
ATOM 3467 N N . LYS A 1 431 ? -5.418 5.302 -29.790 1.00 53.75 431 LYS A N 1
ATOM 3468 C CA . LYS A 1 431 ? -5.203 6.755 -29.897 1.00 53.75 431 LYS A CA 1
ATOM 3469 C C . LYS A 1 431 ? -5.239 7.438 -28.529 1.00 53.75 431 LYS A C 1
ATOM 3471 O O . LYS A 1 431 ? -5.647 8.588 -28.418 1.00 53.75 431 LYS A O 1
ATOM 3476 N N . GLY A 1 432 ? -4.884 6.713 -27.468 1.00 55.47 432 GLY A N 1
ATOM 3477 C CA . GLY A 1 432 ? -4.896 7.229 -26.103 1.00 55.47 432 GLY A CA 1
ATOM 3478 C C . GLY A 1 432 ? -6.294 7.601 -25.617 1.00 55.47 432 GLY A C 1
ATOM 3479 O O . GLY A 1 432 ? -6.419 8.583 -24.908 1.00 55.47 432 GLY A O 1
ATOM 3480 N N . PHE A 1 433 ? -7.341 6.867 -26.018 1.00 61.09 433 PHE A N 1
ATOM 3481 C CA . PHE A 1 433 ? -8.756 7.127 -25.683 1.00 61.09 433 PHE A CA 1
ATOM 3482 C C . PHE A 1 433 ? -9.351 8.417 -26.272 1.00 61.09 433 PHE A C 1
ATOM 3484 O O . PHE A 1 433 ? -10.426 8.863 -25.864 1.00 61.09 433 PHE A O 1
ATOM 3491 N N . GLN A 1 434 ? -8.679 9.018 -27.256 1.00 74.81 434 GLN A N 1
ATOM 3492 C CA . GLN A 1 434 ? -9.142 10.212 -27.958 1.00 74.81 434 GLN A CA 1
ATOM 3493 C C . GLN A 1 434 ? -10.286 9.871 -28.917 1.00 74.81 434 GLN A C 1
ATOM 3495 O O . GLN A 1 434 ? -10.064 9.473 -30.062 1.00 74.81 434 GLN A O 1
ATOM 3500 N N . GLY A 1 435 ? -11.522 10.030 -28.446 1.00 78.19 435 GLY A N 1
ATOM 3501 C CA . GLY A 1 435 ? -12.757 9.849 -29.205 1.00 78.19 435 GLY A CA 1
ATOM 3502 C C . GLY A 1 435 ? -12.952 10.892 -30.296 1.00 78.19 435 GLY A C 1
ATOM 3503 O O . GLY A 1 435 ? -12.263 10.900 -31.317 1.00 78.19 435 GLY A O 1
ATOM 3504 N N . LYS A 1 436 ? -13.970 11.734 -30.142 1.00 81.25 436 LYS A N 1
ATOM 3505 C CA . LYS A 1 436 ? -14.203 12.883 -31.022 1.00 81.25 436 LYS A CA 1
ATOM 3506 C C . LYS A 1 436 ? -13.574 14.109 -30.369 1.00 81.25 436 LYS A C 1
ATOM 3508 O O . LYS A 1 436 ? -13.885 14.392 -29.214 1.00 81.25 436 LYS A O 1
ATOM 3513 N N . GLN A 1 437 ? -12.713 14.826 -31.090 1.00 83.88 437 GLN A N 1
ATOM 3514 C CA . GLN A 1 437 ? -12.242 16.131 -30.629 1.00 83.88 437 GLN A CA 1
ATOM 3515 C C . GLN A 1 437 ? -13.451 17.056 -30.531 1.00 83.88 437 GLN A C 1
ATOM 3517 O O . GLN A 1 437 ? -14.216 17.160 -31.493 1.00 83.88 437 GLN A O 1
ATOM 3522 N N . PHE A 1 438 ? -13.640 17.695 -29.382 1.00 81.12 438 PHE A N 1
ATOM 3523 C CA . PHE A 1 438 ? -14.723 18.662 -29.209 1.00 81.12 438 PHE A CA 1
ATOM 3524 C C . PHE A 1 438 ? -14.203 20.098 -29.203 1.00 81.12 438 PHE A C 1
ATOM 3526 O O . PHE A 1 438 ? -14.914 20.982 -29.669 1.00 81.12 438 PHE A O 1
ATOM 3533 N N . ASP A 1 439 ? -12.970 20.329 -28.740 1.00 81.06 439 ASP A N 1
ATOM 3534 C CA . ASP A 1 439 ? -12.348 21.651 -28.785 1.00 81.06 439 ASP A CA 1
ATOM 3535 C C . ASP A 1 439 ? -10.808 21.569 -28.799 1.00 81.06 439 ASP A C 1
ATOM 3537 O O . ASP A 1 439 ? -10.214 20.606 -28.317 1.00 81.06 439 ASP A O 1
ATOM 3541 N N . SER A 1 440 ? -10.147 22.572 -29.373 1.00 85.94 440 SER A N 1
ATOM 3542 C CA . SER A 1 440 ? -8.703 22.777 -29.284 1.00 85.94 440 SER A CA 1
ATOM 3543 C C . SER A 1 440 ? -8.353 24.251 -29.420 1.00 85.94 440 SER A C 1
ATOM 3545 O O . SER A 1 440 ? -8.764 24.914 -30.380 1.00 85.94 440 SER A O 1
ATOM 3547 N N . SER A 1 441 ? -7.500 24.743 -28.521 1.00 85.75 441 SER A N 1
ATOM 3548 C CA . SER A 1 441 ? -6.937 26.093 -28.619 1.00 85.75 441 SER A CA 1
ATOM 3549 C C . SER A 1 441 ? -5.855 26.235 -29.695 1.00 85.75 441 SER A C 1
ATOM 3551 O O . SER A 1 441 ? -5.357 27.335 -29.910 1.00 85.75 441 SER A O 1
ATOM 3553 N N . ARG A 1 442 ? -5.497 25.145 -30.388 1.00 80.81 442 ARG A N 1
ATOM 3554 C CA . ARG A 1 442 ? -4.585 25.141 -31.546 1.00 80.81 442 ARG A CA 1
ATOM 3555 C C . ARG A 1 442 ? -5.312 25.270 -32.891 1.00 80.81 442 ARG A C 1
ATOM 3557 O O . ARG A 1 442 ? -4.660 25.301 -33.930 1.00 80.81 442 ARG A O 1
ATOM 3564 N N . SER A 1 443 ? -6.646 25.310 -32.892 1.00 82.31 443 SER A N 1
ATOM 3565 C CA . SER A 1 443 ? -7.432 25.460 -34.124 1.00 82.31 443 SER A CA 1
ATOM 3566 C C . SER A 1 443 ? -7.124 26.804 -34.813 1.00 82.31 443 SER A C 1
ATOM 3568 O O . SER A 1 443 ? -6.896 27.790 -34.107 1.00 82.31 443 SER A O 1
ATOM 3570 N N . PRO A 1 444 ? -7.139 26.892 -36.160 1.00 75.31 444 PRO A N 1
ATOM 3571 C CA . PRO A 1 444 ? -6.827 28.131 -36.876 1.00 75.31 444 PRO A CA 1
ATOM 3572 C C . PRO A 1 444 ? -7.656 29.322 -36.370 1.00 75.31 444 PRO A C 1
ATOM 3574 O O . PRO A 1 444 ? -8.879 29.236 -36.282 1.00 75.31 444 PRO A O 1
ATOM 3577 N N . GLY A 1 445 ? -6.989 30.424 -36.012 1.00 74.69 445 GLY A N 1
ATOM 3578 C CA . GLY A 1 445 ? -7.630 31.627 -35.461 1.00 74.69 445 GLY A CA 1
ATOM 3579 C C . GLY A 1 445 ? -7.879 31.614 -33.945 1.00 74.69 445 GLY A C 1
ATOM 3580 O O . GLY A 1 445 ? -8.394 32.600 -33.421 1.00 74.69 445 GLY A O 1
ATOM 3581 N N . ARG A 1 446 ? -7.504 30.545 -33.222 1.00 79.44 446 ARG A N 1
ATOM 3582 C CA . ARG A 1 446 ? -7.518 30.493 -31.747 1.00 79.44 446 ARG A CA 1
ATOM 3583 C C . ARG A 1 446 ? -6.109 30.636 -31.155 1.00 79.44 446 ARG A C 1
ATOM 3585 O O . ARG A 1 446 ? -5.118 30.264 -31.775 1.00 79.44 446 ARG A O 1
ATOM 3592 N N . GLY A 1 447 ? -6.044 31.196 -29.946 1.00 80.31 447 GLY A N 1
ATOM 3593 C CA . GLY A 1 447 ? -4.836 31.322 -29.124 1.00 80.31 447 GLY A CA 1
ATOM 3594 C C . GLY A 1 447 ? -4.975 30.577 -27.789 1.00 80.31 447 GLY A C 1
ATOM 3595 O O . GLY A 1 447 ? -6.028 29.986 -27.531 1.00 80.31 447 GLY A O 1
ATOM 3596 N N . PRO A 1 448 ? -3.939 30.583 -26.931 1.00 84.19 448 PRO A N 1
ATOM 3597 C CA . PRO A 1 448 ? -3.983 29.912 -25.633 1.00 84.19 448 PRO A CA 1
ATOM 3598 C C . PRO A 1 448 ? -5.105 30.474 -24.746 1.00 84.19 448 PRO A C 1
ATOM 3600 O O . PRO A 1 448 ? -5.431 31.664 -24.800 1.00 84.19 448 PRO A O 1
ATOM 3603 N N . LEU A 1 449 ? -5.712 29.608 -23.931 1.00 86.50 449 LEU A N 1
ATOM 3604 C CA . LEU A 1 449 ? -6.787 30.009 -23.028 1.00 86.50 449 LEU A CA 1
ATOM 3605 C C . LEU A 1 449 ? -6.196 30.737 -21.826 1.00 86.50 449 LEU A C 1
ATOM 3607 O O . LEU A 1 449 ? -5.408 30.148 -21.093 1.00 86.50 449 LEU A O 1
ATOM 3611 N N . ASN A 1 450 ? -6.621 31.980 -21.610 1.00 87.12 450 ASN A N 1
ATOM 3612 C CA . ASN A 1 450 ? -6.254 32.767 -20.438 1.00 87.12 450 ASN A CA 1
ATOM 3613 C C . ASN A 1 450 ? -7.387 32.712 -19.413 1.00 87.12 450 ASN A C 1
ATOM 3615 O O . ASN A 1 450 ? -8.477 33.215 -19.685 1.00 87.12 450 ASN A O 1
ATOM 3619 N N . VAL A 1 451 ? -7.143 32.115 -18.249 1.00 87.81 451 VAL A N 1
ATOM 3620 C CA . VAL A 1 451 ? -8.175 31.934 -17.217 1.00 87.81 451 VAL A CA 1
ATOM 3621 C C . VAL A 1 451 ? -7.575 31.978 -15.813 1.00 87.81 451 VAL A C 1
ATOM 3623 O O . VAL A 1 451 ? -6.376 31.754 -15.655 1.00 87.81 451 VAL A O 1
ATOM 3626 N N . GLN A 1 452 ? -8.382 32.302 -14.798 1.00 87.94 452 GLN A N 1
ATOM 3627 C CA . GLN A 1 452 ? -7.983 32.102 -13.401 1.00 87.94 452 GLN A CA 1
ATOM 3628 C C . GLN A 1 452 ? -8.332 30.681 -12.960 1.00 87.94 452 GLN A C 1
ATOM 3630 O O . GLN A 1 452 ? -9.456 30.234 -13.180 1.00 87.94 452 GLN A O 1
ATOM 3635 N N . ILE A 1 453 ? -7.380 29.985 -12.342 1.00 87.81 453 ILE A N 1
ATOM 3636 C CA . ILE A 1 453 ? -7.541 28.594 -11.892 1.00 87.81 453 ILE A CA 1
ATOM 3637 C C . ILE A 1 453 ? -7.770 28.535 -10.382 1.00 87.81 453 ILE A C 1
ATOM 3639 O O . ILE A 1 453 ? -7.217 29.335 -9.634 1.00 87.81 453 ILE A O 1
ATOM 3643 N N . GLY A 1 454 ? -8.570 27.575 -9.929 1.00 82.06 454 GLY A N 1
ATOM 3644 C CA . GLY A 1 454 ? -8.937 27.357 -8.528 1.00 82.06 454 GLY A CA 1
ATOM 3645 C C . GLY A 1 454 ? -10.079 28.257 -8.041 1.00 82.06 454 GLY A C 1
ATOM 3646 O O . GLY A 1 454 ? -10.276 28.412 -6.839 1.00 82.06 454 GLY A O 1
ATOM 3647 N N . VAL A 1 455 ? -10.803 28.908 -8.956 1.00 87.50 455 VAL A N 1
ATOM 3648 C CA . VAL A 1 455 ? -11.863 29.884 -8.632 1.00 87.50 455 VAL A CA 1
ATOM 3649 C C . VAL A 1 455 ? -13.197 29.588 -9.328 1.00 87.50 455 VAL A C 1
ATOM 3651 O O . VAL A 1 455 ? -14.102 30.420 -9.308 1.00 87.50 455 VAL A O 1
ATOM 3654 N N . GLY A 1 456 ? -13.335 28.419 -9.958 1.00 86.19 456 GLY A N 1
ATOM 3655 C CA . GLY A 1 456 ? -14.570 27.969 -10.603 1.00 86.19 456 GLY A CA 1
ATOM 3656 C C . GLY A 1 456 ? -14.865 28.607 -11.964 1.00 86.19 456 GLY A C 1
ATOM 3657 O O . GLY A 1 456 ? -16.019 28.630 -12.385 1.00 86.19 456 GLY A O 1
ATOM 3658 N N . GLN A 1 457 ? -13.855 29.143 -12.661 1.00 84.44 457 GLN A N 1
ATOM 3659 C CA . GLN A 1 457 ? -14.023 29.717 -14.010 1.00 84.44 457 GLN A CA 1
ATOM 3660 C C . GLN A 1 457 ? -13.987 28.673 -15.137 1.00 84.44 457 GLN A C 1
ATOM 3662 O O . GLN A 1 457 ? -14.413 28.956 -16.257 1.00 84.44 457 GLN A O 1
ATOM 3667 N N . VAL A 1 458 ? -13.482 27.474 -14.851 1.00 86.56 458 VAL A N 1
ATOM 3668 C CA . VAL A 1 458 ? -13.437 26.325 -15.766 1.00 86.56 458 VAL A CA 1
ATOM 3669 C C . VAL A 1 458 ? -14.098 25.113 -15.116 1.00 86.56 458 VAL A C 1
ATOM 3671 O O . VAL A 1 458 ? -14.490 25.153 -13.950 1.00 86.56 458 VAL A O 1
ATOM 3674 N N . ILE A 1 459 ? -14.233 24.018 -15.867 1.00 85.50 459 ILE A N 1
ATOM 3675 C CA . ILE A 1 459 ? -14.731 22.757 -15.310 1.00 85.50 459 ILE A CA 1
ATOM 3676 C C . ILE A 1 459 ? -13.880 22.309 -14.117 1.00 85.50 459 ILE A C 1
ATOM 3678 O O . ILE A 1 459 ? -12.663 22.500 -14.101 1.00 85.50 459 ILE A O 1
ATOM 3682 N N . LYS A 1 460 ? -14.520 21.662 -13.141 1.00 81.06 460 LYS A N 1
ATOM 3683 C CA . LYS A 1 460 ? -13.904 21.280 -11.863 1.00 81.06 460 LYS A CA 1
ATOM 3684 C C . LYS A 1 460 ? -12.613 20.471 -12.038 1.00 81.06 460 LYS A C 1
ATOM 3686 O O . LYS A 1 460 ? -11.629 20.717 -11.352 1.00 81.06 460 LYS A O 1
ATOM 3691 N N . GLY A 1 461 ? -12.581 19.558 -13.009 1.00 78.94 461 GLY A N 1
ATOM 3692 C CA . GLY A 1 461 ? -11.391 18.764 -13.322 1.00 78.94 461 GLY A CA 1
ATOM 3693 C C . GLY A 1 461 ? -10.193 19.594 -13.794 1.00 78.94 461 GLY A C 1
ATOM 3694 O O . GLY A 1 461 ? -9.058 19.222 -13.516 1.00 78.94 461 GLY A O 1
ATOM 3695 N N . TRP A 1 462 ? -10.417 20.726 -14.467 1.00 83.31 462 TRP A N 1
ATOM 3696 C CA . TRP A 1 462 ? -9.341 21.665 -14.805 1.00 83.31 462 TRP A CA 1
ATOM 3697 C C . TRP A 1 462 ? -8.984 22.553 -13.621 1.00 83.31 462 TRP A C 1
ATOM 3699 O O . TRP A 1 462 ? -7.805 22.767 -13.362 1.00 83.31 462 TRP A O 1
ATOM 3709 N N . ASP A 1 463 ? -9.990 23.039 -12.898 1.00 82.38 463 ASP A N 1
ATOM 3710 C CA . ASP A 1 463 ? -9.803 23.946 -11.766 1.00 82.38 463 ASP A CA 1
ATOM 3711 C C . ASP A 1 463 ? -8.965 23.298 -10.647 1.00 82.38 463 ASP A C 1
ATOM 3713 O O . ASP A 1 463 ? -8.149 23.963 -10.017 1.00 82.38 463 ASP A O 1
ATOM 3717 N N . GLU A 1 464 ? -9.095 21.978 -10.466 1.00 81.19 464 GLU A N 1
ATOM 3718 C CA . GLU A 1 464 ? -8.278 21.183 -9.542 1.00 81.19 464 GLU A CA 1
ATOM 3719 C C . GLU A 1 464 ? -7.017 20.600 -10.200 1.00 81.19 464 GLU A C 1
ATOM 3721 O O . GLU A 1 464 ? -5.941 20.599 -9.600 1.00 81.19 464 GLU A O 1
ATOM 3726 N N . GLY A 1 465 ? -7.122 20.098 -11.434 1.00 74.69 465 GLY A N 1
ATOM 3727 C CA . GLY A 1 465 ? -6.026 19.396 -12.103 1.00 74.69 465 GLY A CA 1
ATOM 3728 C C . GLY A 1 465 ? -4.873 20.310 -12.518 1.00 74.69 465 GLY A C 1
ATOM 3729 O O . GLY A 1 465 ? -3.714 19.912 -12.434 1.00 74.69 465 GLY A O 1
ATOM 3730 N N . VAL A 1 466 ? -5.163 21.553 -12.909 1.00 82.19 466 VAL A N 1
ATOM 3731 C CA . VAL A 1 466 ? -4.145 22.522 -13.342 1.00 82.19 466 VAL A CA 1
ATOM 3732 C C . VAL A 1 466 ? -3.286 23.021 -12.176 1.00 82.19 466 VAL A C 1
ATOM 3734 O O . VAL A 1 466 ? -2.096 23.270 -12.362 1.00 82.19 466 VAL A O 1
ATOM 3737 N N . LEU A 1 467 ? -3.841 23.100 -10.962 1.00 80.81 467 LEU A N 1
ATOM 3738 C CA . LEU A 1 467 ? -3.076 23.419 -9.745 1.00 80.81 467 LEU A CA 1
ATOM 3739 C C . LEU A 1 467 ? -1.986 22.377 -9.455 1.00 80.81 467 LEU A C 1
ATOM 3741 O O . LEU A 1 467 ? -0.994 22.672 -8.794 1.00 80.81 467 LEU A O 1
ATOM 3745 N N . GLN A 1 468 ? -2.163 21.157 -9.968 1.00 76.75 468 GLN A N 1
ATOM 3746 C CA . GLN A 1 468 ? -1.198 20.071 -9.845 1.00 76.75 468 GLN A CA 1
ATOM 3747 C C . GLN A 1 468 ? -0.162 20.067 -10.975 1.00 76.75 468 GLN A C 1
ATOM 3749 O O . GLN A 1 468 ? 0.694 19.188 -10.985 1.00 76.75 468 GLN A O 1
ATOM 3754 N N . MET A 1 469 ? -0.204 21.006 -11.919 1.00 77.69 469 MET A N 1
ATOM 3755 C CA . MET A 1 469 ? 0.780 21.107 -13.000 1.00 77.69 469 MET A CA 1
ATOM 3756 C C . MET A 1 469 ? 1.881 22.121 -12.668 1.00 77.69 469 MET A C 1
ATOM 3758 O O . MET A 1 469 ? 1.747 22.946 -11.764 1.00 77.69 469 MET A O 1
ATOM 3762 N N . SER A 1 470 ? 2.977 22.082 -13.417 1.00 76.81 470 SER A N 1
ATOM 3763 C CA . SER A 1 470 ? 4.047 23.085 -13.413 1.00 76.81 470 SER A CA 1
ATOM 3764 C C . SER A 1 470 ? 4.028 23.933 -14.689 1.00 76.81 470 SER A C 1
ATOM 3766 O O . SER A 1 470 ? 3.617 23.475 -15.755 1.00 76.81 470 SER A O 1
ATOM 3768 N N . VAL A 1 471 ? 4.506 25.180 -14.620 1.00 76.00 471 VAL A N 1
ATOM 3769 C CA . VAL A 1 471 ? 4.722 26.007 -15.825 1.00 76.00 471 VAL A CA 1
ATOM 3770 C C . VAL A 1 471 ? 5.649 25.269 -16.804 1.00 76.00 471 VAL A C 1
ATOM 3772 O O . VAL A 1 471 ? 6.710 24.775 -16.419 1.00 76.00 471 VAL A O 1
ATOM 3775 N N . GLY A 1 472 ? 5.234 25.183 -18.071 1.00 69.25 472 GLY A N 1
ATOM 3776 C CA . GLY A 1 472 ? 5.896 24.415 -19.132 1.00 69.25 472 GLY A CA 1
ATOM 3777 C C . GLY A 1 472 ? 5.519 22.929 -19.197 1.00 69.25 472 GLY A C 1
ATOM 3778 O O . GLY A 1 472 ? 5.947 22.244 -20.122 1.00 69.25 472 GLY A O 1
ATOM 3779 N N . GLU A 1 473 ? 4.715 22.422 -18.257 1.00 70.69 473 GLU A N 1
ATOM 3780 C CA . GLU A 1 473 ? 4.289 21.021 -18.236 1.00 70.69 473 GLU A CA 1
ATOM 3781 C C . GLU A 1 473 ? 3.299 20.718 -19.367 1.00 70.69 473 GLU A C 1
ATOM 3783 O O . GLU A 1 473 ? 2.449 21.542 -19.726 1.00 70.69 473 GLU A O 1
ATOM 3788 N N . LYS A 1 474 ? 3.401 19.506 -19.917 1.00 73.50 474 LYS A N 1
ATOM 3789 C CA . LYS A 1 474 ? 2.380 18.890 -20.761 1.00 73.50 474 LYS A CA 1
ATOM 3790 C C . LYS A 1 474 ? 1.846 17.660 -20.039 1.00 73.50 474 LYS A C 1
ATOM 3792 O O . LYS A 1 474 ? 2.636 16.782 -19.703 1.00 73.50 474 LYS A O 1
ATOM 3797 N N . SER A 1 475 ? 0.534 17.571 -19.845 1.00 69.19 475 SER A N 1
ATOM 3798 C CA . SER A 1 475 ? -0.095 16.474 -19.096 1.00 69.19 475 SER A CA 1
ATOM 3799 C C . SER A 1 475 ? -1.415 16.047 -19.711 1.00 69.19 475 SER A C 1
ATOM 3801 O O . SER A 1 475 ? -2.108 16.837 -20.357 1.00 69.19 475 SER A O 1
ATOM 3803 N N . ASN A 1 476 ? -1.753 14.773 -19.517 1.00 72.50 476 ASN A N 1
ATOM 3804 C CA . ASN A 1 476 ? -3.062 14.249 -19.876 1.00 72.50 476 ASN A CA 1
ATOM 3805 C C . ASN A 1 476 ? -3.950 14.195 -18.634 1.00 72.50 476 ASN A C 1
ATOM 3807 O O . ASN A 1 476 ? -3.608 13.535 -17.653 1.00 72.50 476 ASN A O 1
ATOM 3811 N N . LEU A 1 477 ? -5.093 14.872 -18.688 1.00 73.56 477 LEU A N 1
ATOM 3812 C CA . LEU A 1 477 ? -6.097 14.854 -17.636 1.00 73.56 477 LEU A CA 1
ATOM 3813 C C . LEU A 1 477 ? -7.301 14.059 -18.133 1.00 73.56 477 LEU A C 1
ATOM 3815 O O . LEU A 1 477 ? -8.032 14.503 -19.022 1.00 73.56 477 LEU A O 1
ATOM 3819 N N . THR A 1 478 ? -7.520 12.891 -17.532 1.00 72.25 478 THR A N 1
ATOM 3820 C CA . THR A 1 478 ? -8.761 12.127 -17.705 1.00 72.25 478 THR A CA 1
ATOM 3821 C C . THR A 1 478 ? -9.738 12.548 -16.615 1.00 72.25 478 THR A C 1
ATOM 3823 O O . THR A 1 478 ? -9.436 12.435 -15.431 1.00 72.25 478 THR A O 1
ATOM 3826 N N . ILE A 1 479 ? -10.895 13.066 -17.015 1.00 74.50 479 ILE A N 1
ATOM 3827 C CA . ILE A 1 479 ? -11.858 13.740 -16.145 1.00 74.50 479 ILE A CA 1
ATOM 3828 C C . ILE A 1 479 ? -13.176 12.973 -16.193 1.00 74.50 479 ILE A C 1
ATOM 3830 O O . ILE A 1 479 ? -13.758 12.757 -17.261 1.00 74.50 479 ILE A O 1
ATOM 3834 N N . THR A 1 480 ? -13.653 12.547 -15.029 1.00 71.25 480 THR A N 1
ATOM 3835 C CA . THR A 1 480 ? -14.946 11.874 -14.895 1.00 71.25 480 THR A CA 1
ATOM 3836 C C . THR A 1 480 ? -16.105 12.857 -15.133 1.00 71.25 480 THR A C 1
ATOM 3838 O O . THR A 1 480 ? -15.928 14.065 -14.959 1.00 71.25 480 THR A O 1
ATOM 3841 N N . PRO A 1 481 ? -17.296 12.387 -15.559 1.00 73.06 481 PRO A N 1
ATOM 3842 C CA . PRO A 1 481 ? -18.417 13.267 -15.912 1.00 73.06 481 PRO A CA 1
ATOM 3843 C C . PRO A 1 481 ? -18.805 14.277 -14.822 1.00 73.06 481 PRO A C 1
ATOM 3845 O O . PRO A 1 481 ? -19.059 15.442 -15.127 1.00 73.06 481 PRO A O 1
ATOM 3848 N N . ASP A 1 482 ? -18.771 13.864 -13.555 1.00 73.12 482 ASP A N 1
ATOM 3849 C CA . ASP A 1 482 ? -19.063 14.679 -12.370 1.00 73.12 482 ASP A CA 1
ATOM 3850 C C . ASP A 1 482 ? -18.067 15.833 -12.146 1.00 73.12 482 ASP A C 1
ATOM 3852 O O . ASP A 1 482 ? -18.413 16.841 -11.533 1.00 73.12 482 ASP A O 1
ATOM 3856 N N . TYR A 1 483 ? -16.856 15.726 -12.697 1.00 74.75 483 TYR A N 1
ATOM 3857 C CA . TYR A 1 483 ? -15.830 16.775 -12.686 1.00 74.75 483 TYR A CA 1
ATOM 3858 C C . TYR A 1 483 ? -15.765 17.573 -13.999 1.00 74.75 483 TYR A C 1
ATOM 3860 O O . TYR A 1 483 ? -14.942 18.482 -14.137 1.00 74.75 483 TYR A O 1
ATOM 3868 N N . ALA A 1 484 ? -16.633 17.257 -14.959 1.00 79.88 484 ALA A N 1
ATOM 3869 C CA . ALA A 1 484 ? -16.732 17.926 -16.248 1.00 79.88 484 ALA A CA 1
ATOM 3870 C C . ALA A 1 484 ? -18.102 18.604 -16.418 1.00 79.88 484 ALA A C 1
ATOM 3872 O O . ALA A 1 484 ? -18.329 19.667 -15.846 1.00 79.88 484 ALA A O 1
ATOM 3873 N N . TYR A 1 485 ? -19.010 18.009 -17.198 1.00 75.38 485 TYR A N 1
ATOM 3874 C CA . TYR A 1 485 ? -20.308 18.592 -17.571 1.00 75.38 485 TYR A CA 1
ATOM 3875 C C . TYR A 1 485 ? -21.519 17.774 -17.066 1.00 75.38 485 TYR A C 1
ATOM 3877 O O . TYR A 1 485 ? -22.635 17.956 -17.557 1.00 75.38 485 TYR A O 1
ATOM 3885 N N . GLY A 1 486 ? -21.311 16.877 -16.095 1.00 66.81 486 GLY A N 1
ATOM 3886 C CA . GLY A 1 486 ? -22.338 16.018 -15.494 1.00 66.81 486 GLY A CA 1
ATOM 3887 C C . GLY A 1 486 ? -22.741 14.804 -16.345 1.00 66.81 486 GLY A C 1
ATOM 3888 O O . GLY A 1 486 ? -22.264 14.616 -17.464 1.00 66.81 486 GLY A O 1
ATOM 3889 N N . ASP A 1 487 ? -23.669 13.995 -15.820 1.00 59.72 487 ASP A N 1
ATOM 3890 C CA . ASP A 1 487 ? -24.081 12.671 -16.342 1.00 59.72 487 ASP A CA 1
ATOM 3891 C C . ASP A 1 487 ? -24.695 12.674 -17.755 1.00 59.72 487 ASP A C 1
ATOM 3893 O O . ASP A 1 487 ? -24.967 11.623 -18.335 1.00 59.72 487 ASP A O 1
ATOM 3897 N N . LYS A 1 488 ? -24.916 13.858 -18.337 1.00 46.78 488 LYS A N 1
ATOM 3898 C CA . LYS A 1 488 ? -25.413 14.014 -19.709 1.00 46.78 488 LYS A CA 1
ATOM 3899 C C . LYS A 1 488 ? -24.355 13.703 -20.777 1.00 46.78 488 LYS A C 1
ATOM 3901 O O . LYS A 1 488 ? -24.719 13.576 -21.944 1.00 46.78 488 LYS A O 1
ATOM 3906 N N . TYR A 1 489 ? -23.079 13.575 -20.402 1.00 49.56 489 TYR A N 1
ATOM 3907 C CA . TYR A 1 489 ? -21.969 13.342 -21.326 1.00 49.56 489 TYR A CA 1
ATOM 3908 C C . TYR A 1 489 ? -20.986 12.281 -20.796 1.00 49.56 489 TYR A C 1
ATOM 3910 O O . TYR A 1 489 ? -20.797 12.130 -19.592 1.00 49.56 489 TYR A O 1
ATOM 3918 N N . SER A 1 490 ? -20.358 11.525 -21.704 1.00 51.81 490 SER A N 1
ATOM 3919 C CA . SER A 1 490 ? -19.325 10.524 -21.389 1.00 51.81 490 SER A CA 1
ATOM 3920 C C . SER A 1 490 ? -18.065 11.160 -20.782 1.00 51.81 490 SER A C 1
ATOM 3922 O O . SER A 1 490 ? -17.867 12.362 -20.908 1.00 51.81 490 SER A O 1
ATOM 3924 N N . MET A 1 491 ? -17.204 10.347 -20.154 1.00 45.97 491 MET A N 1
ATOM 3925 C CA . MET A 1 491 ? -15.892 10.749 -19.615 1.00 45.97 491 MET A CA 1
ATOM 3926 C C . MET A 1 491 ? -15.120 11.654 -20.603 1.00 45.97 491 MET A C 1
ATOM 3928 O O . MET A 1 491 ? -15.280 11.549 -21.822 1.00 45.97 491 MET A O 1
ATOM 3932 N N . PHE A 1 492 ? -14.299 12.566 -20.090 1.00 56.59 492 PHE A N 1
ATOM 3933 C CA . PHE A 1 492 ? -13.577 13.549 -20.897 1.00 56.59 492 PHE A CA 1
ATOM 3934 C C . PHE A 1 492 ? -12.082 13.365 -20.755 1.00 56.59 492 PHE A C 1
ATOM 3936 O O . PHE A 1 492 ? -11.589 12.963 -19.704 1.00 56.59 492 PHE A O 1
ATOM 3943 N N . MET A 1 493 ? -11.348 13.696 -21.807 1.00 45.69 493 MET A N 1
ATOM 3944 C CA . MET A 1 493 ? -9.900 13.684 -21.756 1.00 45.69 493 MET A CA 1
ATOM 3945 C C . MET A 1 493 ? -9.347 14.955 -22.378 1.00 45.69 493 MET A C 1
ATOM 3947 O O . MET A 1 493 ? -9.711 15.325 -23.494 1.00 45.69 493 MET A O 1
ATOM 3951 N N . THR A 1 494 ? -8.470 15.632 -21.646 1.00 56.09 494 THR A N 1
ATOM 3952 C CA . THR A 1 494 ? -7.830 16.862 -22.104 1.00 56.09 494 THR A CA 1
ATOM 3953 C C . THR A 1 494 ? -6.323 16.701 -22.047 1.00 56.09 494 THR A C 1
ATOM 3955 O O . THR A 1 494 ? -5.771 16.420 -20.987 1.00 56.09 494 THR A O 1
ATOM 3958 N N . ILE A 1 495 ? -5.651 16.951 -23.169 1.00 56.28 495 ILE A N 1
ATOM 3959 C CA . ILE A 1 495 ? -4.210 17.197 -23.153 1.00 56.28 495 ILE A CA 1
ATOM 3960 C C . ILE A 1 495 ? -4.016 18.690 -22.926 1.00 56.28 495 ILE A C 1
ATOM 3962 O O . ILE A 1 495 ? -4.434 19.494 -23.761 1.00 56.28 495 ILE A O 1
ATOM 3966 N N . LEU A 1 496 ? -3.397 19.042 -21.803 1.00 58.59 496 LEU A N 1
ATOM 3967 C CA . LEU A 1 496 ? -2.955 20.397 -21.501 1.00 58.59 496 LEU A CA 1
ATOM 3968 C C . LEU A 1 496 ? -1.480 20.504 -21.888 1.00 58.59 496 LEU A C 1
ATOM 3970 O O . LEU A 1 496 ? -0.662 19.709 -21.435 1.00 58.59 496 LEU A O 1
ATOM 3974 N N . GLU A 1 497 ? -1.151 21.448 -22.762 1.00 55.75 497 GLU A N 1
ATOM 3975 C CA . GLU A 1 497 ? 0.192 21.722 -23.264 1.00 55.75 497 GLU A CA 1
ATOM 3976 C C . GLU A 1 497 ? 0.630 23.127 -22.860 1.00 55.75 497 GLU A C 1
ATOM 3978 O O . GLU A 1 497 ? -0.074 24.098 -23.138 1.00 55.75 497 GLU A O 1
ATOM 3983 N N . GLY A 1 498 ? 1.830 23.242 -22.289 1.00 53.31 498 GLY A N 1
ATOM 3984 C CA . GLY A 1 498 ? 2.497 24.529 -22.123 1.00 53.31 498 GLY A CA 1
ATOM 3985 C C . GLY A 1 498 ? 1.696 25.459 -21.226 1.00 53.31 498 GLY A C 1
ATOM 3986 O O . GLY A 1 498 ? 1.072 26.405 -21.695 1.00 53.31 498 GLY A O 1
ATOM 3987 N N . LEU A 1 499 ? 1.699 25.186 -19.924 1.00 46.06 499 LEU A N 1
ATOM 3988 C CA . LEU A 1 499 ? 1.186 26.147 -18.962 1.00 46.06 499 LEU A CA 1
ATOM 3989 C C . LEU A 1 499 ? 2.145 27.346 -18.911 1.00 46.06 499 LEU A C 1
ATOM 3991 O O . LEU A 1 499 ? 3.282 27.196 -18.476 1.00 46.06 499 LEU A O 1
ATOM 3995 N N . TYR A 1 500 ? 1.718 28.518 -19.377 1.00 52.72 500 TYR A N 1
ATOM 3996 C CA . TYR A 1 500 ? 2.492 29.758 -19.325 1.00 52.72 500 TYR A CA 1
ATOM 3997 C C . TYR A 1 500 ? 1.930 30.658 -18.219 1.00 52.72 500 TYR A C 1
ATOM 3999 O O . TYR A 1 500 ? 0.749 31.014 -18.223 1.00 52.72 500 TYR A O 1
ATOM 4007 N N . ALA A 1 501 ? 2.777 31.042 -17.264 1.00 45.25 501 ALA A N 1
ATOM 4008 C CA . ALA A 1 501 ? 2.464 32.113 -16.324 1.00 45.25 501 ALA A CA 1
ATOM 4009 C C . ALA A 1 501 ? 2.631 33.459 -17.043 1.00 45.25 501 ALA A C 1
ATOM 4011 O O . ALA A 1 501 ? 3.643 33.684 -17.710 1.00 45.25 501 ALA A O 1
ATOM 4012 N N . ASN A 1 502 ? 1.652 34.359 -16.928 1.00 41.34 502 ASN A N 1
ATOM 4013 C CA . ASN A 1 502 ? 1.773 35.682 -17.539 1.00 41.34 502 ASN A CA 1
ATOM 4014 C C . ASN A 1 502 ? 2.894 36.484 -16.842 1.00 41.34 502 ASN A C 1
ATOM 4016 O O . ASN A 1 502 ? 3.104 36.350 -15.634 1.00 41.34 502 ASN A O 1
ATOM 4020 N N . HIS A 1 503 ? 3.612 37.303 -17.617 1.00 38.75 503 HIS A N 1
ATOM 4021 C CA . HIS A 1 503 ? 4.935 37.901 -17.342 1.00 38.75 503 HIS A CA 1
ATOM 4022 C C . HIS A 1 503 ? 5.091 38.713 -16.029 1.00 38.75 503 HIS A C 1
ATOM 4024 O O . HIS A 1 503 ? 6.196 39.150 -15.712 1.00 38.75 503 HIS A O 1
ATOM 4030 N N . SER A 1 504 ? 4.021 38.911 -15.253 1.00 38.19 504 SER A N 1
ATOM 4031 C CA . SER A 1 504 ? 4.021 39.609 -13.959 1.00 38.19 504 SER A CA 1
ATOM 4032 C C . SER A 1 504 ? 4.379 38.718 -12.760 1.00 38.19 504 SER A C 1
ATOM 4034 O O . SER A 1 504 ? 4.736 39.232 -11.706 1.00 38.19 504 SER A O 1
ATOM 4036 N N . LEU A 1 505 ? 4.307 37.387 -12.891 1.00 44.12 505 LEU A N 1
ATOM 4037 C CA . LEU A 1 505 ? 4.523 36.459 -11.768 1.00 44.12 505 LEU A CA 1
ATOM 4038 C C . LEU A 1 505 ? 6.005 36.176 -11.468 1.00 44.12 505 LEU A C 1
ATOM 4040 O O . LEU A 1 505 ? 6.350 35.845 -10.332 1.00 44.12 505 LEU A O 1
ATOM 4044 N N . HIS A 1 506 ? 6.894 36.299 -12.461 1.00 40.50 506 HIS A N 1
ATOM 4045 C CA . HIS A 1 506 ? 8.288 35.877 -12.296 1.00 40.50 506 HIS A CA 1
ATOM 4046 C C . HIS A 1 506 ? 9.139 36.909 -11.538 1.00 40.50 506 HIS A C 1
ATOM 4048 O O . HIS A 1 506 ? 10.005 36.528 -10.751 1.00 40.50 506 HIS A O 1
ATOM 4054 N N . THR A 1 507 ? 8.862 38.202 -11.721 1.00 38.03 507 THR A N 1
ATOM 4055 C CA . THR A 1 507 ? 9.628 39.311 -11.133 1.00 38.03 507 THR A CA 1
ATOM 4056 C C . THR A 1 507 ? 9.185 39.670 -9.714 1.00 38.03 507 THR A C 1
ATOM 4058 O O . THR A 1 507 ? 10.037 39.942 -8.871 1.00 38.03 507 THR A O 1
ATOM 4061 N N . GLU A 1 508 ? 7.891 39.605 -9.385 1.00 38.19 508 GLU A N 1
ATOM 4062 C CA . GLU A 1 508 ? 7.412 40.009 -8.051 1.00 38.19 508 GLU A CA 1
ATOM 4063 C C . GLU A 1 508 ? 7.682 38.974 -6.945 1.00 38.19 508 GLU A C 1
ATOM 4065 O O . GLU A 1 508 ? 7.849 39.349 -5.783 1.00 38.19 508 GLU A O 1
ATOM 4070 N N . ARG A 1 509 ? 7.764 37.676 -7.274 1.00 44.09 509 ARG A N 1
ATOM 4071 C CA . ARG A 1 509 ? 7.976 36.613 -6.271 1.00 44.09 509 ARG A CA 1
ATOM 4072 C C . ARG A 1 509 ? 9.451 36.354 -5.962 1.00 44.09 509 ARG A C 1
ATOM 4074 O O . ARG A 1 509 ? 9.777 36.110 -4.803 1.00 44.09 509 ARG A O 1
ATOM 4081 N N . LEU A 1 510 ? 10.344 36.485 -6.951 1.00 42.47 510 LEU A N 1
ATOM 4082 C CA . LEU A 1 510 ? 11.797 36.468 -6.714 1.00 42.47 510 LEU A CA 1
ATOM 4083 C C . LEU A 1 510 ? 12.220 37.636 -5.808 1.00 42.47 510 LEU A C 1
ATOM 4085 O O . LEU A 1 510 ? 13.009 37.435 -4.887 1.00 42.47 510 LEU A O 1
ATOM 4089 N N . ALA A 1 511 ? 11.607 38.812 -5.986 1.00 39.34 511 ALA A N 1
ATOM 4090 C CA . ALA A 1 511 ? 11.860 40.001 -5.171 1.00 39.34 511 ALA A CA 1
ATOM 4091 C C . ALA A 1 511 ? 11.337 39.913 -3.720 1.00 39.34 511 ALA A C 1
ATOM 4093 O O . ALA A 1 511 ? 11.777 40.683 -2.870 1.00 39.34 511 ALA A O 1
ATOM 4094 N N . ARG A 1 512 ? 10.409 38.992 -3.415 1.00 40.28 512 ARG A N 1
ATOM 4095 C CA . ARG A 1 512 ? 9.818 38.814 -2.071 1.00 40.28 512 ARG A CA 1
ATOM 4096 C C . ARG A 1 512 ? 10.272 37.540 -1.351 1.00 40.28 512 ARG A C 1
ATOM 4098 O O . ARG A 1 512 ? 9.772 37.249 -0.266 1.00 40.28 512 ARG A O 1
ATOM 4105 N N . SER A 1 513 ? 11.193 36.767 -1.931 1.00 37.84 513 SER A N 1
ATOM 4106 C CA . SER A 1 513 ? 11.751 35.594 -1.253 1.00 37.84 513 SER A CA 1
ATOM 4107 C C . SER A 1 513 ? 12.764 36.026 -0.173 1.00 37.84 513 SER A C 1
ATOM 4109 O O . SER A 1 513 ? 13.619 36.870 -0.455 1.00 37.84 513 SER A O 1
ATOM 4111 N N . PRO A 1 514 ? 12.741 35.441 1.042 1.00 40.53 514 PRO A N 1
ATOM 4112 C CA . PRO A 1 514 ? 13.732 35.737 2.085 1.00 40.53 514 PRO A CA 1
ATOM 4113 C C . PRO A 1 514 ? 15.180 35.460 1.645 1.00 40.53 514 PRO A C 1
ATOM 4115 O O . PRO A 1 514 ? 16.113 36.071 2.154 1.00 40.53 514 PRO A O 1
ATOM 4118 N N . GLN A 1 515 ? 15.373 34.568 0.666 1.00 41.84 515 GLN A N 1
ATOM 4119 C CA . GLN A 1 515 ? 16.686 34.222 0.115 1.00 41.84 515 GLN A CA 1
ATOM 4120 C C . GLN A 1 515 ? 17.318 35.351 -0.717 1.00 41.84 515 GLN A C 1
ATOM 4122 O O . GLN A 1 515 ? 18.539 35.477 -0.707 1.00 41.84 515 GLN A O 1
ATOM 4127 N N . ALA A 1 516 ? 16.529 36.206 -1.378 1.00 38.69 516 ALA A N 1
ATOM 4128 C CA . ALA A 1 516 ? 17.061 37.313 -2.183 1.00 38.69 516 ALA A CA 1
ATOM 4129 C C . ALA A 1 516 ? 17.518 38.521 -1.338 1.00 38.69 516 ALA A C 1
ATOM 4131 O O . ALA A 1 516 ? 18.387 39.278 -1.764 1.00 38.69 516 ALA A O 1
ATOM 4132 N N . GLN A 1 517 ? 16.980 38.691 -0.123 1.00 38.19 517 GLN A N 1
ATOM 4133 C CA . GLN A 1 517 ? 17.416 39.748 0.805 1.00 38.19 517 GLN A CA 1
ATOM 4134 C C . GLN A 1 517 ? 18.707 39.395 1.561 1.00 38.19 517 GLN A C 1
ATOM 4136 O O . GLN A 1 517 ? 19.387 40.290 2.053 1.00 38.19 517 GLN A O 1
ATOM 4141 N N . LEU A 1 518 ? 19.080 38.113 1.613 1.00 39.94 518 LEU A N 1
ATOM 4142 C CA . LEU A 1 518 ? 20.313 37.649 2.258 1.00 39.94 518 LEU A CA 1
ATOM 4143 C C . LEU A 1 518 ? 21.548 37.762 1.349 1.00 39.94 518 LEU A C 1
ATOM 4145 O O . LEU A 1 518 ? 22.668 37.838 1.849 1.00 39.94 518 LEU A O 1
ATOM 4149 N N . SER A 1 519 ? 21.375 37.824 0.023 1.00 38.44 519 SER A N 1
ATOM 4150 C CA . SER A 1 519 ? 22.498 37.934 -0.919 1.00 38.44 519 SER A CA 1
ATOM 4151 C C . SER A 1 519 ? 23.030 39.359 -1.105 1.00 38.44 519 SER A C 1
ATOM 4153 O O . SER A 1 519 ? 24.152 39.516 -1.576 1.00 38.44 519 SER A O 1
ATOM 4155 N N . SER A 1 520 ? 22.278 40.404 -0.731 1.00 35.47 520 SER A N 1
ATOM 4156 C CA . SER A 1 520 ? 22.740 41.798 -0.867 1.00 35.47 520 SER A CA 1
ATOM 4157 C C . SER A 1 520 ? 23.462 42.339 0.370 1.00 35.47 520 SER A C 1
ATOM 4159 O O . SER A 1 520 ? 24.141 43.356 0.271 1.00 35.47 520 SER A O 1
ATOM 4161 N N . SER A 1 521 ? 23.346 41.683 1.530 1.00 34.28 521 SER A N 1
ATOM 4162 C CA . SER A 1 521 ? 24.002 42.112 2.776 1.00 34.28 521 SER A CA 1
ATOM 4163 C C . SER A 1 521 ? 25.364 41.455 3.026 1.00 34.28 521 SER A C 1
ATOM 4165 O O . SER A 1 521 ? 26.069 41.867 3.939 1.00 34.28 521 SER A O 1
ATOM 4167 N N . ALA A 1 522 ? 25.761 40.454 2.231 1.00 34.62 522 ALA A N 1
ATOM 4168 C CA . ALA A 1 522 ? 26.981 39.671 2.461 1.00 34.62 522 ALA A CA 1
ATOM 4169 C C . ALA A 1 522 ? 28.223 40.148 1.674 1.00 34.62 522 ALA A C 1
ATOM 4171 O O . ALA A 1 522 ? 29.293 39.564 1.819 1.00 34.62 522 ALA A O 1
ATOM 4172 N N . MET A 1 523 ? 28.123 41.206 0.857 1.00 34.28 523 MET A N 1
ATOM 4173 C CA . MET A 1 523 ? 29.256 41.717 0.059 1.00 34.28 523 MET A CA 1
ATOM 4174 C C . MET A 1 523 ? 30.064 42.852 0.715 1.00 34.28 523 MET A C 1
ATOM 4176 O O . MET A 1 523 ? 31.040 43.317 0.131 1.00 34.28 523 MET A O 1
ATOM 4180 N N . HIS A 1 524 ? 29.742 43.261 1.946 1.00 35.38 524 HIS A N 1
ATOM 4181 C CA . HIS A 1 524 ? 30.524 44.262 2.679 1.00 35.38 524 HIS A CA 1
ATOM 4182 C C . HIS A 1 524 ? 30.697 43.905 4.161 1.00 35.38 524 HIS A C 1
ATOM 4184 O O . HIS A 1 524 ? 29.996 44.450 5.001 1.00 35.38 524 HIS A O 1
ATOM 4190 N N . SER A 1 525 ? 31.663 43.032 4.476 1.00 29.31 525 SER A N 1
ATOM 4191 C CA . SER A 1 525 ? 32.534 43.147 5.666 1.00 29.31 525 SER A CA 1
ATOM 4192 C C . SER A 1 525 ? 33.487 41.944 5.779 1.00 29.31 525 SER A C 1
ATOM 4194 O O . SER A 1 525 ? 33.032 40.826 5.985 1.00 29.31 525 SER A O 1
ATOM 4196 N N . THR A 1 526 ? 34.794 42.204 5.617 1.00 30.89 526 THR A N 1
ATOM 4197 C CA . THR A 1 526 ? 35.936 41.729 6.447 1.00 30.89 526 THR A CA 1
ATOM 4198 C C . THR A 1 526 ? 35.817 40.337 7.106 1.00 30.89 526 THR A C 1
ATOM 4200 O O . THR A 1 526 ? 34.921 40.109 7.902 1.00 30.89 526 THR A O 1
ATOM 4203 N N . GLY A 1 527 ? 36.698 39.359 6.874 1.00 26.42 527 GLY A N 1
ATOM 4204 C CA . GLY A 1 527 ? 38.134 39.407 7.170 1.00 26.42 527 GLY A CA 1
ATOM 4205 C C . GLY A 1 527 ? 38.425 38.891 8.595 1.00 26.42 527 GLY A C 1
ATOM 4206 O O . GLY A 1 527 ? 37.993 39.529 9.546 1.00 26.42 527 GLY A O 1
ATOM 4207 N N . ALA A 1 528 ? 39.215 37.809 8.693 1.00 26.94 528 ALA A N 1
ATOM 4208 C CA . ALA A 1 528 ? 39.932 37.251 9.862 1.00 26.94 528 ALA A CA 1
ATOM 4209 C C . ALA A 1 528 ? 39.454 35.902 10.459 1.00 26.94 528 ALA A C 1
ATOM 4211 O O . ALA A 1 528 ? 38.273 35.593 10.561 1.00 26.94 528 ALA A O 1
ATOM 4212 N N . HIS A 1 529 ? 40.475 35.115 10.815 1.00 29.17 529 HIS A N 1
ATOM 4213 C CA . HIS A 1 529 ? 40.545 33.734 11.302 1.00 29.17 529 HIS A CA 1
ATOM 4214 C C . HIS A 1 529 ? 39.749 33.410 12.579 1.00 29.17 529 HIS A C 1
ATOM 4216 O O . HIS A 1 529 ? 39.728 34.226 13.494 1.00 29.17 529 HIS A O 1
ATOM 4222 N N . ALA A 1 530 ? 39.285 32.156 12.700 1.00 26.78 530 ALA A N 1
ATOM 4223 C CA . ALA A 1 530 ? 39.516 31.290 13.871 1.00 26.78 530 ALA A CA 1
ATOM 4224 C C . ALA A 1 530 ? 39.053 29.843 13.599 1.00 26.78 530 ALA A C 1
ATOM 4226 O O . ALA A 1 530 ? 37.973 29.613 13.059 1.00 26.78 530 ALA A O 1
ATOM 4227 N N . GLU A 1 531 ? 39.904 28.890 13.982 1.00 27.94 531 GLU A N 1
ATOM 4228 C CA . GLU A 1 531 ? 39.659 27.447 14.057 1.00 27.94 531 GLU A CA 1
ATOM 4229 C C . GLU A 1 531 ? 38.556 27.105 15.073 1.00 27.94 531 GLU A C 1
ATOM 4231 O O . GLU A 1 531 ? 38.385 27.795 16.079 1.00 27.94 531 GLU A O 1
ATOM 4236 N N . GLY A 1 532 ? 37.841 26.003 14.838 1.00 24.70 532 GLY A N 1
ATOM 4237 C CA . GLY A 1 532 ? 36.854 25.472 15.775 1.00 24.70 532 GLY A CA 1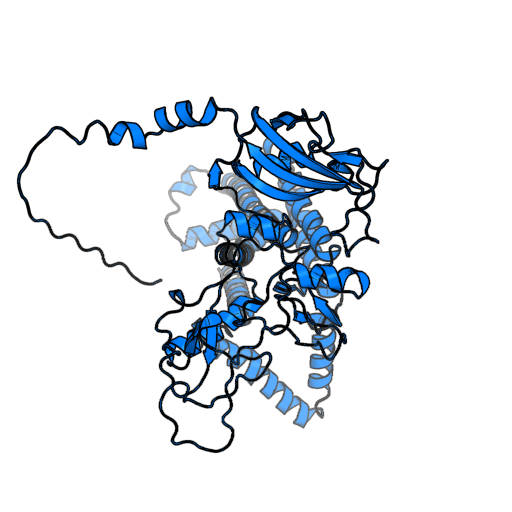
ATOM 4238 C C . GLY A 1 532 ? 36.182 24.206 15.257 1.00 24.70 532 GLY A C 1
ATOM 4239 O O . GLY A 1 532 ? 35.147 24.275 14.600 1.00 24.70 532 GLY A O 1
ATOM 4240 N N . ASP A 1 533 ? 36.797 23.064 15.564 1.00 25.80 533 ASP A N 1
ATOM 4241 C CA . ASP A 1 533 ? 36.234 21.714 15.482 1.00 25.80 533 ASP A CA 1
ATOM 4242 C C . ASP A 1 533 ? 34.805 21.638 16.036 1.00 25.80 533 ASP A C 1
ATOM 4244 O O . ASP A 1 533 ? 34.584 21.996 17.189 1.00 25.80 533 ASP A O 1
ATOM 4248 N N . PHE A 1 534 ? 33.868 21.068 15.272 1.00 24.45 534 PHE A N 1
ATOM 4249 C CA . PHE A 1 534 ? 32.696 20.373 15.819 1.00 24.45 534 PHE A CA 1
ATOM 4250 C C . PHE A 1 534 ? 32.186 19.327 14.819 1.00 24.45 534 PHE A C 1
ATOM 4252 O O . PHE A 1 534 ? 31.387 19.606 13.925 1.00 24.45 534 PHE A O 1
ATOM 4259 N N . GLY A 1 535 ? 32.660 18.094 14.995 1.00 21.73 535 GLY A N 1
ATOM 4260 C CA . GLY A 1 535 ? 32.053 16.905 14.413 1.00 21.73 535 GLY A CA 1
ATOM 4261 C C . GLY A 1 535 ? 30.813 16.484 15.202 1.00 21.73 535 GLY A C 1
ATOM 4262 O O . GLY A 1 535 ? 30.837 16.433 16.430 1.00 21.73 535 GLY A O 1
ATOM 4263 N N . TRP A 1 536 ? 29.748 16.124 14.488 1.00 24.95 536 TRP A N 1
ATOM 4264 C CA . TRP A 1 536 ? 28.625 15.373 15.042 1.00 24.95 536 TRP A CA 1
ATOM 4265 C C . TRP A 1 536 ? 28.397 14.113 14.212 1.00 24.95 536 TRP A C 1
ATOM 4267 O O . TRP A 1 536 ? 27.721 14.114 13.187 1.00 24.95 536 TRP A O 1
ATOM 4277 N N . ASN A 1 537 ? 28.989 13.026 14.705 1.00 22.59 537 ASN A N 1
ATOM 4278 C CA . ASN A 1 537 ? 28.472 11.675 14.541 1.00 22.59 537 ASN A CA 1
ATOM 4279 C C . ASN A 1 537 ? 27.137 11.570 15.290 1.00 22.59 537 ASN A C 1
ATOM 4281 O O . ASN A 1 537 ? 27.093 11.927 16.463 1.00 22.59 537 ASN A O 1
ATOM 4285 N N . LEU A 1 538 ? 26.097 11.024 14.657 1.00 25.33 538 LEU A N 1
ATOM 4286 C CA . LEU A 1 538 ? 25.014 10.257 15.296 1.00 25.33 538 LEU A CA 1
ATOM 4287 C C . LEU A 1 538 ? 24.327 9.443 14.185 1.00 25.33 538 LEU A C 1
ATOM 4289 O O . LEU A 1 538 ? 23.769 10.004 13.251 1.00 25.33 538 LEU A O 1
ATOM 4293 N N . VAL A 1 539 ? 24.632 8.149 14.086 1.00 24.84 539 VAL A N 1
ATOM 4294 C CA . VAL A 1 539 ? 24.011 7.029 14.822 1.00 24.84 539 VAL A CA 1
ATOM 4295 C C . VAL A 1 539 ? 22.754 6.526 14.112 1.00 24.84 539 VAL A C 1
ATOM 4297 O O . VAL A 1 539 ? 21.689 7.133 14.119 1.00 24.84 539 VAL A O 1
ATOM 4300 N N . SER A 1 540 ? 22.965 5.353 13.524 1.00 22.69 540 SER A N 1
ATOM 4301 C CA . SER A 1 540 ? 22.017 4.279 13.265 1.00 22.69 540 SER A CA 1
ATOM 4302 C C . SER A 1 540 ? 20.909 4.146 14.314 1.00 22.69 540 SER A C 1
ATOM 4304 O O . SER A 1 540 ? 21.204 3.896 15.486 1.00 22.69 540 SER A O 1
ATOM 4306 N N . LEU A 1 541 ? 19.662 4.172 13.846 1.00 27.44 541 LEU A N 1
ATOM 4307 C CA . LEU A 1 541 ? 18.534 3.421 14.399 1.00 27.44 541 LEU A CA 1
ATOM 4308 C C . LEU A 1 541 ? 17.715 2.833 13.252 1.00 27.44 541 LEU A C 1
ATOM 4310 O O . LEU A 1 541 ? 17.453 3.586 12.286 1.00 27.44 541 LEU A O 1
#